Protein AF-0000000068963897 (afdb_homodimer)

InterPro domains:
  IPR000719 Protein kinase domain [PF00069] (79-343)
  IPR000719 Protein kinase domain [PS50011] (68-343)
  IPR008266 Tyrosine-protein kinase, active site [PS00109] (198-210)
  IPR011009 Protein kinase-like domain superfamily [SSF56112] (65-346)

Sequence (706 aa):
MPETVRQARSAPDCRAPQVTGGTHLLSITSLLTMPYQFAILAWAALTFALLSDVTAGATTPMGPKERYVHIRTLQRTMQGKVDLGMDRTTGNIVALKGSQRFAVDHMTTLNGLHVVENPLQERRVLETLNCPGHPNVIRLVDSFEDGRYYWMVLEFASQGDILDLINADGRGHLDEASAAKYFLQLLRALEYIHGKRICHLDVSLENILLDEHRNIKLADYGVALEFDPDRPFPECSPQTRPGKPGYASPEIMECKLPFIGPQADLYSAGIVLFVMLFGCYPYEKPDTLTDPGFRLVRNGQLAELVHALNKSPSKHAVELLSGLLCPAESRLSLPQVLQHPWIAQIGVSQGAPMPETVRQARSAPDCRAPQVTGGTHLLSITSLLTMPYQFAILAWAALTFALLSDVTAGATTPMGPKERYVHIRTLQRTMQGKVDLGMDRTTGNIVALKGSQRFAVDHMTTLNGLHVVENPLQERRVLETLNCPGHPNVIRLVDSFEDGRYYWMVLEFASQGDILDLINADGRGHLDEASAAKYFLQLLRALEYIHGKRICHLDVSLENILLDEHRNIKLADYGVALEFDPDRPFPECSPQTRPGKPGYASPEIMECKLPFIGPQADLYSAGIVLFVMLFGCYPYEKPDTLTDPGFRLVRNGQLAELVHALNKSPSKHAVELLSGLLCPAESRLSLPQVLQHPWIAQIGVSQGAP

Structure (mmCIF, N/CA/C/O backbone):
data_AF-0000000068963897-model_v1
#
loop_
_entity.id
_entity.type
_entity.pdbx_description
1 polymer 'Protein kinase domain-containing protein'
#
loop_
_atom_site.group_PDB
_atom_site.id
_atom_site.type_symbol
_atom_site.label_atom_id
_atom_site.label_alt_id
_atom_site.label_comp_id
_atom_site.label_asym_id
_atom_site.label_entity_id
_atom_site.label_seq_id
_atom_site.pdbx_PDB_ins_code
_atom_site.Cartn_x
_atom_site.Cartn_y
_atom_site.Cartn_z
_atom_site.occupancy
_atom_site.B_iso_or_equiv
_atom_site.auth_seq_id
_atom_site.auth_comp_id
_atom_site.auth_asym_id
_atom_site.auth_atom_id
_atom_site.pdbx_PDB_model_num
ATOM 1 N N . MET A 1 1 ? 29.859 34.688 75.688 1 27.06 1 MET A N 1
ATOM 2 C CA . MET A 1 1 ? 28.766 34.406 74.75 1 27.06 1 MET A CA 1
ATOM 3 C C . MET A 1 1 ? 28.844 32.969 74.25 1 27.06 1 MET A C 1
ATOM 5 O O . MET A 1 1 ? 29.891 32.531 73.75 1 27.06 1 MET A O 1
ATOM 9 N N . PRO A 1 2 ? 28 32.062 74.812 1 28.45 2 PRO A N 1
ATOM 10 C CA . PRO A 1 2 ? 28.031 30.594 74.812 1 28.45 2 PRO A CA 1
ATOM 11 C C . PRO A 1 2 ? 27.984 30.016 73.375 1 28.45 2 PRO A C 1
ATOM 13 O O . PRO A 1 2 ? 27.484 30.656 72.438 1 28.45 2 PRO A O 1
ATOM 16 N N . GLU A 1 3 ? 28.969 29.219 73.062 1 28.34 3 GLU A N 1
ATOM 17 C CA . GLU A 1 3 ? 29.438 28.422 71.875 1 28.34 3 GLU A CA 1
ATOM 18 C C . GLU A 1 3 ? 28.406 27.391 71.5 1 28.34 3 GLU A C 1
ATOM 20 O O . GLU A 1 3 ? 28.234 26.359 72.125 1 28.34 3 GLU A O 1
ATOM 25 N N . THR A 1 4 ? 27.141 27.875 71.438 1 27.81 4 THR A N 1
ATOM 26 C CA . THR A 1 4 ? 26.031 26.938 71.25 1 27.81 4 THR A CA 1
ATOM 27 C C . THR A 1 4 ? 26.312 25.984 70.062 1 27.81 4 THR A C 1
ATOM 29 O O . THR A 1 4 ? 26.5 26.406 68.938 1 27.81 4 THR A O 1
ATOM 32 N N . VAL A 1 5 ? 26.938 24.906 70.438 1 26.44 5 VAL A N 1
ATOM 33 C CA . VAL A 1 5 ? 27.375 23.766 69.625 1 26.44 5 VAL A CA 1
ATOM 34 C C . VAL A 1 5 ? 26.219 23.234 68.812 1 26.44 5 VAL A C 1
ATOM 36 O O . VAL A 1 5 ? 25.188 22.828 69.375 1 26.44 5 VAL A O 1
ATOM 39 N N . ARG A 1 6 ? 25.953 23.812 67.688 1 27.08 6 ARG A N 1
ATOM 40 C CA . ARG A 1 6 ? 24.891 23.516 66.688 1 27.08 6 ARG A CA 1
ATOM 41 C C . ARG A 1 6 ? 24.797 22.016 66.438 1 27.08 6 ARG A C 1
ATOM 43 O O . ARG A 1 6 ? 25.781 21.391 66.062 1 27.08 6 ARG A O 1
ATOM 50 N N . GLN A 1 7 ? 24.172 21.344 67.375 1 23.69 7 GLN A N 1
ATOM 51 C CA . GLN A 1 7 ? 23.984 19.891 67.375 1 23.69 7 GLN A CA 1
ATOM 52 C C . GLN A 1 7 ? 23.594 19.422 65.938 1 23.69 7 GLN A C 1
ATOM 54 O O . GLN A 1 7 ? 22.672 19.984 65.375 1 23.69 7 GLN A O 1
ATOM 59 N N . ALA A 1 8 ? 24.516 18.828 65.312 1 26.77 8 ALA A N 1
ATOM 60 C CA . ALA A 1 8 ? 24.516 18.25 63.969 1 26.77 8 ALA A CA 1
ATOM 61 C C . ALA A 1 8 ? 23.344 17.281 63.781 1 26.77 8 ALA A C 1
ATOM 63 O O . ALA A 1 8 ? 23.203 16.312 64.562 1 26.77 8 ALA A O 1
ATOM 64 N N . ARG A 1 9 ? 22.156 17.828 63.531 1 26.55 9 ARG A N 1
ATOM 65 C CA . ARG A 1 9 ? 20.938 17.031 63.344 1 26.55 9 ARG A CA 1
ATOM 66 C C . ARG A 1 9 ? 21.234 15.758 62.562 1 26.55 9 ARG A C 1
ATOM 68 O O . ARG A 1 9 ? 22 15.773 61.594 1 26.55 9 ARG A O 1
ATOM 75 N N . SER A 1 10 ? 21.188 14.695 63.219 1 24.66 10 SER A N 1
ATOM 76 C CA . SER A 1 10 ? 21.406 13.312 62.812 1 24.66 10 SER A CA 1
ATOM 77 C C . SER A 1 10 ? 20.719 13 61.5 1 24.66 10 SER A C 1
ATOM 79 O O . SER A 1 10 ? 19.641 13.539 61.219 1 24.66 10 SER A O 1
ATOM 81 N N . ALA A 1 11 ? 21.453 12.57 60.562 1 25.39 11 ALA A N 1
ATOM 82 C CA . ALA A 1 11 ? 21.156 12.195 59.188 1 25.39 11 ALA A CA 1
ATOM 83 C C . ALA A 1 11 ? 20 11.211 59.094 1 25.39 11 ALA A C 1
ATOM 85 O O . ALA A 1 11 ? 19.953 10.242 59.844 1 25.39 11 ALA A O 1
ATOM 86 N N . PRO A 1 12 ? 18.797 11.789 58.906 1 27.09 12 PRO A N 1
ATOM 87 C CA . PRO A 1 12 ? 17.656 10.867 58.906 1 27.09 12 PRO A CA 1
ATOM 88 C C . PRO A 1 12 ? 17.969 9.531 58.25 1 27.09 12 PRO A C 1
ATOM 90 O O . PRO A 1 12 ? 18.859 9.469 57.375 1 27.09 12 PRO A O 1
ATOM 93 N N . ASP A 1 13 ? 18.016 8.555 59 1 25.84 13 ASP A N 1
ATOM 94 C CA . ASP A 1 13 ? 18.188 7.164 58.594 1 25.84 13 ASP A CA 1
ATOM 95 C C . ASP A 1 13 ? 17.391 6.855 57.312 1 25.84 13 ASP A C 1
ATOM 97 O O . ASP A 1 13 ? 16.172 7.047 57.281 1 25.84 13 ASP A O 1
ATOM 101 N N . CYS A 1 14 ? 17.984 7.137 56.219 1 25.06 14 CYS A N 1
ATOM 102 C CA . CYS A 1 14 ? 17.391 6.852 54.906 1 25.06 14 CYS A CA 1
ATOM 103 C C . CYS A 1 14 ? 16.844 5.434 54.844 1 25.06 14 CYS A C 1
ATOM 105 O O . CYS A 1 14 ? 17.594 4.469 54.75 1 25.06 14 CYS A O 1
ATOM 107 N N . ARG A 1 15 ? 15.977 5.16 55.75 1 22.61 15 ARG A N 1
ATOM 108 C CA . ARG A 1 15 ? 15.414 3.814 55.719 1 22.61 15 ARG A CA 1
ATOM 109 C C . ARG A 1 15 ? 15.156 3.383 54.281 1 22.61 15 ARG A C 1
ATOM 111 O O . ARG A 1 15 ? 14.703 4.184 53.438 1 22.61 15 ARG A O 1
ATOM 118 N N . ALA A 1 16 ? 15.742 2.268 53.969 1 25.55 16 ALA A N 1
ATOM 119 C CA . ALA A 1 16 ? 15.703 1.57 52.688 1 25.55 16 ALA A CA 1
ATOM 120 C C . ALA A 1 16 ? 14.266 1.397 52.188 1 25.55 16 ALA A C 1
ATOM 122 O O . ALA A 1 16 ? 13.398 0.953 52.938 1 25.55 16 ALA A O 1
ATOM 123 N N . PRO A 1 17 ? 13.852 2.357 51.344 1 25.23 17 PRO A N 1
ATOM 124 C CA . PRO A 1 17 ? 12.469 2.096 50.938 1 25.23 17 PRO A CA 1
ATOM 125 C C . PRO A 1 17 ? 12.18 0.605 50.781 1 25.23 17 PRO A C 1
ATOM 127 O O . PRO A 1 17 ? 13.055 -0.162 50.375 1 25.23 17 PRO A O 1
ATOM 130 N N . GLN A 1 18 ? 11.602 0.047 51.75 1 24.53 18 GLN A N 1
ATOM 131 C CA . GLN A 1 18 ? 11.148 -1.33 51.562 1 24.53 18 GLN A CA 1
ATOM 132 C C . GLN A 1 18 ? 10.555 -1.547 50.188 1 24.53 18 GLN A C 1
ATOM 134 O O . GLN A 1 18 ? 9.586 -0.88 49.812 1 24.53 18 GLN A O 1
ATOM 139 N N . VAL A 1 19 ? 11.422 -1.753 49.25 1 25 19 VAL A N 1
ATOM 140 C CA . VAL A 1 19 ? 11.047 -2.223 47.906 1 25 19 VAL A CA 1
ATOM 141 C C . VAL A 1 19 ? 10.023 -3.35 48.031 1 25 19 VAL A C 1
ATOM 143 O O . VAL A 1 19 ? 10.352 -4.457 48.469 1 25 19 VAL A O 1
ATOM 146 N N . THR A 1 20 ? 8.922 -3.121 48.719 1 28.08 20 THR A N 1
ATOM 147 C CA . THR A 1 20 ? 7.969 -4.215 48.594 1 28.08 20 THR A CA 1
ATOM 148 C C . THR A 1 20 ? 7.891 -4.676 47.125 1 28.08 20 THR A C 1
ATOM 150 O O . THR A 1 20 ? 7.68 -3.863 46.219 1 28.08 20 THR A O 1
ATOM 153 N N . GLY A 1 2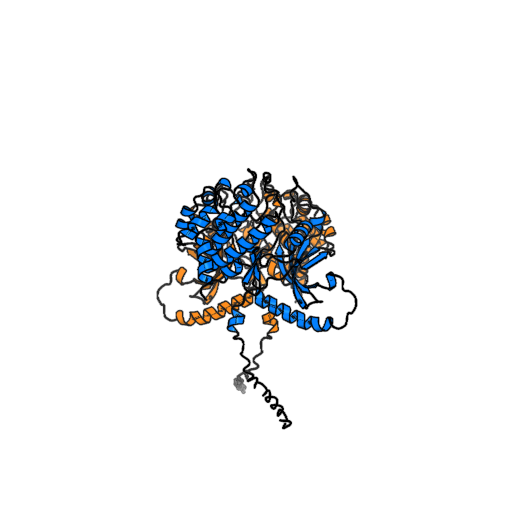1 ? 8.625 -5.633 46.781 1 27.14 21 GLY A N 1
ATOM 154 C CA . GLY A 1 21 ? 8.938 -6.344 45.531 1 27.14 21 GLY A CA 1
ATOM 155 C C . GLY A 1 21 ? 7.711 -6.695 44.719 1 27.14 21 GLY A C 1
ATOM 156 O O . GLY A 1 21 ? 7.535 -7.844 44.312 1 27.14 21 GLY A O 1
ATOM 157 N N . GLY A 1 22 ? 6.535 -6.141 45.031 1 27.34 22 GLY A N 1
ATOM 158 C CA . GLY A 1 22 ? 5.426 -6.625 44.219 1 27.34 22 GLY A CA 1
ATOM 159 C C . GLY A 1 22 ? 5.684 -6.516 42.75 1 27.34 22 GLY A C 1
ATOM 160 O O . GLY A 1 22 ? 5.887 -5.418 42.219 1 27.34 22 GLY A O 1
ATOM 161 N N . THR A 1 23 ? 6.355 -7.477 42.219 1 28.89 23 THR A N 1
ATOM 162 C CA . THR A 1 23 ? 6.523 -7.723 40.781 1 28.89 23 THR A CA 1
ATOM 163 C C . THR A 1 23 ? 5.227 -7.434 40.031 1 28.89 23 THR A C 1
ATOM 165 O O . THR A 1 23 ? 4.246 -8.172 40.156 1 28.89 23 THR A O 1
ATOM 168 N N . HIS A 1 24 ? 4.797 -6.195 40.125 1 28.11 24 HIS A N 1
ATOM 169 C CA . HIS A 1 24 ? 3.676 -5.855 39.25 1 28.11 24 HIS A CA 1
ATOM 170 C C . HIS A 1 24 ? 3.795 -6.559 37.906 1 28.11 24 HIS A C 1
ATOM 172 O O . HIS A 1 24 ? 4.758 -6.336 37.156 1 28.11 24 HIS A O 1
ATOM 178 N N . LEU A 1 25 ? 3.406 -7.785 37.906 1 26.61 25 LEU A N 1
ATOM 179 C CA . LEU A 1 25 ? 3.086 -8.516 36.688 1 26.61 25 LEU A CA 1
ATOM 180 C C . LEU A 1 25 ? 2.426 -7.59 35.656 1 26.61 25 LEU A C 1
ATOM 182 O O . LEU A 1 25 ? 1.319 -7.098 35.875 1 26.61 25 LEU A O 1
ATOM 186 N N . LEU A 1 26 ? 3.182 -6.637 35.219 1 30.72 26 LEU A N 1
ATOM 187 C CA . LEU A 1 26 ? 2.691 -5.973 34 1 30.72 26 LEU A CA 1
ATOM 188 C C . LEU A 1 26 ? 1.738 -6.879 33.25 1 30.72 26 LEU A C 1
ATOM 190 O O . LEU A 1 26 ? 2.086 -8.016 32.906 1 30.72 26 LEU A O 1
ATOM 194 N N . SER A 1 27 ? 0.469 -6.742 33.594 1 29.03 27 SER A N 1
ATOM 195 C CA . SER A 1 27 ? -0.612 -7.555 33.062 1 29.03 27 SER A CA 1
ATOM 196 C C . SER A 1 27 ? -0.369 -7.891 31.578 1 29.03 27 SER A C 1
ATOM 198 O O . SER A 1 27 ? -0.002 -7.02 30.797 1 29.03 27 SER A O 1
ATOM 200 N N . ILE A 1 28 ? -0.118 -9.125 31.266 1 30.06 28 ILE A N 1
ATOM 201 C CA . ILE A 1 28 ? -0.084 -9.82 29.984 1 30.06 28 ILE A CA 1
ATOM 202 C C . ILE A 1 28 ? -1.12 -9.219 29.031 1 30.06 28 ILE A C 1
ATOM 204 O O . ILE A 1 28 ? -0.965 -9.281 27.812 1 30.06 28 ILE A O 1
ATOM 208 N N . THR A 1 29 ? -2.197 -8.68 29.609 1 32.41 29 THR A N 1
ATOM 209 C CA . THR A 1 29 ? -3.271 -8.133 28.797 1 32.41 29 THR A CA 1
ATOM 210 C C . THR A 1 29 ? -2.793 -6.891 28.047 1 32.41 29 THR A C 1
ATOM 212 O O . THR A 1 29 ? -3.189 -6.664 26.891 1 32.41 29 THR A O 1
ATOM 215 N N . SER A 1 30 ? -2.123 -5.973 28.75 1 33.72 30 SER A N 1
ATOM 216 C CA . SER A 1 30 ? -1.641 -4.762 28.094 1 33.72 30 SER A CA 1
ATOM 217 C C . SER A 1 30 ? -0.625 -5.094 27 1 33.72 30 SER A C 1
ATOM 219 O O . SER A 1 30 ? -0.442 -4.32 26.062 1 33.72 30 SER A O 1
ATOM 221 N N . LEU A 1 31 ? 0.204 -6.09 27.156 1 33.31 31 LEU A N 1
ATOM 222 C CA . LEU A 1 31 ? 1.157 -6.562 26.156 1 33.31 31 LEU A CA 1
ATOM 223 C C . LEU A 1 31 ? 0.434 -7.156 24.953 1 33.31 31 LEU A C 1
ATOM 225 O O . LEU A 1 31 ? 0.955 -7.129 23.844 1 33.31 31 LEU A O 1
ATOM 229 N N . LEU A 1 32 ? -0.718 -7.75 25.188 1 34.53 32 LEU A N 1
ATOM 230 C CA . LEU A 1 32 ? -1.52 -8.469 24.203 1 34.53 32 LEU A CA 1
ATOM 231 C C . LEU A 1 32 ? -2.225 -7.492 23.266 1 34.53 32 LEU A C 1
ATOM 233 O O . LEU A 1 32 ? -2.785 -7.902 22.25 1 34.53 32 LEU A O 1
ATOM 237 N N . THR A 1 33 ? -2.584 -6.406 23.703 1 36.25 33 THR A N 1
ATOM 238 C CA . THR A 1 33 ? -3.211 -5.422 22.844 1 36.25 33 THR A CA 1
ATOM 239 C C . THR A 1 33 ? -2.166 -4.711 21.984 1 36.25 33 THR A C 1
ATOM 241 O O . THR A 1 33 ? -2.498 -3.816 21.203 1 36.25 33 THR A O 1
ATOM 244 N N . MET A 1 34 ? -0.877 -4.652 22.406 1 36.47 34 MET A N 1
ATOM 245 C CA . MET A 1 34 ? 0.102 -3.803 21.75 1 36.47 34 MET A CA 1
ATOM 246 C C . MET A 1 34 ? 0.382 -4.301 20.328 1 36.47 34 MET A C 1
ATOM 248 O O . MET A 1 34 ? 0.703 -5.477 20.141 1 36.47 34 MET A O 1
ATOM 252 N N . PRO A 1 35 ? 0.017 -3.564 19.266 1 40.06 35 PRO A N 1
ATOM 253 C CA . PRO A 1 35 ? 0.312 -3.619 17.828 1 40.06 35 PRO A CA 1
ATOM 254 C C . PRO A 1 35 ? 1.744 -4.062 17.531 1 40.06 35 PRO A C 1
ATOM 256 O O . PRO A 1 35 ? 2.562 -4.164 18.453 1 40.06 35 PRO A O 1
ATOM 259 N N . TYR A 1 36 ? 2.139 -3.938 16.188 1 44.81 36 TYR A N 1
ATOM 260 C CA . TYR A 1 36 ? 3.377 -4.016 15.43 1 44.81 36 TYR A CA 1
ATOM 261 C C . TYR A 1 36 ? 4.57 -3.582 16.266 1 44.81 36 TYR A C 1
ATOM 263 O O . TYR A 1 36 ? 5.645 -4.18 16.188 1 44.81 36 TYR A O 1
ATOM 271 N N . GLN A 1 37 ? 4.234 -2.725 17.203 1 46.41 37 GLN A N 1
ATOM 272 C CA . GLN A 1 37 ? 5.297 -2.006 17.891 1 46.41 37 GLN A CA 1
ATOM 273 C C . GLN A 1 37 ? 5.93 -2.873 18.984 1 46.41 37 GLN A C 1
ATOM 275 O O . GLN A 1 37 ? 7.141 -2.812 19.203 1 46.41 37 GLN A O 1
ATOM 280 N N . PHE A 1 38 ? 5.121 -3.65 19.672 1 45.38 38 PHE A N 1
ATOM 281 C CA . PHE A 1 38 ? 5.695 -4.406 20.781 1 45.38 38 PHE A CA 1
ATOM 282 C C . PHE A 1 38 ? 6.609 -5.512 20.266 1 45.38 38 PHE A C 1
ATOM 284 O O . PHE A 1 38 ? 7.652 -5.789 20.859 1 45.38 38 PHE A O 1
ATOM 291 N N . ALA A 1 39 ? 6.098 -6.031 19.094 1 51.72 39 ALA A N 1
ATOM 292 C CA . ALA A 1 39 ? 6.984 -7.035 18.5 1 51.72 39 ALA A CA 1
ATOM 293 C C . ALA A 1 39 ? 8.328 -6.426 18.109 1 51.72 39 ALA A C 1
ATOM 295 O O . ALA A 1 39 ? 9.375 -7.043 18.312 1 51.72 39 ALA A O 1
ATOM 296 N N . ILE A 1 40 ? 8.203 -5.23 17.766 1 53.75 40 ILE A N 1
ATOM 297 C CA . ILE A 1 40 ? 9.422 -4.543 17.328 1 53.75 40 ILE A CA 1
ATOM 298 C C . ILE A 1 40 ? 10.32 -4.273 18.547 1 53.75 40 ILE A C 1
ATOM 300 O O . ILE A 1 40 ? 11.531 -4.5 18.484 1 53.75 40 ILE A O 1
ATOM 304 N N . LEU A 1 41 ? 9.641 -3.906 19.562 1 52.94 41 LEU A N 1
ATOM 305 C CA . LEU A 1 41 ? 10.43 -3.566 20.734 1 52.94 41 LEU A CA 1
ATOM 306 C C . LEU A 1 41 ? 11.023 -4.816 21.375 1 52.94 41 LEU A C 1
ATOM 308 O O . LEU A 1 41 ? 12.164 -4.805 21.844 1 52.94 41 LEU A O 1
ATOM 312 N N . ALA A 1 42 ? 10.188 -5.762 21.344 1 53.66 42 ALA A N 1
ATOM 313 C CA . ALA A 1 42 ? 10.688 -7.023 21.891 1 53.66 42 ALA A CA 1
ATOM 314 C C . ALA A 1 42 ? 11.875 -7.535 21.078 1 53.66 42 ALA A C 1
ATOM 316 O O . ALA A 1 42 ? 12.867 -8 21.641 1 53.66 42 ALA A O 1
ATOM 317 N N . TRP A 1 43 ? 11.773 -7.383 19.859 1 56.44 43 TRP A N 1
ATOM 318 C CA . TRP A 1 43 ? 12.867 -7.77 18.984 1 56.44 43 TRP A CA 1
ATOM 319 C C . TRP A 1 43 ? 14.109 -6.918 19.25 1 56.44 43 TRP A C 1
ATOM 321 O O . TRP A 1 43 ? 15.227 -7.434 19.281 1 56.44 43 TRP A O 1
ATOM 331 N N . ALA A 1 44 ? 13.797 -5.738 19.391 1 56.34 44 ALA A N 1
ATOM 332 C CA . ALA A 1 44 ? 14.906 -4.828 19.672 1 56.34 44 ALA A CA 1
ATOM 333 C C . ALA A 1 44 ? 15.602 -5.191 20.984 1 56.34 44 ALA A C 1
ATOM 335 O O . ALA A 1 44 ? 16.828 -5.188 21.062 1 56.34 44 ALA A O 1
ATOM 336 N N . ALA A 1 45 ? 14.859 -5.457 21.922 1 54.62 45 ALA A N 1
ATOM 337 C CA . ALA A 1 45 ? 15.406 -5.816 23.234 1 54.62 45 ALA A CA 1
ATOM 338 C C . ALA A 1 45 ? 16.234 -7.094 23.141 1 54.62 45 ALA A C 1
ATOM 340 O O . ALA A 1 45 ? 17.312 -7.18 23.734 1 54.62 45 ALA A O 1
ATOM 341 N N . LEU A 1 46 ? 15.734 -7.965 22.406 1 53.78 46 LEU A N 1
ATOM 342 C CA . LEU A 1 46 ? 16.453 -9.227 22.234 1 53.78 46 LEU A CA 1
ATOM 343 C C . LEU A 1 46 ? 17.75 -9.008 21.484 1 53.78 46 LEU A C 1
ATOM 345 O O . LEU A 1 46 ? 18.781 -9.586 21.828 1 53.78 46 LEU A O 1
ATOM 349 N N . THR A 1 47 ? 17.656 -8.266 20.516 1 57.81 47 THR A N 1
ATOM 350 C CA . THR A 1 47 ? 18.844 -7.973 19.734 1 57.81 47 THR A CA 1
ATOM 351 C C . THR A 1 47 ? 19.891 -7.25 20.562 1 57.81 47 THR A C 1
ATOM 353 O O . THR A 1 47 ? 21.094 -7.523 20.453 1 57.81 47 THR A O 1
ATOM 356 N N . PHE A 1 48 ? 19.406 -6.367 21.312 1 56.66 48 PHE A N 1
ATOM 357 C CA . PHE A 1 48 ? 20.328 -5.66 22.203 1 56.66 48 PHE A CA 1
ATOM 358 C C . PHE A 1 48 ? 21.047 -6.633 23.125 1 56.66 48 PHE A C 1
ATOM 360 O O . PHE A 1 48 ? 22.25 -6.52 23.344 1 56.66 48 PHE A O 1
ATOM 367 N N . ALA A 1 49 ? 20.297 -7.402 23.656 1 53.03 49 ALA A N 1
ATOM 368 C CA . ALA A 1 49 ? 20.875 -8.359 24.594 1 53.03 49 ALA A CA 1
ATOM 369 C C . ALA A 1 49 ? 21.953 -9.211 23.922 1 53.03 49 ALA A C 1
ATOM 371 O O . ALA A 1 49 ? 22.984 -9.508 24.531 1 53.03 49 ALA A O 1
ATOM 372 N N . LEU A 1 50 ? 21.719 -9.477 22.719 1 51.66 50 LEU A N 1
ATOM 373 C CA . LEU A 1 50 ? 22.656 -10.32 21.984 1 51.66 50 LEU A CA 1
ATOM 374 C C . LEU A 1 50 ? 23.875 -9.516 21.547 1 51.66 50 LEU A C 1
ATOM 376 O O . LEU A 1 50 ? 24.984 -10.039 21.5 1 51.66 50 LEU A O 1
ATOM 380 N N . LEU A 1 51 ? 23.578 -8.32 21.219 1 53.66 51 LEU A N 1
ATOM 381 C CA . LEU A 1 51 ? 24.672 -7.508 20.688 1 53.66 51 LEU A CA 1
ATOM 382 C C . LEU A 1 51 ? 25.5 -6.906 21.828 1 53.66 51 LEU A C 1
ATOM 384 O O . LEU A 1 51 ? 26.641 -6.512 21.625 1 53.66 51 LEU A O 1
ATOM 388 N N . SER A 1 52 ? 24.922 -6.559 22.875 1 51.81 52 SER A N 1
ATOM 389 C CA . SER A 1 52 ? 25.688 -6.031 24.016 1 51.81 52 SER A CA 1
ATOM 390 C C . SER A 1 52 ? 26.938 -6.867 24.281 1 51.81 52 SER A C 1
ATOM 392 O O . SER A 1 52 ? 27.953 -6.34 24.703 1 51.81 52 SER A O 1
ATOM 394 N N . ASP A 1 53 ? 26.844 -8.055 24.078 1 48.19 53 ASP A N 1
ATOM 395 C CA . ASP A 1 53 ? 28.062 -8.805 24.281 1 48.19 53 ASP A CA 1
ATOM 396 C C . ASP A 1 53 ? 29.141 -8.398 23.281 1 48.19 53 ASP A C 1
ATOM 398 O O . ASP A 1 53 ? 30.344 -8.539 23.547 1 48.19 53 ASP A O 1
ATOM 402 N N . VAL A 1 54 ? 28.797 -7.895 22.141 1 44.62 54 VAL A N 1
ATOM 403 C CA . VAL A 1 54 ? 29.766 -7.633 21.078 1 44.62 54 VAL A CA 1
ATOM 404 C C . VAL A 1 54 ? 30.312 -6.215 21.234 1 44.62 54 VAL A C 1
ATOM 406 O O . VAL A 1 54 ? 31.406 -5.91 20.734 1 44.62 54 VAL A O 1
ATOM 409 N N . THR A 1 55 ? 29.688 -5.262 21.734 1 44.94 55 THR A N 1
ATOM 410 C CA . THR A 1 55 ? 30.047 -3.85 21.688 1 44.94 55 THR A CA 1
ATOM 411 C C . THR A 1 55 ? 31.188 -3.566 22.672 1 44.94 55 THR A C 1
ATOM 413 O O . THR A 1 55 ? 31.734 -2.461 22.688 1 44.94 55 THR A O 1
ATOM 416 N N . ALA A 1 56 ? 31.453 -4.305 23.703 1 40.72 56 ALA A N 1
ATOM 417 C CA . ALA A 1 56 ? 32.438 -3.859 24.672 1 40.72 56 ALA A CA 1
ATOM 418 C C . ALA A 1 56 ? 33.812 -3.682 24.016 1 40.72 56 ALA A C 1
ATOM 420 O O . ALA A 1 56 ? 34.594 -2.818 24.422 1 40.72 56 ALA A O 1
ATOM 421 N N . GLY A 1 57 ? 34.344 -4.547 23.188 1 39.91 57 GLY A N 1
ATOM 422 C CA . GLY A 1 57 ? 35.75 -4.543 22.875 1 39.91 57 GLY A CA 1
ATOM 423 C C . GLY A 1 57 ? 36.094 -3.676 21.688 1 39.91 57 GLY A C 1
ATOM 424 O O . GLY A 1 57 ? 37.25 -3.59 21.281 1 39.91 57 GLY A O 1
ATOM 425 N N . ALA A 1 58 ? 35.281 -3.465 20.641 1 41.22 58 ALA A N 1
ATOM 426 C CA . ALA A 1 58 ? 35.906 -3.01 19.422 1 41.22 58 ALA A CA 1
ATOM 427 C C . ALA A 1 58 ? 36.156 -1.504 19.453 1 41.22 58 ALA A C 1
ATOM 429 O O . ALA A 1 58 ? 35.219 -0.713 19.422 1 41.22 58 ALA A O 1
ATOM 430 N N . THR A 1 59 ? 37.094 -0.952 19.922 1 44.47 59 THR A N 1
ATOM 431 C CA . THR A 1 59 ? 37.75 0.356 19.922 1 44.47 59 THR A CA 1
ATOM 432 C C . THR A 1 59 ? 37.875 0.873 18.484 1 44.47 59 THR A C 1
ATOM 434 O O . THR A 1 59 ? 38.438 1.955 18.266 1 44.47 59 THR A O 1
ATOM 437 N N . THR A 1 60 ? 37.781 0.102 17.359 1 46.78 60 THR A N 1
ATOM 438 C CA . THR A 1 60 ? 38.125 0.643 16.047 1 46.78 60 THR A CA 1
ATOM 439 C C . THR A 1 60 ? 36.938 1.428 15.477 1 46.78 60 THR A C 1
ATOM 441 O O . THR A 1 60 ? 35.781 1.015 15.609 1 46.78 60 THR A O 1
ATOM 444 N N . PRO A 1 61 ? 37.156 2.67 15.016 1 52.22 61 PRO A N 1
ATOM 445 C CA . PRO A 1 61 ? 36.125 3.488 14.375 1 52.22 61 PRO A CA 1
ATOM 446 C C . PRO A 1 61 ? 35.281 2.691 13.391 1 52.22 61 PRO A C 1
ATOM 448 O O . PRO A 1 61 ? 35.812 1.954 12.562 1 52.22 61 PRO A O 1
ATOM 451 N N . MET A 1 62 ? 34.156 2.449 13.742 1 62.5 62 MET A N 1
ATOM 452 C CA . MET A 1 62 ? 33.219 1.661 12.938 1 62.5 62 MET A CA 1
ATOM 453 C C . MET A 1 62 ? 32.625 2.496 11.805 1 62.5 62 MET A C 1
ATOM 455 O O . MET A 1 62 ? 32.25 3.648 12.008 1 62.5 62 MET A O 1
ATOM 459 N N . GLY A 1 63 ? 32.844 2.096 10.539 1 69 63 GLY A N 1
ATOM 460 C CA . GLY A 1 63 ? 32.094 2.713 9.453 1 69 63 GLY A CA 1
ATOM 461 C C . GLY A 1 63 ? 30.594 2.607 9.617 1 69 63 GLY A C 1
ATOM 462 O O . GLY A 1 63 ? 30.109 1.887 10.492 1 69 63 GLY A O 1
ATOM 463 N N . PRO A 1 64 ? 29.891 3.578 9.031 1 71.88 64 PRO A N 1
ATOM 464 C CA . PRO A 1 64 ? 28.422 3.613 9.18 1 71.88 64 PRO A CA 1
ATOM 465 C C . PRO A 1 64 ? 27.781 2.24 9.008 1 71.88 64 PRO A C 1
ATOM 467 O O . PRO A 1 64 ? 26.844 1.901 9.719 1 71.88 64 PRO A O 1
ATOM 470 N N . LYS A 1 65 ? 28.297 1.453 8.195 1 75.69 65 LYS A N 1
ATOM 471 C CA . LYS A 1 65 ? 27.75 0.114 7.988 1 75.69 65 LYS A CA 1
ATOM 472 C C . LYS A 1 65 ? 27.922 -0.743 9.242 1 75.69 65 LYS A C 1
ATOM 474 O O . LYS A 1 65 ? 27.078 -1.592 9.531 1 75.69 65 LYS A O 1
ATOM 479 N N . GLU A 1 66 ? 28.938 -0.458 9.93 1 81.75 66 GLU A N 1
ATOM 480 C CA . GLU A 1 66 ? 29.219 -1.212 11.148 1 81.75 66 GLU A CA 1
ATOM 481 C C . GLU A 1 66 ? 28.469 -0.625 12.344 1 81.75 66 GLU A C 1
ATOM 483 O O . GLU A 1 66 ? 28.141 -1.343 13.289 1 81.75 66 GLU A O 1
ATOM 488 N N . ARG A 1 67 ? 28.234 0.583 12.18 1 89.69 67 ARG A N 1
ATOM 489 C CA . ARG A 1 67 ? 27.609 1.3 13.281 1 89.69 67 ARG A CA 1
ATOM 490 C C . ARG A 1 67 ? 26.125 0.938 13.391 1 89.69 67 ARG A C 1
ATOM 492 O O . ARG A 1 67 ? 25.609 0.77 14.5 1 89.69 67 ARG A O 1
ATOM 499 N N . TYR A 1 68 ? 25.469 0.79 12.336 1 92.44 68 TYR A N 1
ATOM 500 C CA . TYR A 1 68 ? 24.031 0.531 12.344 1 92.44 68 TYR A CA 1
ATOM 501 C C . TYR A 1 68 ? 23.75 -0.929 12.023 1 92.44 68 TYR A C 1
ATOM 503 O O . TYR A 1 68 ? 24.047 -1.404 10.93 1 92.44 68 TYR A O 1
ATOM 511 N N . VAL A 1 69 ? 23.141 -1.573 13 1 89.31 69 VAL A N 1
ATOM 512 C CA . VAL A 1 69 ? 22.875 -3.002 12.875 1 89.31 69 VAL A CA 1
ATOM 513 C C . VAL A 1 69 ? 21.438 -3.213 12.391 1 89.31 69 VAL A C 1
ATOM 515 O O . VAL A 1 69 ? 20.5 -2.629 12.938 1 89.31 69 VAL A O 1
ATOM 518 N N . HIS A 1 70 ? 21.312 -4.059 11.414 1 90.06 70 HIS A N 1
ATOM 519 C CA . HIS A 1 70 ? 20 -4.445 10.914 1 90.06 70 HIS A CA 1
ATOM 520 C C . HIS A 1 70 ? 19.297 -5.375 11.891 1 90.06 70 HIS A C 1
ATOM 522 O O . HIS A 1 70 ? 19.891 -6.348 12.367 1 90.06 70 HIS A O 1
ATOM 528 N N . ILE A 1 71 ? 18.031 -5.094 12.227 1 87.62 71 ILE A N 1
ATOM 529 C CA . ILE A 1 71 ? 17.25 -5.969 13.086 1 87.62 71 ILE A CA 1
ATOM 530 C C . ILE A 1 71 ? 16.203 -6.711 12.258 1 87.62 71 ILE A C 1
ATOM 532 O O . ILE A 1 71 ? 16.203 -7.945 12.211 1 87.62 71 ILE A O 1
ATOM 536 N N . ARG A 1 72 ? 15.391 -5.945 11.531 1 87.06 72 ARG A N 1
ATOM 537 C CA . ARG A 1 72 ? 14.383 -6.551 10.664 1 87.06 72 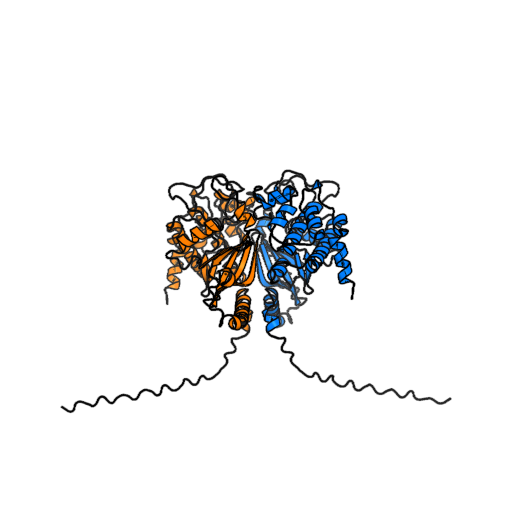ARG A CA 1
ATOM 538 C C . ARG A 1 72 ? 13.883 -5.559 9.617 1 87.06 72 ARG A C 1
ATOM 540 O O . ARG A 1 72 ? 13.953 -4.344 9.828 1 87.06 72 ARG A O 1
ATOM 547 N N . THR A 1 73 ? 13.352 -6.148 8.617 1 91.81 73 THR A N 1
ATOM 548 C CA . THR A 1 73 ? 12.734 -5.305 7.602 1 91.81 73 THR A CA 1
ATOM 549 C C . THR A 1 73 ? 11.289 -4.988 7.973 1 91.81 73 THR A C 1
ATOM 551 O O . THR A 1 73 ? 10.508 -5.891 8.281 1 91.81 73 THR A O 1
ATOM 554 N N . LEU A 1 74 ? 10.945 -3.719 7.992 1 89.75 74 LEU A N 1
ATOM 555 C CA . L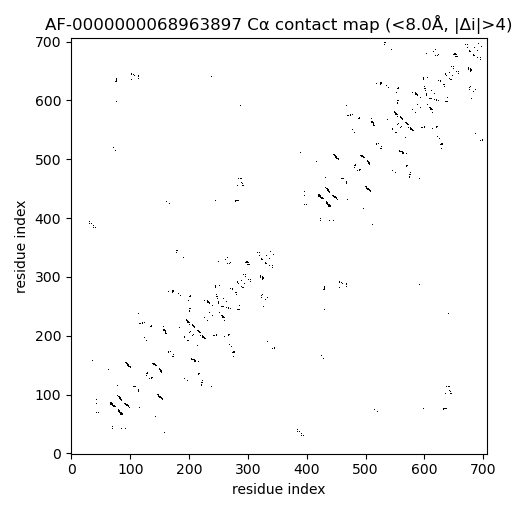EU A 1 74 ? 9.602 -3.279 8.359 1 89.75 74 LEU A CA 1
ATOM 556 C C . LEU A 1 74 ? 8.703 -3.207 7.129 1 89.75 74 LEU A C 1
ATOM 558 O O . LEU A 1 74 ? 7.527 -3.576 7.195 1 89.75 74 LEU A O 1
ATOM 562 N N . GLN A 1 75 ? 9.234 -2.719 6.094 1 90.62 75 GLN A N 1
ATOM 563 C CA . GLN A 1 75 ? 8.461 -2.488 4.879 1 90.62 75 GLN A CA 1
ATOM 564 C C . GLN A 1 75 ? 9.336 -2.617 3.637 1 90.62 75 GLN A C 1
ATOM 566 O O . GLN A 1 75 ? 10.5 -2.225 3.65 1 90.62 75 GLN A O 1
ATOM 571 N N . ARG A 1 76 ? 8.727 -3.184 2.627 1 91.94 76 ARG A N 1
ATOM 572 C CA . ARG A 1 76 ? 9.359 -3.273 1.314 1 91.94 76 ARG A CA 1
ATOM 573 C C . ARG A 1 76 ? 8.398 -2.822 0.216 1 91.94 76 ARG A C 1
ATOM 575 O O . ARG A 1 76 ? 7.246 -3.25 0.178 1 91.94 76 ARG A O 1
ATOM 582 N N . THR A 1 77 ? 8.828 -1.875 -0.528 1 88.31 77 THR A N 1
ATOM 583 C CA . THR A 1 77 ? 8.062 -1.378 -1.67 1 88.31 77 THR A CA 1
ATOM 584 C C . THR A 1 77 ? 8.953 -1.28 -2.908 1 88.31 77 THR A C 1
ATOM 586 O O . THR A 1 77 ? 10.141 -1.594 -2.852 1 88.31 77 THR A O 1
ATOM 589 N N . MET A 1 78 ? 8.406 -0.837 -3.998 1 86.06 78 MET A N 1
ATOM 590 C CA . MET A 1 78 ? 9.156 -0.652 -5.238 1 86.06 78 MET A CA 1
ATOM 591 C C . MET A 1 78 ? 10.227 0.425 -5.07 1 86.06 78 MET A C 1
ATOM 593 O O . MET A 1 78 ? 11.258 0.388 -5.742 1 86.06 78 MET A O 1
ATOM 597 N N . GLN A 1 79 ? 10.023 1.315 -4.18 1 83.69 79 GLN A N 1
ATOM 598 C CA . GLN A 1 79 ? 10.938 2.436 -3.967 1 83.69 79 GLN A CA 1
ATOM 599 C C . GLN A 1 79 ? 12.117 2.027 -3.092 1 83.69 79 GLN A C 1
ATOM 601 O O . GLN A 1 79 ? 13.109 2.75 -3.008 1 83.69 79 GLN A O 1
ATOM 606 N N . GLY A 1 80 ? 11.961 0.914 -2.463 1 90.81 80 GLY A N 1
ATOM 607 C CA . GLY A 1 80 ? 12.984 0.44 -1.548 1 90.81 80 GLY A CA 1
ATOM 608 C C . GLY A 1 80 ? 12.422 -0.26 -0.327 1 90.81 80 GLY A C 1
ATOM 609 O O . GLY A 1 80 ? 11.461 -1.026 -0.433 1 90.81 80 GLY A O 1
ATOM 610 N N . LYS A 1 81 ? 13.172 -0.042 0.736 1 93.25 81 LYS A N 1
ATOM 611 C CA . LYS A 1 81 ? 12.719 -0.704 1.955 1 93.25 81 LYS A CA 1
ATOM 612 C C . LYS A 1 81 ? 13.016 0.147 3.188 1 93.25 81 LYS A C 1
ATOM 614 O O . LYS A 1 81 ? 13.797 1.097 3.117 1 93.25 81 LYS A O 1
ATOM 619 N N . VAL A 1 82 ? 12.344 -0.131 4.23 1 95.38 82 VAL A N 1
ATOM 620 C CA . VAL A 1 82 ? 12.609 0.44 5.547 1 95.38 82 VAL A CA 1
ATOM 621 C C . VAL A 1 82 ? 12.906 -0.677 6.547 1 95.38 82 VAL A C 1
ATOM 623 O O . VAL A 1 82 ? 12.094 -1.592 6.719 1 95.38 82 VAL A O 1
ATOM 626 N N . ASP A 1 83 ? 14.07 -0.58 7.195 1 93.75 83 ASP A N 1
ATOM 627 C CA . ASP A 1 83 ? 14.484 -1.556 8.195 1 93.75 83 ASP A CA 1
ATOM 628 C C . ASP A 1 83 ? 14.508 -0.935 9.594 1 93.75 83 ASP A C 1
ATOM 630 O O . ASP A 1 83 ? 14.75 0.265 9.742 1 93.75 83 ASP A O 1
ATOM 634 N N . LEU A 1 84 ? 14.172 -1.822 10.484 1 93.12 84 LEU A N 1
ATOM 635 C CA . LEU A 1 84 ? 14.469 -1.498 11.875 1 93.12 84 LEU A CA 1
ATOM 636 C C . LEU A 1 84 ? 15.938 -1.761 12.188 1 93.12 84 LEU A C 1
ATOM 638 O O . LEU A 1 84 ? 16.469 -2.816 11.844 1 93.12 84 LEU A O 1
ATOM 642 N N . GLY A 1 85 ? 16.578 -0.755 12.766 1 93.19 85 GLY A N 1
ATOM 643 C CA . GLY A 1 85 ? 17.969 -0.917 13.125 1 93.19 85 GLY A CA 1
ATOM 644 C C . GLY A 1 85 ? 18.297 -0.351 14.492 1 93.19 85 GLY A C 1
ATOM 645 O O . GLY A 1 85 ? 17.438 0.192 15.172 1 93.19 85 GLY A O 1
ATOM 646 N N . MET A 1 86 ? 19.547 -0.56 14.844 1 92.5 86 MET A N 1
ATOM 647 C CA . MET A 1 86 ? 20.062 -0.045 16.109 1 92.5 86 MET A CA 1
ATOM 648 C C . MET A 1 86 ? 21.406 0.654 15.906 1 92.5 86 MET A C 1
ATOM 650 O O . MET A 1 86 ? 22.25 0.166 15.164 1 92.5 86 MET A O 1
ATOM 654 N N . ASP A 1 87 ? 21.5 1.804 16.469 1 92.25 87 ASP A N 1
ATOM 655 C CA . ASP A 1 87 ? 22.797 2.477 16.562 1 92.25 87 ASP A CA 1
ATOM 656 C C . ASP A 1 87 ? 23.641 1.868 17.672 1 92.25 87 ASP A C 1
ATOM 658 O O . ASP A 1 87 ? 23.359 2.061 18.859 1 92.25 87 ASP A O 1
ATOM 662 N N . ARG A 1 88 ? 24.734 1.304 17.266 1 89.38 88 ARG A N 1
ATOM 663 C CA . ARG A 1 88 ? 25.562 0.583 18.234 1 89.38 88 ARG A CA 1
ATOM 664 C C . ARG A 1 88 ? 26.25 1.545 19.203 1 89.38 88 ARG A C 1
ATOM 666 O O . ARG A 1 88 ? 26.562 1.176 20.328 1 89.38 88 ARG A O 1
ATOM 673 N N . THR A 1 89 ? 26.484 2.654 18.75 1 89.06 89 THR A N 1
ATOM 674 C CA . THR A 1 89 ? 27.188 3.633 19.562 1 89.06 89 THR A CA 1
ATOM 675 C C . THR A 1 89 ? 26.297 4.172 20.672 1 89.06 89 THR A C 1
ATOM 677 O O . THR A 1 89 ? 26.75 4.375 21.797 1 89.06 89 THR A O 1
ATOM 680 N N . THR A 1 90 ? 25.031 4.324 20.438 1 89.5 90 THR A N 1
ATOM 681 C CA . THR A 1 90 ? 24.141 4.965 21.391 1 89.5 90 THR A CA 1
ATOM 682 C C . THR A 1 90 ? 23.156 3.951 21.969 1 89.5 90 THR A C 1
ATOM 684 O O . THR A 1 90 ? 22.547 4.195 23.016 1 89.5 90 THR A O 1
ATOM 687 N N . GLY A 1 91 ? 22.953 2.873 21.266 1 88.88 91 GLY A N 1
ATOM 688 C CA . GLY A 1 91 ? 21.938 1.909 21.672 1 88.88 91 GLY A CA 1
ATOM 689 C C . GLY A 1 91 ? 20.547 2.297 21.234 1 88.88 91 GLY A C 1
ATOM 690 O O . GLY A 1 91 ? 19.578 1.568 21.484 1 88.88 91 GLY A O 1
ATOM 691 N N . ASN A 1 92 ? 20.438 3.369 20.562 1 92.31 92 ASN A N 1
ATOM 692 C CA . ASN A 1 92 ? 19.125 3.848 20.141 1 92.31 92 ASN A CA 1
ATOM 693 C C . ASN A 1 92 ? 18.594 3.037 18.953 1 92.31 92 ASN A C 1
ATOM 695 O O . ASN A 1 92 ? 19.344 2.652 18.062 1 92.31 92 ASN A O 1
ATOM 699 N N . ILE A 1 93 ? 17.25 2.809 19 1 93.5 93 ILE A N 1
ATOM 700 C CA . ILE A 1 93 ? 16.562 2.197 17.859 1 93.5 93 ILE A CA 1
ATOM 701 C C . ILE A 1 93 ? 16.344 3.24 16.766 1 93.5 93 ILE A C 1
ATOM 703 O O . ILE A 1 93 ? 15.969 4.379 17.062 1 93.5 93 ILE A O 1
ATOM 707 N N . VAL A 1 94 ? 16.672 2.807 15.547 1 96.38 94 VAL A N 1
ATOM 708 C CA . VAL A 1 94 ? 16.562 3.729 14.422 1 96.38 94 VAL A CA 1
ATOM 709 C C . VAL A 1 94 ? 15.812 3.059 13.273 1 96.38 94 VAL A C 1
ATOM 711 O O . VAL A 1 94 ? 15.648 1.836 13.258 1 96.38 94 VAL A O 1
ATOM 714 N N . ALA A 1 95 ? 15.25 3.855 12.359 1 97.31 95 ALA A N 1
ATOM 715 C CA . ALA A 1 95 ? 14.719 3.385 11.086 1 97.31 95 ALA A CA 1
ATOM 716 C C . ALA A 1 95 ? 15.727 3.592 9.961 1 97.31 95 ALA A C 1
ATOM 718 O O . ALA A 1 95 ? 16.25 4.691 9.781 1 97.31 95 ALA A O 1
ATOM 719 N N . LEU A 1 96 ? 16.031 2.57 9.242 1 96.5 96 LEU A N 1
ATOM 720 C CA . LEU A 1 96 ? 16.938 2.619 8.094 1 96.5 96 LEU A CA 1
ATOM 721 C C . LEU A 1 96 ? 16.141 2.574 6.785 1 96.5 96 LEU A C 1
ATOM 723 O O . LEU A 1 96 ? 15.625 1.523 6.402 1 96.5 96 LEU A O 1
ATOM 727 N N . LYS A 1 97 ? 16.031 3.703 6.148 1 96.44 97 LYS A N 1
ATOM 728 C CA . LYS A 1 97 ? 15.367 3.768 4.848 1 96.44 97 LYS A CA 1
ATOM 729 C C . LYS A 1 97 ? 16.359 3.555 3.713 1 96.44 97 LYS A C 1
ATOM 731 O O . LYS A 1 97 ? 17.266 4.367 3.52 1 96.44 97 LYS A O 1
ATOM 736 N N . GLY A 1 98 ? 16.188 2.486 2.973 1 94.75 98 GLY A N 1
ATOM 737 C CA . GLY A 1 98 ? 17.094 2.145 1.894 1 94.75 98 GLY A CA 1
ATOM 738 C C . GLY A 1 98 ? 16.484 2.34 0.516 1 94.75 98 GLY A C 1
ATOM 739 O O . GLY A 1 98 ? 15.414 1.813 0.225 1 94.75 98 GLY A O 1
ATOM 740 N N . SER A 1 99 ? 17.172 3.135 -0.326 1 92.25 99 SER A N 1
ATOM 741 C CA . SER A 1 99 ? 16.844 3.295 -1.737 1 92.25 99 SER A CA 1
ATOM 742 C C . SER A 1 99 ? 17.844 2.568 -2.629 1 92.25 99 SER A C 1
ATOM 744 O O . SER A 1 99 ? 19.062 2.682 -2.434 1 92.25 99 SER A O 1
ATOM 746 N N . GLN A 1 100 ? 17.328 1.872 -3.557 1 86.62 100 GLN A N 1
ATOM 747 C CA . GLN A 1 100 ? 18.203 1.082 -4.414 1 86.62 100 GLN A CA 1
ATOM 748 C C . GLN A 1 100 ? 19.172 1.976 -5.184 1 86.62 100 GLN A C 1
ATOM 750 O O . GLN A 1 100 ? 18.75 2.898 -5.883 1 86.62 100 GLN A O 1
ATOM 755 N N . ARG A 1 101 ? 20.375 1.648 -5.145 1 83.62 101 ARG A N 1
ATOM 756 C CA . ARG A 1 101 ? 21.422 2.451 -5.773 1 83.62 101 ARG A CA 1
ATOM 757 C C . ARG A 1 101 ? 21.25 2.479 -7.289 1 83.62 101 ARG A C 1
ATOM 759 O O . ARG A 1 101 ? 21.484 3.51 -7.926 1 83.62 101 ARG A O 1
ATOM 766 N N . PHE A 1 102 ? 20.859 1.37 -7.832 1 79.75 102 PHE A N 1
ATOM 767 C CA . PHE A 1 102 ? 20.719 1.272 -9.281 1 79.75 102 PHE A CA 1
ATOM 768 C C . PHE A 1 102 ? 19.719 2.312 -9.789 1 79.75 102 PHE A C 1
ATOM 770 O O . PHE A 1 102 ? 20 3.004 -10.773 1 79.75 102 PHE A O 1
ATOM 777 N N . ALA A 1 103 ? 18.656 2.395 -9.117 1 77.38 103 ALA A N 1
ATOM 778 C CA . ALA A 1 103 ? 17.625 3.352 -9.523 1 77.38 103 ALA A CA 1
ATOM 779 C C . ALA A 1 103 ? 18.125 4.785 -9.375 1 77.38 103 ALA A C 1
ATOM 781 O O . ALA A 1 103 ? 17.875 5.629 -10.242 1 77.38 103 ALA A O 1
ATOM 782 N N . VAL A 1 104 ? 18.844 5.012 -8.406 1 78.06 104 VAL A N 1
ATOM 783 C CA . VAL A 1 104 ? 19.359 6.348 -8.109 1 78.06 104 VAL A CA 1
ATOM 784 C C . VAL A 1 104 ? 20.406 6.738 -9.141 1 78.06 104 VAL A C 1
ATOM 786 O O . VAL A 1 104 ? 20.391 7.855 -9.664 1 78.06 104 VAL A O 1
ATOM 789 N N . ASP A 1 105 ? 21.203 5.82 -9.453 1 79.88 105 ASP A N 1
ATOM 790 C CA . ASP A 1 105 ? 22.328 6.078 -10.336 1 79.88 105 ASP A CA 1
ATOM 791 C C . ASP A 1 105 ? 21.875 6.277 -11.773 1 79.88 105 ASP A C 1
ATOM 793 O O . ASP A 1 105 ? 22.562 6.922 -12.57 1 79.88 105 ASP A O 1
ATOM 797 N N . HIS A 1 106 ? 20.703 5.832 -12.109 1 77.38 106 HIS A N 1
ATOM 798 C CA . HIS A 1 106 ? 20.25 5.895 -13.5 1 77.38 106 HIS A CA 1
ATOM 799 C C . HIS A 1 106 ? 19 6.762 -13.633 1 77.38 106 HIS A C 1
ATOM 801 O O . HIS A 1 106 ? 18.297 6.691 -14.641 1 77.38 106 HIS A O 1
ATOM 807 N N . MET A 1 107 ? 18.828 7.539 -12.641 1 74.38 107 MET A N 1
ATOM 808 C CA . MET A 1 107 ? 17.609 8.352 -12.602 1 74.38 107 MET A CA 1
ATOM 809 C C . MET A 1 107 ? 17.641 9.422 -13.688 1 74.38 107 MET A C 1
ATOM 811 O O . MET A 1 107 ? 18.688 10.008 -13.953 1 74.38 107 MET A O 1
ATOM 815 N N . THR A 1 108 ? 16.422 9.547 -14.273 1 71.12 108 THR A N 1
ATOM 816 C CA . THR A 1 108 ? 16.25 10.586 -15.273 1 71.12 108 THR A CA 1
ATOM 817 C C . THR A 1 108 ? 15.312 11.688 -14.766 1 71.12 108 THR A C 1
ATOM 819 O O . THR A 1 108 ? 14.57 11.477 -13.805 1 71.12 108 THR A O 1
ATOM 822 N N . THR A 1 109 ? 15.523 12.922 -15.227 1 69.25 109 THR A N 1
ATOM 823 C CA . THR A 1 109 ? 14.672 14.062 -14.883 1 69.25 109 THR A CA 1
ATOM 824 C C . THR A 1 109 ? 13.883 14.531 -16.109 1 69.25 109 THR A C 1
ATOM 826 O O . THR A 1 109 ? 14.383 14.477 -17.234 1 69.25 109 THR A O 1
ATOM 829 N N . LEU A 1 110 ? 12.602 14.719 -15.875 1 67.5 110 LEU A N 1
ATOM 830 C CA . LEU A 1 110 ? 11.766 15.32 -16.906 1 67.5 110 LEU A CA 1
ATOM 831 C C . LEU A 1 110 ? 11.242 16.688 -16.453 1 67.5 110 LEU A C 1
ATOM 833 O O . LEU A 1 110 ? 10.562 16.797 -15.438 1 67.5 110 LEU A O 1
ATOM 837 N N . ASN A 1 111 ? 11.484 17.656 -17.266 1 65 111 ASN A N 1
ATOM 838 C CA . ASN A 1 111 ? 11.055 19.031 -17 1 65 111 ASN A CA 1
ATOM 839 C C . ASN A 1 111 ? 11.414 19.469 -15.578 1 65 111 ASN A C 1
ATOM 841 O O . ASN A 1 111 ? 10.594 20.062 -14.883 1 65 111 ASN A O 1
ATOM 845 N N . GLY A 1 112 ? 12.523 19.031 -15.109 1 64.94 112 GLY A N 1
ATOM 846 C CA . GLY A 1 112 ? 13.023 19.453 -13.805 1 64.94 112 GLY A CA 1
ATOM 847 C C . GLY A 1 112 ? 12.453 18.641 -12.656 1 64.94 112 GLY A C 1
ATOM 848 O O . GLY A 1 112 ? 12.805 18.859 -11.5 1 64.94 112 GLY A O 1
ATOM 849 N N . LEU A 1 113 ? 11.562 17.875 -13.016 1 66.06 113 LEU A N 1
ATOM 850 C CA . LEU A 1 113 ? 10.969 17.031 -11.977 1 66.06 113 LEU A CA 1
ATOM 851 C C . LEU A 1 113 ? 11.5 15.609 -12.062 1 66.06 113 LEU A C 1
ATOM 853 O O . LEU A 1 113 ? 11.695 15.078 -13.156 1 66.06 113 LEU A O 1
ATOM 857 N N . HIS A 1 114 ? 11.867 15.094 -10.992 1 66 114 HIS A N 1
ATOM 858 C CA . HIS A 1 114 ? 12.398 13.734 -10.961 1 66 114 HIS A CA 1
ATOM 859 C C . HIS A 1 114 ? 11.297 12.711 -11.219 1 66 114 HIS A C 1
ATOM 861 O O . HIS A 1 114 ? 10.172 12.867 -10.734 1 66 114 HIS A O 1
ATOM 867 N N . VAL A 1 115 ? 11.703 11.727 -11.914 1 63.25 115 VAL A N 1
ATOM 868 C CA . VAL A 1 115 ? 10.758 10.664 -12.266 1 63.25 115 VAL A CA 1
ATOM 869 C C . VAL A 1 115 ? 10.688 9.648 -11.133 1 63.25 115 VAL A C 1
ATOM 871 O O . VAL A 1 115 ? 9.641 9.023 -10.906 1 63.25 115 VAL A O 1
ATOM 874 N N . VAL A 1 116 ? 11.852 9.492 -10.5 1 65.38 116 VAL A N 1
ATOM 875 C CA . VAL A 1 116 ? 11.914 8.594 -9.359 1 65.38 116 VAL A CA 1
ATOM 876 C C . VAL A 1 116 ? 12.289 9.375 -8.102 1 65.38 116 VAL A C 1
ATOM 878 O O . VAL A 1 116 ? 12.805 10.492 -8.188 1 65.38 116 VAL A O 1
ATOM 881 N N . GLU A 1 117 ? 11.961 8.797 -6.969 1 78.06 117 GLU A N 1
ATOM 882 C CA . GLU A 1 117 ? 12.375 9.438 -5.727 1 78.06 117 GLU A CA 1
ATOM 883 C C . GLU A 1 117 ? 13.898 9.547 -5.641 1 78.06 117 GLU A C 1
ATOM 885 O O . GLU A 1 117 ? 14.609 8.617 -6.02 1 78.06 117 GLU A O 1
ATOM 890 N N . ASN A 1 118 ? 14.32 10.672 -5.266 1 80.69 118 ASN A N 1
ATOM 891 C CA . ASN A 1 118 ? 15.75 10.93 -5.102 1 80.69 118 ASN A CA 1
ATOM 892 C C . ASN A 1 118 ? 16.141 11.023 -3.631 1 80.69 118 ASN A C 1
ATOM 894 O O . ASN A 1 118 ? 15.867 12.039 -2.979 1 80.69 118 ASN A O 1
ATOM 898 N N . PRO A 1 119 ? 16.844 9.969 -3.16 1 87.81 119 PRO A N 1
ATOM 899 C CA . PRO A 1 119 ? 17.203 9.969 -1.742 1 87.81 119 PRO A CA 1
ATOM 900 C C . PRO A 1 119 ? 18.156 11.109 -1.383 1 87.81 119 PRO A C 1
ATOM 902 O O . PRO A 1 119 ? 18.156 11.586 -0.244 1 87.81 119 PRO A O 1
ATOM 905 N N . LEU A 1 120 ? 18.906 11.609 -2.344 1 88.38 120 LEU A N 1
ATOM 906 C CA . LEU A 1 120 ? 19.812 12.719 -2.084 1 88.38 120 LEU A CA 1
ATOM 907 C C . LEU A 1 120 ? 19.047 14.016 -1.871 1 88.38 120 LEU A C 1
ATOM 909 O O . LEU A 1 120 ? 19.391 14.82 -1.005 1 88.38 120 LEU A O 1
ATOM 913 N N . GLN A 1 121 ? 18.078 14.133 -2.635 1 89.31 121 GLN A N 1
ATOM 914 C CA . GLN A 1 121 ? 17.219 15.312 -2.459 1 89.31 121 GLN A CA 1
ATOM 915 C C . GLN A 1 121 ? 16.453 15.234 -1.146 1 89.31 121 GLN A C 1
ATOM 917 O O . GLN A 1 121 ? 16.312 16.234 -0.445 1 89.31 121 GLN A O 1
ATOM 922 N N . GLU A 1 122 ? 15.93 14.07 -0.906 1 93.5 122 GLU A N 1
ATOM 923 C CA . GLU A 1 122 ? 15.227 13.898 0.36 1 93.5 122 GLU A CA 1
ATOM 924 C C . GLU A 1 122 ? 16.141 14.211 1.546 1 93.5 122 GLU A C 1
ATOM 926 O O . GLU A 1 122 ? 15.711 14.867 2.498 1 93.5 122 GLU A O 1
ATOM 931 N N . ARG A 1 123 ? 17.344 13.805 1.459 1 94.88 123 ARG A N 1
ATOM 932 C CA . ARG A 1 123 ? 18.328 14.078 2.512 1 94.88 123 ARG A CA 1
ATOM 933 C C . ARG A 1 123 ? 18.531 15.578 2.688 1 94.88 123 ARG A C 1
ATOM 935 O O . ARG A 1 123 ? 18.531 16.078 3.812 1 94.88 123 ARG A O 1
ATOM 942 N N . ARG A 1 124 ? 18.703 16.25 1.632 1 94.88 124 ARG A N 1
ATOM 943 C CA . ARG A 1 124 ? 18.922 17.703 1.683 1 94.88 124 ARG A CA 1
ATOM 944 C C . ARG A 1 124 ? 17.719 18.406 2.307 1 94.88 124 ARG A C 1
ATOM 946 O O . ARG A 1 124 ? 17.891 19.312 3.125 1 94.88 124 ARG A O 1
ATOM 953 N N . VAL A 1 125 ? 16.578 18 1.909 1 96.19 125 VAL A N 1
ATOM 954 C CA . VAL A 1 125 ? 15.352 18.562 2.451 1 96.19 125 VAL A CA 1
ATOM 955 C C . VAL A 1 125 ? 15.305 18.359 3.961 1 96.19 125 VAL A C 1
ATOM 957 O O . VAL A 1 125 ? 15.062 19.297 4.723 1 96.19 125 VAL A O 1
ATOM 960 N N . LEU A 1 126 ? 15.617 17.156 4.379 1 97.5 126 LEU A N 1
ATOM 961 C CA . LEU A 1 126 ? 15.539 16.844 5.797 1 97.5 126 LEU A CA 1
ATOM 962 C C . LEU A 1 126 ? 16.641 17.562 6.578 1 97.5 126 LEU A C 1
ATOM 964 O O . LEU A 1 126 ? 16.422 17.953 7.727 1 97.5 126 LEU A O 1
ATOM 968 N N . GLU A 1 127 ? 17.766 17.719 5.945 1 97.19 127 GLU A N 1
ATOM 969 C CA . GLU A 1 127 ? 18.828 18.5 6.582 1 97.19 127 GLU A CA 1
ATOM 970 C C . GLU A 1 127 ? 18.375 19.938 6.828 1 97.19 127 GLU A C 1
ATOM 972 O O . GLU A 1 127 ? 18.656 20.5 7.883 1 97.19 127 GLU A O 1
ATOM 977 N N . THR A 1 128 ? 17.719 20.453 5.879 1 96.75 128 THR A N 1
ATOM 978 C CA . THR A 1 128 ? 17.188 21.797 6.004 1 96.75 128 THR A CA 1
ATOM 979 C C . THR A 1 128 ? 16.109 21.859 7.094 1 96.75 128 THR A C 1
ATOM 981 O O . THR A 1 128 ? 16.125 22.766 7.93 1 96.75 128 THR A O 1
ATOM 984 N N . LEU A 1 129 ? 15.227 20.906 7.125 1 97.44 129 LEU A N 1
ATOM 985 C CA . LEU A 1 129 ? 14.086 20.906 8.031 1 97.44 129 LEU A CA 1
ATOM 986 C C . LEU A 1 129 ? 14.523 20.625 9.461 1 97.44 129 LEU A C 1
ATOM 988 O O . LEU A 1 129 ? 13.883 21.062 10.422 1 97.44 129 LEU A O 1
ATOM 992 N N . ASN A 1 130 ? 15.586 19.906 9.539 1 96.88 130 ASN A N 1
ATOM 993 C CA . ASN A 1 130 ? 16.031 19.5 10.867 1 96.88 130 ASN A CA 1
ATOM 994 C C . ASN A 1 130 ? 16.953 20.531 11.5 1 96.88 130 ASN A C 1
ATOM 996 O O . ASN A 1 130 ? 17.438 20.328 12.609 1 96.88 130 ASN A O 1
ATOM 1000 N N . CYS A 1 131 ? 17.094 21.609 10.922 1 92.19 131 CYS A N 1
ATOM 1001 C CA . CYS A 1 131 ? 17.828 22.75 11.469 1 92.19 131 CYS A CA 1
ATOM 1002 C C . CYS A 1 131 ? 16.891 23.953 11.641 1 92.19 131 CYS A C 1
ATOM 1004 O O . CYS A 1 131 ? 16.641 24.688 10.68 1 92.19 131 CYS A O 1
ATOM 1006 N N . PRO A 1 132 ? 16.359 24.312 12.805 1 91.19 132 PRO A N 1
ATOM 1007 C CA . PRO A 1 132 ? 16.719 23.656 14.062 1 91.19 132 PRO A CA 1
ATOM 1008 C C . PRO A 1 132 ? 15.906 22.375 14.297 1 91.19 132 PRO A C 1
ATOM 1010 O O . PRO A 1 132 ? 16.219 21.609 15.211 1 91.19 132 PRO A O 1
ATOM 1013 N N . GLY A 1 133 ? 14.898 22.156 13.625 1 94.06 133 GLY A N 1
ATOM 1014 C CA . GLY A 1 133 ? 14.023 21.016 13.797 1 94.06 133 GLY A CA 1
ATOM 1015 C C . GLY A 1 133 ? 12.641 21.391 14.289 1 94.06 133 GLY A C 1
ATOM 1016 O O . GLY A 1 133 ? 12.398 22.531 14.656 1 94.06 133 GLY A O 1
ATOM 1017 N N . HIS A 1 134 ? 11.766 20.469 14.266 1 97.69 134 HIS A N 1
ATOM 1018 C CA . HIS A 1 134 ? 10.375 20.609 14.688 1 97.69 134 HIS A CA 1
ATOM 1019 C C . HIS A 1 134 ? 9.852 19.328 15.32 1 97.69 134 HIS A C 1
ATOM 1021 O O . HIS A 1 134 ? 10.156 18.234 14.852 1 97.69 134 HIS A O 1
ATOM 1027 N N . PRO A 1 135 ? 9.07 19.422 16.344 1 97.56 135 PRO A N 1
ATOM 1028 C CA . PRO A 1 135 ? 8.609 18.234 17.047 1 97.56 135 PRO A CA 1
ATOM 1029 C C . PRO A 1 135 ? 7.75 17.312 16.172 1 97.56 135 PRO A C 1
ATOM 1031 O O . PRO A 1 135 ? 7.652 16.125 16.438 1 97.56 135 PRO A O 1
ATOM 1034 N N . ASN A 1 136 ? 7.141 17.859 15.141 1 98.5 136 ASN A N 1
ATOM 1035 C CA . ASN A 1 136 ? 6.219 17.078 14.328 1 98.5 136 ASN A CA 1
ATOM 1036 C C . ASN A 1 136 ? 6.828 16.719 12.969 1 98.5 136 ASN A C 1
ATOM 1038 O O . ASN A 1 136 ? 6.117 16.312 12.047 1 98.5 136 ASN A O 1
ATOM 1042 N N . VAL A 1 137 ? 8.133 16.875 12.82 1 98.62 137 VAL A N 1
ATOM 1043 C CA . VAL A 1 137 ? 8.844 16.484 11.609 1 98.62 137 VAL A CA 1
ATOM 1044 C C . VAL A 1 137 ? 9.883 15.414 11.93 1 98.62 137 VAL A C 1
ATOM 1046 O O . VAL A 1 137 ? 10.625 15.539 12.906 1 98.62 137 VAL A O 1
ATOM 1049 N N . ILE A 1 138 ? 9.914 14.391 11.156 1 98.56 138 ILE A N 1
ATOM 1050 C CA . ILE A 1 138 ? 10.82 13.273 11.383 1 98.56 138 ILE A CA 1
ATOM 1051 C C . ILE A 1 138 ? 12.266 13.766 11.344 1 98.56 138 ILE A C 1
ATOM 1053 O O . ILE A 1 138 ? 12.602 14.648 10.547 1 98.56 138 ILE A O 1
ATOM 1057 N N . ARG A 1 139 ? 13.109 13.172 12.102 1 97.88 139 ARG A N 1
ATOM 1058 C CA . ARG A 1 139 ? 14.492 13.625 12.203 1 97.88 139 ARG A CA 1
ATOM 1059 C C . ARG A 1 139 ? 15.43 12.711 11.422 1 97.88 139 ARG A C 1
ATOM 1061 O O . ARG A 1 139 ? 15.352 11.492 11.539 1 97.88 139 ARG A O 1
ATOM 1068 N N . LEU A 1 140 ? 16.266 13.312 10.641 1 98 140 LEU A N 1
ATOM 1069 C CA . LEU A 1 140 ? 17.391 12.625 10.008 1 98 140 LEU A CA 1
ATOM 1070 C C . LEU A 1 140 ? 18.562 12.516 10.969 1 98 140 LEU A C 1
ATOM 1072 O O . LEU A 1 140 ? 19.047 13.523 11.484 1 98 140 LEU A O 1
ATOM 1076 N N . VAL A 1 141 ? 19.031 11.344 11.203 1 96.38 141 VAL A N 1
ATOM 1077 C CA . VAL A 1 141 ? 20.109 11.086 12.156 1 96.38 141 VAL A CA 1
ATOM 1078 C C . VAL A 1 141 ? 21.453 11 11.422 1 96.38 141 VAL A C 1
ATOM 1080 O O . VAL A 1 141 ? 22.453 11.539 11.891 1 96.38 141 VAL A O 1
ATOM 1083 N N . ASP A 1 142 ? 21.438 10.305 10.328 1 95.62 142 ASP A N 1
ATOM 1084 C CA . ASP A 1 142 ? 22.656 10.008 9.57 1 95.62 142 ASP A CA 1
ATOM 1085 C C . ASP A 1 142 ? 22.312 9.5 8.172 1 95.62 142 ASP A C 1
ATOM 1087 O O . ASP A 1 142 ? 21.141 9.398 7.809 1 95.62 142 ASP A O 1
ATOM 1091 N N . SER A 1 143 ? 23.359 9.297 7.359 1 95.06 143 SER A N 1
ATOM 1092 C CA . SER A 1 143 ? 23.203 8.656 6.059 1 95.06 143 SER A CA 1
ATOM 1093 C C . SER A 1 143 ? 24.484 7.949 5.637 1 95.06 143 SER A C 1
ATOM 1095 O O . SER A 1 143 ? 25.578 8.32 6.07 1 95.06 143 SER A O 1
ATOM 1097 N N . PHE A 1 144 ? 24.359 6.883 4.871 1 94 144 PHE A N 1
ATOM 1098 C CA . PHE A 1 144 ? 25.5 6.156 4.316 1 94 144 PHE A CA 1
ATOM 1099 C C . PHE A 1 144 ? 25.078 5.344 3.1 1 94 144 PHE A C 1
ATOM 1101 O O . PHE A 1 144 ? 23.906 5.352 2.711 1 94 144 PHE A O 1
ATOM 1108 N N . GLU A 1 145 ? 26.031 4.773 2.441 1 90.44 145 GLU A N 1
ATOM 1109 C CA . GLU A 1 145 ? 25.734 3.936 1.284 1 90.44 145 GLU A CA 1
ATOM 1110 C C . GLU A 1 145 ? 26.516 2.623 1.336 1 90.44 145 GLU A C 1
ATOM 1112 O O . GLU A 1 145 ? 27.578 2.547 1.957 1 90.44 145 GLU A O 1
ATOM 1117 N N . ASP A 1 146 ? 25.906 1.646 0.839 1 88.25 146 ASP A N 1
ATOM 1118 C CA . ASP A 1 146 ? 26.625 0.384 0.632 1 88.25 146 ASP A CA 1
ATOM 1119 C C . ASP A 1 146 ? 26.5 -0.075 -0.82 1 88.25 146 ASP A C 1
ATOM 1121 O O . ASP A 1 146 ? 26.312 0.742 -1.722 1 88.25 146 ASP A O 1
ATOM 1125 N N . GLY A 1 147 ? 26.828 -1.335 -1.078 1 81.94 147 GLY A N 1
ATOM 1126 C CA . GLY A 1 147 ? 26.859 -1.817 -2.449 1 81.94 147 GLY A CA 1
ATOM 1127 C C . GLY A 1 147 ? 25.5 -1.868 -3.107 1 81.94 147 GLY A C 1
ATOM 1128 O O . GLY A 1 147 ? 25.391 -1.866 -4.336 1 81.94 147 GLY A O 1
ATOM 1129 N N . ARG A 1 148 ? 24.453 -1.729 -2.332 1 84.12 148 ARG A N 1
ATOM 1130 C CA . ARG A 1 148 ? 23.141 -1.975 -2.91 1 84.12 148 ARG A CA 1
ATOM 1131 C C . ARG A 1 148 ? 22.188 -0.811 -2.633 1 84.12 148 ARG A C 1
ATOM 1133 O O . ARG A 1 148 ? 21.297 -0.526 -3.434 1 84.12 148 ARG A O 1
ATOM 1140 N N . TYR A 1 149 ? 22.438 -0.155 -1.486 1 89.88 149 TYR A N 1
ATOM 1141 C CA . TYR A 1 149 ? 21.453 0.829 -1.074 1 89.88 149 TYR A CA 1
ATOM 1142 C C . TYR A 1 149 ? 22.109 2.143 -0.677 1 89.88 149 TYR A C 1
ATOM 1144 O O . TYR A 1 149 ? 23.25 2.15 -0.188 1 89.88 149 TYR A O 1
ATOM 1152 N N . TYR A 1 150 ? 21.422 3.227 -1.004 1 92.88 150 TYR A N 1
ATOM 1153 C CA . TYR A 1 150 ? 21.578 4.477 -0.271 1 92.88 150 TYR A CA 1
ATOM 1154 C C . TYR A 1 150 ? 20.719 4.484 0.981 1 92.88 150 TYR A C 1
ATOM 1156 O O . TYR A 1 150 ? 19.484 4.387 0.895 1 92.88 150 TYR A O 1
ATOM 1164 N N . TRP A 1 151 ? 21.375 4.625 2.152 1 95.38 151 TRP A N 1
ATOM 1165 C CA . TRP A 1 151 ? 20.656 4.52 3.416 1 95.38 151 TRP A CA 1
ATOM 1166 C C . TRP A 1 151 ? 20.531 5.883 4.086 1 95.38 151 TRP A C 1
ATOM 1168 O O . TRP A 1 151 ? 21.5 6.617 4.215 1 95.38 151 TRP A O 1
ATOM 1178 N N . MET A 1 152 ? 19.344 6.195 4.477 1 96.56 152 MET A N 1
ATOM 1179 C CA . MET A 1 152 ? 19.094 7.266 5.438 1 96.56 152 MET A CA 1
ATOM 1180 C C . MET A 1 152 ? 18.75 6.691 6.809 1 96.56 152 MET A C 1
ATOM 1182 O O . MET A 1 152 ? 17.938 5.777 6.918 1 96.56 152 MET A O 1
ATOM 1186 N N . VAL A 1 153 ? 19.406 7.164 7.809 1 97.38 153 VAL A N 1
ATOM 1187 C CA . VAL A 1 153 ? 19.109 6.789 9.188 1 97.38 153 VAL A CA 1
ATOM 1188 C C . VAL A 1 153 ? 18.172 7.809 9.82 1 97.38 153 VAL A C 1
ATOM 1190 O O . VAL A 1 153 ? 18.516 8.984 9.953 1 97.38 153 VAL A O 1
ATOM 1193 N N . LEU A 1 154 ? 17.031 7.336 10.234 1 98 154 LEU A N 1
ATOM 1194 C CA . LEU A 1 154 ? 15.992 8.219 10.75 1 98 154 LEU A CA 1
ATOM 1195 C C . LEU A 1 154 ? 15.625 7.848 12.18 1 98 154 LEU A C 1
ATOM 1197 O O . LEU A 1 154 ? 15.867 6.719 12.617 1 98 154 LEU A O 1
ATOM 1201 N N . GLU A 1 155 ? 15.086 8.828 12.875 1 97.19 155 GLU A N 1
ATOM 1202 C CA . GLU A 1 155 ? 14.477 8.477 14.156 1 97.19 155 GLU A CA 1
ATOM 1203 C C . GLU A 1 155 ? 13.367 7.449 13.977 1 97.19 155 GLU A C 1
ATOM 1205 O O . GLU A 1 155 ? 12.672 7.449 12.969 1 97.19 155 GLU A O 1
ATOM 1210 N N . PHE A 1 156 ? 13.289 6.598 14.977 1 95.88 156 PHE A N 1
ATOM 1211 C CA . PHE A 1 156 ? 12.258 5.566 14.898 1 95.88 156 PHE A CA 1
ATOM 1212 C C . PHE A 1 156 ? 11 5.996 15.641 1 95.88 156 PHE A C 1
ATOM 1214 O O . PHE A 1 156 ? 11.047 6.281 16.844 1 95.88 156 PHE A O 1
ATOM 1221 N N . ALA A 1 157 ? 9.883 6.172 14.891 1 95.62 157 ALA A N 1
ATOM 1222 C CA . ALA A 1 157 ? 8.578 6.41 15.492 1 95.62 157 ALA A CA 1
ATOM 1223 C C . ALA A 1 157 ? 7.926 5.098 15.922 1 95.62 157 ALA A C 1
ATOM 1225 O O . ALA A 1 157 ? 7.324 4.398 15.102 1 95.62 157 ALA A O 1
ATOM 1226 N N . SER A 1 158 ? 7.855 4.824 17.141 1 90.25 158 SER A N 1
ATOM 1227 C CA . SER A 1 158 ? 7.695 3.475 17.672 1 90.25 158 SER A CA 1
ATOM 1228 C C . SER A 1 158 ? 6.223 3.084 17.75 1 90.25 158 SER A C 1
ATOM 1230 O O . SER A 1 158 ? 5.898 1.925 18.016 1 90.25 158 SER A O 1
ATOM 1232 N N . GLN A 1 159 ? 5.324 4.051 17.5 1 91.69 159 GLN A N 1
ATOM 1233 C CA . GLN A 1 159 ? 3.922 3.719 17.734 1 91.69 159 GLN A CA 1
ATOM 1234 C C . GLN A 1 159 ? 3.174 3.57 16.406 1 91.69 159 GLN A C 1
ATOM 1236 O O . GLN A 1 159 ? 1.948 3.701 16.359 1 91.69 159 GLN A O 1
ATOM 1241 N N . GLY A 1 160 ? 3.885 3.354 15.312 1 91.69 160 GLY A N 1
ATOM 1242 C CA . GLY A 1 160 ? 3.244 3.162 14.023 1 91.69 160 GLY A CA 1
ATOM 1243 C C . GLY A 1 160 ? 2.777 4.457 13.391 1 91.69 160 GLY A C 1
ATOM 1244 O O . GLY A 1 160 ? 3.344 5.52 13.648 1 91.69 160 GLY A O 1
ATOM 1245 N N . ASP A 1 161 ? 1.817 4.328 12.484 1 94.81 161 ASP A N 1
ATOM 1246 C CA . ASP A 1 161 ? 1.284 5.504 11.797 1 94.81 161 ASP A CA 1
ATOM 1247 C C . ASP A 1 161 ? -0.174 5.746 12.188 1 94.81 161 ASP A C 1
ATOM 1249 O O . ASP A 1 161 ? -0.764 4.961 12.93 1 94.81 161 ASP A O 1
ATOM 1253 N N . ILE A 1 162 ? -0.707 6.82 11.773 1 95.44 162 ILE A N 1
ATOM 1254 C CA . ILE A 1 162 ? -2.051 7.234 12.156 1 95.44 162 ILE A CA 1
ATOM 1255 C C . ILE A 1 162 ? -3.072 6.227 11.633 1 95.44 162 ILE A C 1
ATOM 1257 O O . ILE A 1 162 ? -4.125 6.027 12.234 1 95.44 162 ILE A O 1
ATOM 1261 N N . LEU A 1 163 ? -2.791 5.641 10.508 1 94.06 163 LEU A N 1
ATOM 1262 C CA . LEU A 1 163 ? -3.693 4.621 9.984 1 94.06 163 LEU A CA 1
ATOM 1263 C C . LEU A 1 163 ? -3.795 3.439 10.945 1 94.06 163 LEU A C 1
ATOM 1265 O O . LEU A 1 163 ? -4.883 2.906 11.172 1 94.06 163 LEU A O 1
ATOM 1269 N N . ASP A 1 164 ? -2.701 3.066 11.469 1 90.44 164 ASP A N 1
ATOM 1270 C CA . ASP A 1 164 ? -2.688 2.02 12.484 1 90.44 164 ASP A CA 1
ATOM 1271 C C . ASP A 1 164 ? -3.57 2.398 13.672 1 90.44 164 ASP A C 1
ATOM 1273 O O . ASP A 1 164 ? -4.281 1.554 14.219 1 90.44 164 ASP A O 1
ATOM 1277 N N . LEU A 1 165 ? -3.438 3.604 14.055 1 90.5 165 LEU A N 1
ATOM 1278 C CA . LEU A 1 165 ? -4.227 4.105 15.18 1 90.5 165 LEU A CA 1
ATOM 1279 C C . LEU A 1 165 ? -5.719 3.996 14.883 1 90.5 165 LEU A C 1
ATOM 1281 O O . LEU A 1 165 ? -6.492 3.564 15.742 1 90.5 165 LEU A O 1
ATOM 1285 N N . ILE A 1 166 ? -6.145 4.32 13.727 1 93 166 ILE A N 1
ATOM 1286 C CA . ILE A 1 166 ? -7.539 4.246 13.312 1 93 166 ILE A CA 1
ATOM 1287 C C . ILE A 1 166 ? -7.996 2.787 13.305 1 93 166 ILE A C 1
ATOM 1289 O O . ILE A 1 166 ? -9.07 2.467 13.805 1 93 166 ILE A O 1
ATOM 1293 N N . ASN A 1 167 ? -7.156 1.979 12.758 1 89.38 167 ASN A N 1
ATOM 1294 C CA . ASN A 1 167 ? -7.496 0.564 12.648 1 89.38 167 ASN A CA 1
ATOM 1295 C C . ASN A 1 167 ? -7.605 -0.097 14.016 1 89.38 167 ASN A C 1
ATOM 1297 O O . ASN A 1 167 ? -8.383 -1.037 14.195 1 89.38 167 ASN A O 1
ATOM 1301 N N . ALA A 1 168 ? -6.832 0.395 14.93 1 83.81 168 ALA A N 1
ATOM 1302 C CA . ALA A 1 168 ? -6.816 -0.168 16.281 1 83.81 168 ALA A CA 1
ATOM 1303 C C . ALA A 1 168 ? -8.055 0.258 17.062 1 83.81 168 ALA A C 1
ATOM 1305 O O . ALA A 1 168 ? -8.391 -0.36 18.078 1 83.81 168 ALA A O 1
ATOM 1306 N N . ASP A 1 169 ? -8.609 1.346 16.562 1 83.69 169 ASP A N 1
ATOM 1307 C CA . ASP A 1 169 ? -9.828 1.808 17.219 1 83.69 169 ASP A CA 1
ATOM 1308 C C . ASP A 1 169 ? -11.023 0.927 16.844 1 83.69 169 ASP A C 1
ATOM 1310 O O . ASP A 1 169 ? -11.289 0.706 15.664 1 83.69 169 ASP A O 1
ATOM 1314 N N . GLY A 1 170 ? -11.711 0.406 17.75 1 76.88 170 GLY A N 1
ATOM 1315 C CA . GLY A 1 170 ? -12.844 -0.484 17.531 1 76.88 170 GLY A CA 1
ATOM 1316 C C . GLY A 1 170 ? -13.93 0.136 16.672 1 76.88 170 GLY A C 1
ATOM 1317 O O . GLY A 1 170 ? -14.672 -0.574 15.992 1 76.88 170 GLY A O 1
ATOM 1318 N N . ARG A 1 171 ? -14.039 1.504 16.719 1 81.31 171 ARG A N 1
ATOM 1319 C CA . ARG A 1 171 ? -15.047 2.209 15.93 1 81.31 171 ARG A CA 1
ATOM 1320 C C . ARG A 1 171 ? -14.617 2.332 14.477 1 81.31 171 ARG A C 1
ATOM 1322 O O . ARG A 1 171 ? -15.43 2.641 13.602 1 81.31 171 ARG A O 1
ATOM 1329 N N . GLY A 1 172 ? -13.32 2.104 14.203 1 86.75 172 GLY A N 1
ATOM 1330 C CA . GLY A 1 172 ? -12.781 2.26 12.859 1 86.75 172 GLY A CA 1
ATOM 1331 C C . GLY A 1 172 ? -12.594 3.709 12.453 1 86.75 172 GLY A C 1
ATOM 1332 O O . GLY A 1 172 ? -12.484 4.016 11.266 1 86.75 172 GLY A O 1
ATOM 1333 N N . HIS A 1 173 ? -12.766 4.613 13.383 1 91.31 173 HIS A N 1
ATOM 1334 C CA . HIS A 1 173 ? -12.516 6.035 13.188 1 91.31 173 HIS A CA 1
ATOM 1335 C C . HIS A 1 173 ? -12.203 6.727 14.516 1 91.31 173 HIS A C 1
ATOM 1337 O O . HIS A 1 173 ? -12.383 6.137 15.586 1 91.31 173 HIS A O 1
ATOM 1343 N N . LEU A 1 174 ? -11.703 7.961 14.445 1 93.5 174 LEU A N 1
ATOM 1344 C CA . LEU A 1 174 ? -11.406 8.734 15.648 1 93.5 174 LEU A CA 1
ATOM 1345 C C . LEU A 1 174 ? -12.57 9.664 15.992 1 93.5 174 LEU A C 1
ATOM 1347 O O . LEU A 1 174 ? -13.297 10.117 15.102 1 93.5 174 LEU A O 1
ATOM 1351 N N . ASP A 1 175 ? -12.734 9.891 17.312 1 92.62 175 ASP A N 1
ATOM 1352 C CA . ASP A 1 175 ? -13.664 10.953 17.688 1 92.62 175 ASP A CA 1
ATOM 1353 C C . ASP A 1 175 ? -13.125 12.32 17.281 1 92.62 175 ASP A C 1
ATOM 1355 O O . ASP A 1 175 ? -11.93 12.469 17 1 92.62 175 ASP A O 1
ATOM 1359 N N . GLU A 1 176 ? -13.961 13.273 17.25 1 93.56 176 GLU A N 1
ATOM 1360 C CA . GLU A 1 176 ? -13.586 14.578 16.703 1 93.56 176 GLU A CA 1
ATOM 1361 C C . GLU A 1 176 ? -12.469 15.219 17.531 1 93.56 176 GLU A C 1
ATOM 1363 O O . GLU A 1 176 ? -11.586 15.875 16.984 1 93.56 176 GLU A O 1
ATOM 1368 N N . ALA A 1 177 ? -12.5 15.055 18.812 1 92.12 177 ALA A N 1
ATOM 1369 C CA . ALA A 1 177 ? -11.477 15.648 19.656 1 92.12 177 ALA A CA 1
ATOM 1370 C C . ALA A 1 177 ? -10.102 15.07 19.344 1 92.12 177 ALA A C 1
ATOM 1372 O O . ALA A 1 177 ? -9.125 15.805 19.188 1 92.12 177 ALA A O 1
ATOM 1373 N N . SER A 1 178 ? -10.016 13.766 19.25 1 93.25 178 SER A N 1
ATOM 1374 C CA . SER A 1 178 ? -8.766 13.094 18.922 1 93.25 178 SER A CA 1
ATOM 1375 C C . SER A 1 178 ? -8.289 13.477 17.516 1 93.25 178 SER A C 1
ATOM 1377 O O . SER A 1 178 ? -7.105 13.742 17.312 1 93.25 178 SER A O 1
ATOM 1379 N N . ALA A 1 179 ? -9.25 13.461 16.594 1 95.94 179 ALA A N 1
ATOM 1380 C CA . ALA A 1 179 ? -8.914 13.844 15.227 1 95.94 179 ALA A CA 1
ATOM 1381 C C . ALA A 1 179 ? -8.359 15.266 15.172 1 95.94 179 ALA A C 1
ATOM 1383 O O . ALA A 1 179 ? -7.383 15.531 14.469 1 95.94 179 ALA A O 1
ATOM 1384 N N . ALA A 1 180 ? -8.945 16.125 15.906 1 95.69 180 ALA A N 1
ATOM 1385 C CA . ALA A 1 180 ? -8.523 17.531 15.906 1 95.69 180 ALA A CA 1
ATOM 1386 C C . ALA A 1 180 ? -7.125 17.672 16.484 1 95.69 180 ALA A C 1
ATOM 1388 O O . ALA A 1 180 ? -6.332 18.484 16.016 1 95.69 180 ALA A O 1
ATOM 1389 N N . LYS A 1 181 ? -6.848 16.953 17.484 1 94.81 181 LYS A N 1
ATOM 1390 C CA . LYS A 1 181 ? -5.527 16.969 18.109 1 94.81 181 LYS A CA 1
ATOM 1391 C C . LYS A 1 181 ? -4.441 16.609 17.094 1 94.81 181 LYS A C 1
ATOM 1393 O O . LYS A 1 181 ? -3.459 17.328 16.938 1 94.81 181 LYS A O 1
ATOM 1398 N N . TYR A 1 182 ? -4.605 15.523 16.469 1 97 182 TYR A N 1
ATOM 1399 C CA . TYR A 1 182 ? -3.617 15.062 15.5 1 97 182 TYR A CA 1
ATOM 1400 C C . TYR A 1 182 ? -3.582 15.977 14.281 1 97 182 TYR A C 1
ATOM 1402 O O . TYR A 1 182 ? -2.514 16.234 13.727 1 97 182 TYR A O 1
ATOM 1410 N N . PHE A 1 183 ? -4.738 16.422 13.922 1 97.88 183 PHE A N 1
ATOM 1411 C CA . PHE A 1 183 ? -4.801 17.312 12.766 1 97.88 183 PHE A CA 1
ATOM 1412 C C . PHE A 1 183 ? -4.059 18.609 13.039 1 97.88 183 PHE A C 1
ATOM 1414 O O . PHE A 1 183 ? -3.359 19.125 12.164 1 97.88 183 PHE A O 1
ATOM 1421 N N . LEU A 1 184 ? -4.227 19.141 14.195 1 97.44 184 LEU A N 1
ATOM 1422 C CA . LEU A 1 184 ? -3.512 20.359 14.57 1 97.44 184 LEU A CA 1
ATOM 1423 C C . LEU A 1 184 ? -2.004 20.141 14.508 1 97.44 184 LEU A C 1
ATOM 1425 O O . LEU A 1 184 ? -1.27 21 14.016 1 97.44 184 LEU A O 1
ATOM 1429 N N . GLN A 1 185 ? -1.536 19.047 14.984 1 97.81 185 GLN A N 1
ATOM 1430 C CA . GLN A 1 185 ? -0.111 18.75 14.914 1 97.81 185 GLN A CA 1
ATOM 1431 C C . GLN A 1 185 ? 0.36 18.672 13.461 1 97.81 185 GLN A C 1
ATOM 1433 O O . GLN A 1 185 ? 1.447 19.156 13.133 1 97.81 185 GLN A O 1
ATOM 1438 N N . LEU A 1 186 ? -0.442 18.062 12.609 1 98.5 186 LEU A N 1
ATOM 1439 C CA . LEU A 1 186 ? -0.122 18.016 11.188 1 98.5 186 LEU A CA 1
ATOM 1440 C C . LEU A 1 186 ? -0.043 19.406 10.586 1 98.5 186 LEU A C 1
ATOM 1442 O O . LEU A 1 186 ? 0.872 19.719 9.82 1 98.5 186 LEU A O 1
ATOM 1446 N N . LEU A 1 187 ? -1.009 20.266 10.984 1 98.19 187 LEU A N 1
ATOM 1447 C CA . LEU A 1 187 ? -1.024 21.625 10.484 1 98.19 187 LEU A CA 1
ATOM 1448 C C . LEU A 1 187 ? 0.219 22.391 10.93 1 98.19 187 LEU A C 1
ATOM 1450 O O . LEU A 1 187 ? 0.778 23.188 10.172 1 98.19 187 LEU A O 1
ATOM 1454 N N . ARG A 1 188 ? 0.63 22.109 12.125 1 98 188 ARG A N 1
ATOM 1455 C CA . ARG A 1 188 ? 1.834 22.766 12.633 1 98 188 ARG A CA 1
ATOM 1456 C C . ARG A 1 188 ? 3.07 22.297 11.875 1 98 188 ARG A C 1
ATOM 1458 O O . ARG A 1 188 ? 3.975 23.094 11.602 1 98 188 ARG A O 1
ATOM 1465 N N . ALA A 1 189 ? 3.143 21.062 11.578 1 98.56 189 ALA A N 1
ATOM 1466 C CA . ALA A 1 189 ? 4.23 20.547 10.75 1 98.56 189 ALA A CA 1
ATOM 1467 C C . ALA A 1 189 ? 4.242 21.219 9.375 1 98.56 189 ALA A C 1
ATOM 1469 O O . ALA A 1 189 ? 5.293 21.641 8.898 1 98.56 189 ALA A O 1
ATOM 1470 N N . LEU A 1 190 ? 3.084 21.297 8.789 1 98.69 190 LEU A N 1
ATOM 1471 C CA . LEU A 1 190 ? 2.969 21.906 7.469 1 98.69 190 LEU A CA 1
ATOM 1472 C C . LEU A 1 190 ? 3.334 23.391 7.52 1 98.69 190 LEU A C 1
ATOM 1474 O O . LEU A 1 190 ? 3.988 23.906 6.609 1 98.69 190 LEU A O 1
ATOM 1478 N N . GLU A 1 191 ? 2.863 24.031 8.555 1 98.19 191 GLU A N 1
ATOM 1479 C CA . GLU A 1 191 ? 3.236 25.438 8.742 1 98.19 191 GLU A CA 1
ATOM 1480 C C . GLU A 1 191 ? 4.754 25.594 8.773 1 98.19 191 GLU A C 1
ATOM 1482 O O . GLU A 1 191 ? 5.297 26.484 8.117 1 98.19 191 GLU A O 1
ATOM 1487 N N . TYR A 1 192 ? 5.398 24.766 9.492 1 98.44 192 TYR A N 1
ATOM 1488 C CA . TYR A 1 192 ? 6.852 24.812 9.625 1 98.44 192 TYR A CA 1
ATOM 1489 C C . TYR A 1 192 ? 7.527 24.562 8.281 1 98.44 192 TYR A C 1
ATOM 1491 O O . TYR A 1 192 ? 8.383 25.359 7.867 1 98.44 192 TYR A O 1
ATOM 1499 N N . ILE A 1 193 ? 7.141 23.516 7.535 1 98.31 193 ILE A N 1
ATOM 1500 C CA . ILE A 1 193 ? 7.867 23.172 6.32 1 98.31 193 ILE A CA 1
ATOM 1501 C C . ILE A 1 193 ? 7.559 24.188 5.227 1 98.31 193 ILE A C 1
ATOM 1503 O O . ILE A 1 193 ? 8.422 24.516 4.414 1 98.31 193 ILE A O 1
ATOM 1507 N N . HIS A 1 194 ? 6.348 24.672 5.199 1 97.81 194 HIS A N 1
ATOM 1508 C CA . HIS A 1 194 ? 6.02 25.719 4.238 1 97.81 194 HIS A CA 1
ATOM 1509 C C . HIS A 1 194 ? 6.809 26.984 4.516 1 97.81 194 HIS A C 1
ATOM 1511 O O . HIS A 1 194 ? 7.195 27.703 3.586 1 97.81 194 HIS A O 1
ATOM 1517 N N . GLY A 1 195 ? 6.977 27.25 5.781 1 97.25 195 GLY A N 1
ATOM 1518 C CA . GLY A 1 195 ? 7.801 28.391 6.16 1 97.25 195 GLY A CA 1
ATOM 1519 C C . GLY A 1 195 ? 9.227 28.281 5.656 1 97.25 195 GLY A C 1
ATOM 1520 O O . GLY A 1 195 ? 9.891 29.297 5.434 1 97.25 195 GLY A O 1
ATOM 1521 N N . LYS A 1 196 ? 9.68 27.109 5.508 1 97.38 196 LYS A N 1
ATOM 1522 C CA . LYS A 1 196 ? 11.016 26.875 4.973 1 97.38 196 LYS A CA 1
ATOM 1523 C C . LYS A 1 196 ? 10.984 26.734 3.451 1 97.38 196 LYS A C 1
ATOM 1525 O O . LYS A 1 196 ? 11.969 26.328 2.834 1 97.38 196 LYS A O 1
ATOM 1530 N N . ARG A 1 197 ? 9.812 26.953 2.855 1 96.81 197 ARG A N 1
ATOM 1531 C CA . ARG A 1 197 ? 9.578 26.953 1.415 1 96.81 197 ARG A CA 1
ATOM 1532 C C . ARG A 1 197 ? 9.695 25.531 0.85 1 96.81 197 ARG A C 1
ATOM 1534 O O . ARG A 1 197 ? 10.227 25.344 -0.245 1 96.81 197 ARG A O 1
ATOM 1541 N N . ILE A 1 198 ? 9.266 24.672 1.579 1 96.88 198 ILE A N 1
ATOM 1542 C CA . ILE A 1 198 ? 9.211 23.266 1.163 1 96.88 198 ILE A CA 1
ATOM 1543 C C . ILE A 1 198 ? 7.762 22.781 1.18 1 96.88 198 ILE A C 1
ATOM 1545 O O . ILE A 1 198 ? 7.016 23.062 2.119 1 96.88 198 ILE A O 1
ATOM 1549 N N . CYS A 1 199 ? 7.309 22.188 0.164 1 96.38 199 CYS A N 1
ATOM 1550 C CA . CYS A 1 199 ? 6.039 21.469 0.173 1 96.38 199 CYS A CA 1
ATOM 1551 C C . CYS A 1 199 ? 6.262 19.953 0.164 1 96.38 199 CYS A C 1
ATOM 1553 O O . CYS A 1 199 ? 7.191 19.469 -0.478 1 96.38 199 CYS A O 1
ATOM 1555 N N . HIS A 1 200 ? 5.473 19.219 0.824 1 97.06 200 HIS A N 1
ATOM 1556 C CA . HIS A 1 200 ? 5.652 17.781 1.033 1 97.06 200 HIS A CA 1
ATOM 1557 C C . HIS A 1 200 ? 5.223 16.984 -0.195 1 97.06 200 HIS A C 1
ATOM 1559 O O . HIS A 1 200 ? 5.973 16.141 -0.687 1 97.06 200 HIS A O 1
ATOM 1565 N N . LEU A 1 201 ? 3.949 17.203 -0.625 1 95.06 201 LEU A N 1
ATOM 1566 C CA . LEU A 1 201 ? 3.35 16.719 -1.863 1 95.06 201 LEU A CA 1
ATOM 1567 C C . LEU A 1 201 ? 3.014 15.227 -1.763 1 95.06 201 LEU A C 1
ATOM 1569 O O . LEU A 1 201 ? 2.609 14.609 -2.75 1 95.06 201 LEU A O 1
ATOM 1573 N N . ASP A 1 202 ? 3.143 14.641 -0.59 1 95.62 202 ASP A N 1
ATOM 1574 C CA . ASP A 1 202 ? 2.725 13.258 -0.368 1 95.62 202 ASP A CA 1
ATOM 1575 C C . ASP A 1 202 ? 2.215 13.062 1.057 1 95.62 202 ASP A C 1
ATOM 1577 O O . ASP A 1 202 ? 2.535 12.062 1.705 1 95.62 202 ASP A O 1
ATOM 1581 N N . VAL A 1 203 ? 1.518 13.992 1.555 1 98.19 203 VAL A N 1
ATOM 1582 C CA . VAL A 1 203 ? 0.863 13.859 2.852 1 98.19 203 VAL A CA 1
ATOM 1583 C C . VAL A 1 203 ? -0.177 12.742 2.791 1 98.19 203 VAL A C 1
ATOM 1585 O O . VAL A 1 203 ? -1.081 12.773 1.954 1 98.19 203 VAL A O 1
ATOM 1588 N N . SER A 1 204 ? 0.005 11.758 3.619 1 97.5 204 SER A N 1
ATOM 1589 C CA . SER A 1 204 ? -0.888 10.602 3.676 1 97.5 204 SER A CA 1
ATOM 1590 C C . SER A 1 204 ? -0.896 9.977 5.07 1 97.5 204 SER A C 1
ATOM 1592 O O . SER A 1 204 ? -0.022 10.266 5.891 1 97.5 204 SER A O 1
ATOM 1594 N N . LEU A 1 205 ? -1.872 9.156 5.387 1 96.94 205 LEU A N 1
ATOM 1595 C CA . LEU A 1 205 ? -1.985 8.508 6.688 1 96.94 205 LEU A CA 1
ATOM 1596 C C . LEU A 1 205 ? -0.753 7.664 6.98 1 96.94 205 LEU A C 1
ATOM 1598 O O . LEU A 1 205 ? -0.298 7.598 8.125 1 96.94 205 LEU A O 1
ATOM 1602 N N . GLU A 1 206 ? -0.145 7.102 5.926 1 94.12 206 GLU A N 1
ATOM 1603 C CA . GLU A 1 206 ? 1.002 6.207 6.066 1 94.12 206 GLU A CA 1
ATOM 1604 C C . GLU A 1 206 ? 2.277 6.992 6.359 1 94.12 206 GLU A C 1
ATOM 1606 O O . GLU A 1 206 ? 3.236 6.445 6.91 1 94.12 206 GLU A O 1
ATOM 1611 N N . ASN A 1 207 ? 2.283 8.227 6.012 1 96.94 207 ASN A N 1
ATOM 1612 C CA . ASN A 1 207 ? 3.469 9.062 6.203 1 96.94 207 ASN A CA 1
ATOM 1613 C C . ASN A 1 207 ? 3.375 9.891 7.48 1 96.94 207 ASN A C 1
ATOM 1615 O O . ASN A 1 207 ? 4.258 10.703 7.762 1 96.94 207 ASN A O 1
ATOM 1619 N N . ILE A 1 208 ? 2.291 9.742 8.18 1 98.44 208 ILE A N 1
ATOM 1620 C CA . ILE A 1 208 ? 2.127 10.375 9.477 1 98.44 208 ILE A CA 1
ATOM 1621 C C . ILE A 1 208 ? 2.344 9.344 10.586 1 98.44 208 ILE A C 1
ATOM 1623 O O . ILE A 1 208 ? 1.406 8.656 10.992 1 98.44 208 ILE A O 1
ATOM 1627 N N . LEU A 1 209 ? 3.545 9.383 11.109 1 98.06 209 LEU A N 1
ATOM 1628 C CA . LEU A 1 209 ? 3.959 8.406 12.117 1 98.06 209 LEU A CA 1
ATOM 1629 C C . LEU A 1 209 ? 3.703 8.945 13.523 1 98.06 209 LEU A C 1
ATOM 1631 O O . LEU A 1 209 ? 3.414 10.125 13.703 1 98.06 209 LEU A O 1
ATOM 1635 N N . LEU A 1 210 ? 3.742 8.031 14.477 1 97.12 210 LEU A N 1
ATOM 1636 C CA . LEU A 1 210 ? 3.523 8.383 15.875 1 97.12 210 LEU A CA 1
ATOM 1637 C C . LEU A 1 210 ? 4.727 8 16.734 1 97.12 210 LEU A C 1
ATOM 1639 O O . LEU A 1 210 ? 5.18 6.852 16.688 1 97.12 210 LEU A O 1
ATOM 1643 N N . ASP A 1 211 ? 5.203 8.953 17.469 1 95.06 211 ASP A N 1
ATOM 1644 C CA . ASP A 1 211 ? 6.32 8.664 18.359 1 95.06 211 ASP A CA 1
ATOM 1645 C C . ASP A 1 211 ? 5.836 7.988 19.641 1 95.06 211 ASP A C 1
ATOM 1647 O O . ASP A 1 211 ? 4.668 7.602 19.75 1 95.06 211 ASP A O 1
ATOM 1651 N N . GLU A 1 212 ? 6.727 7.801 20.625 1 90.88 212 GLU A N 1
ATOM 1652 C CA . GLU A 1 212 ? 6.453 7.051 21.844 1 90.88 212 GLU A CA 1
ATOM 1653 C C . GLU A 1 212 ? 5.363 7.727 22.672 1 90.88 212 GLU A C 1
ATOM 1655 O O . GLU A 1 212 ? 4.691 7.07 23.469 1 90.88 212 GLU A O 1
ATOM 1660 N N . HIS A 1 213 ? 5.16 9.008 22.469 1 93.5 213 HIS A N 1
ATOM 1661 C CA . HIS A 1 213 ? 4.148 9.75 23.203 1 93.5 213 HIS A CA 1
ATOM 1662 C C . HIS A 1 213 ? 2.904 9.977 22.359 1 93.5 213 HIS A C 1
ATOM 1664 O O . HIS A 1 213 ? 2.041 10.781 22.703 1 93.5 213 HIS A O 1
ATOM 1670 N N . ARG A 1 214 ? 2.867 9.391 21.125 1 94.56 214 ARG A N 1
ATOM 1671 C CA . ARG A 1 214 ? 1.761 9.445 20.172 1 94.56 214 ARG A CA 1
ATOM 1672 C C . ARG A 1 214 ? 1.603 10.844 19.594 1 94.56 214 ARG A C 1
ATOM 1674 O O . ARG A 1 214 ? 0.483 11.297 19.359 1 94.56 214 ARG A O 1
ATOM 1681 N N . ASN A 1 215 ? 2.697 11.516 19.609 1 96.94 215 ASN A N 1
ATOM 1682 C CA . ASN A 1 215 ? 2.74 12.719 18.781 1 96.94 215 ASN A CA 1
ATOM 1683 C C . ASN A 1 215 ? 3.096 12.406 17.344 1 96.94 215 ASN A C 1
ATOM 1685 O O . ASN A 1 215 ? 3.879 11.492 17.062 1 96.94 215 ASN A O 1
ATOM 1689 N N . ILE A 1 216 ? 2.584 13.172 16.406 1 97.56 216 ILE A N 1
ATOM 1690 C CA . ILE A 1 216 ? 2.773 12.859 15 1 97.56 216 ILE A CA 1
ATOM 1691 C C . ILE A 1 216 ? 4.191 13.227 14.57 1 97.56 216 ILE A C 1
ATOM 1693 O O . ILE A 1 216 ? 4.766 14.195 15.078 1 97.56 216 ILE A O 1
ATOM 1697 N N . LYS A 1 217 ? 4.797 12.531 13.797 1 98.5 217 LYS A N 1
ATOM 1698 C CA . LYS A 1 217 ? 6.012 12.797 13.031 1 98.5 217 LYS A CA 1
ATOM 1699 C C . LYS A 1 217 ? 5.754 12.672 11.531 1 98.5 217 LYS A C 1
ATOM 1701 O O . LYS A 1 217 ? 5.57 11.562 11.016 1 98.5 217 LYS A O 1
ATOM 1706 N N . LEU A 1 218 ? 5.656 13.797 10.844 1 98.75 218 LEU A N 1
ATOM 1707 C CA . LEU A 1 218 ? 5.504 13.742 9.398 1 98.75 218 LEU A CA 1
ATOM 1708 C C . LEU A 1 218 ? 6.77 13.203 8.742 1 98.75 218 LEU A C 1
ATOM 1710 O O . LEU A 1 218 ? 7.855 13.758 8.922 1 98.75 218 LEU A O 1
ATOM 1714 N N . ALA A 1 219 ? 6.613 12.109 8.031 1 97.88 219 ALA A N 1
ATOM 1715 C CA . ALA A 1 219 ? 7.766 11.398 7.477 1 97.88 219 ALA A CA 1
ATOM 1716 C C . ALA A 1 219 ? 7.66 11.289 5.957 1 97.88 219 ALA A C 1
ATOM 1718 O O . ALA A 1 219 ? 6.668 11.719 5.363 1 97.88 219 ALA A O 1
ATOM 1719 N N . ASP A 1 220 ? 8.727 10.828 5.324 1 95.56 220 ASP A N 1
ATOM 1720 C CA . ASP A 1 220 ? 8.867 10.508 3.908 1 95.56 220 ASP A CA 1
ATOM 1721 C C . ASP A 1 220 ? 8.789 11.766 3.047 1 95.56 220 ASP A C 1
ATOM 1723 O O . ASP A 1 220 ? 7.742 12.062 2.463 1 95.56 220 ASP A O 1
ATOM 1727 N N . TYR A 1 221 ? 9.805 12.359 2.848 1 96.12 221 TYR A N 1
ATOM 1728 C CA . TYR A 1 221 ? 9.938 13.555 2.021 1 96.12 221 TYR A CA 1
ATOM 1729 C C . TYR A 1 221 ? 10.523 13.211 0.656 1 96.12 221 TYR A C 1
ATOM 1731 O O . TYR A 1 221 ? 11.281 13.992 0.082 1 96.12 221 TYR A O 1
ATOM 1739 N N . GLY A 1 222 ? 10.242 12.055 0.191 1 91.12 222 GLY A N 1
ATOM 1740 C CA . GLY A 1 222 ? 10.82 11.523 -1.032 1 91.12 222 GLY A CA 1
ATOM 1741 C C . GLY A 1 222 ? 10.477 12.344 -2.262 1 91.12 222 GLY A C 1
ATOM 1742 O O . GLY A 1 222 ? 11.242 12.383 -3.223 1 91.12 222 GLY A O 1
ATOM 1743 N N . VAL A 1 223 ? 9.305 13.008 -2.275 1 89.75 223 VAL A N 1
ATOM 1744 C CA . VAL A 1 223 ? 8.914 13.773 -3.453 1 89.75 223 VAL A CA 1
ATOM 1745 C C . VAL A 1 223 ? 8.727 15.242 -3.076 1 89.75 223 VAL A C 1
ATOM 1747 O O . VAL A 1 223 ? 8.086 16 -3.805 1 89.75 223 VAL A O 1
ATOM 1750 N N . ALA A 1 224 ? 9.203 15.641 -1.916 1 94 224 ALA A N 1
ATOM 1751 C CA . ALA A 1 224 ? 9.109 17.031 -1.47 1 94 224 ALA A CA 1
ATOM 1752 C C . ALA A 1 224 ? 9.883 17.953 -2.404 1 94 224 ALA A C 1
ATOM 1754 O O . ALA A 1 224 ? 10.906 17.562 -2.973 1 94 224 ALA A O 1
ATOM 1755 N N . LEU A 1 225 ? 9.391 19.188 -2.516 1 90.38 225 LEU A N 1
ATOM 1756 C CA . LEU A 1 225 ? 10.016 20.156 -3.41 1 90.38 225 LEU A CA 1
ATOM 1757 C C . LEU A 1 225 ? 10.133 21.516 -2.734 1 90.38 225 LEU A C 1
ATOM 1759 O O . LEU A 1 225 ? 9.273 21.891 -1.923 1 90.38 225 LEU A O 1
ATOM 1763 N N . GLU A 1 226 ? 11.164 22.172 -3.102 1 92.31 226 GLU A N 1
ATOM 1764 C CA . GLU A 1 226 ? 11.219 23.594 -2.781 1 92.31 226 GLU A CA 1
ATOM 1765 C C . GLU A 1 226 ? 10.32 24.406 -3.707 1 92.31 226 GLU A C 1
ATOM 1767 O O . GLU A 1 226 ? 10.219 24.109 -4.898 1 92.31 226 GLU A O 1
ATOM 1772 N N . PHE A 1 227 ? 9.672 25.391 -3.146 1 92.06 227 PHE A N 1
ATOM 1773 C CA . PHE A 1 227 ? 8.773 26.172 -3.984 1 92.06 227 PHE A CA 1
ATOM 1774 C C . PHE A 1 227 ? 9.016 27.672 -3.799 1 92.06 227 PHE A C 1
ATOM 1776 O O . PHE A 1 227 ? 9.594 28.094 -2.797 1 92.06 227 PHE A O 1
ATOM 1783 N N . ASP A 1 228 ? 8.633 28.359 -4.859 1 91.25 228 ASP A N 1
ATOM 1784 C CA . ASP A 1 228 ? 8.594 29.812 -4.844 1 91.25 228 ASP A CA 1
ATOM 1785 C C . ASP A 1 228 ? 7.184 30.312 -4.562 1 91.25 228 ASP A C 1
ATOM 1787 O O . ASP A 1 228 ? 6.262 30.062 -5.344 1 91.25 228 ASP A O 1
ATOM 1791 N N . PRO A 1 229 ? 7.027 31.031 -3.465 1 88.25 229 PRO A N 1
ATOM 1792 C CA . PRO A 1 229 ? 5.688 31.484 -3.094 1 88.25 229 PRO A CA 1
ATOM 1793 C C . PRO A 1 229 ? 5.035 32.344 -4.18 1 88.25 229 PRO A C 1
ATOM 1795 O O . PRO A 1 229 ? 3.807 32.438 -4.234 1 88.25 229 PRO A O 1
ATOM 1798 N N . ASP A 1 230 ? 5.789 32.875 -5.062 1 88.38 230 ASP A N 1
ATOM 1799 C CA . ASP A 1 230 ? 5.266 33.781 -6.07 1 88.38 230 ASP A CA 1
ATOM 1800 C C . ASP A 1 230 ? 5.051 33.062 -7.406 1 88.38 230 ASP A C 1
ATOM 1802 O O . ASP A 1 230 ? 4.551 33.656 -8.359 1 88.38 230 ASP A O 1
ATOM 1806 N N . ARG A 1 231 ? 5.395 31.844 -7.488 1 87.81 231 ARG A N 1
ATOM 1807 C CA . A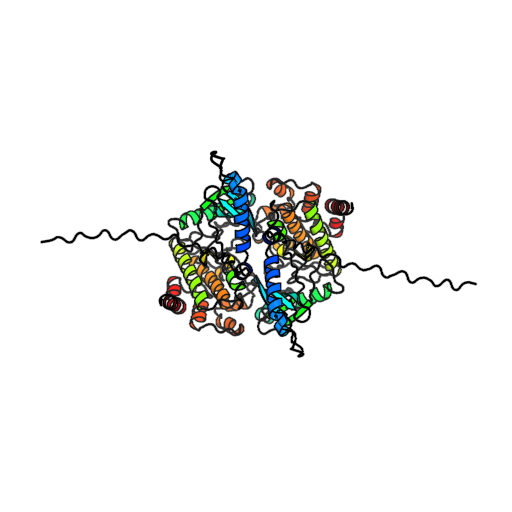RG A 1 231 ? 5.293 31.109 -8.75 1 87.81 231 ARG A CA 1
ATOM 1808 C C . ARG A 1 231 ? 4.711 29.719 -8.539 1 87.81 231 ARG A C 1
ATOM 1810 O O . ARG A 1 231 ? 5.316 28.891 -7.859 1 87.81 231 ARG A O 1
ATOM 1817 N N . PRO A 1 232 ? 3.596 29.469 -9.242 1 86.19 232 PRO A N 1
ATOM 1818 C CA . PRO A 1 232 ? 3.074 28.094 -9.18 1 86.19 232 PRO A CA 1
ATOM 1819 C C . PRO A 1 232 ? 3.943 27.109 -9.945 1 86.19 232 PRO A C 1
ATOM 1821 O O . PRO A 1 232 ? 4.742 27.5 -10.797 1 86.19 232 PRO A O 1
ATOM 1824 N N . PHE A 1 233 ? 3.918 25.844 -9.531 1 85.06 233 PHE A N 1
ATOM 1825 C CA . PHE A 1 233 ? 4.543 24.797 -10.328 1 85.06 233 PHE A CA 1
ATOM 1826 C C . PHE A 1 233 ? 3.824 24.625 -11.664 1 85.06 233 PHE A C 1
ATOM 1828 O O . PHE A 1 233 ? 2.609 24.812 -11.75 1 85.06 233 PHE A O 1
ATOM 1835 N N . PRO A 1 234 ? 4.633 24.297 -12.609 1 81.31 234 PRO A N 1
ATOM 1836 C CA . PRO A 1 234 ? 3.961 23.984 -13.867 1 81.31 234 PRO A CA 1
ATOM 1837 C C . PRO A 1 234 ? 3.105 22.719 -13.781 1 81.31 234 PRO A C 1
ATOM 1839 O O . PRO A 1 234 ? 3.152 22 -12.781 1 81.31 234 PRO A O 1
ATOM 1842 N N . GLU A 1 235 ? 2.277 22.562 -14.852 1 78 235 GLU A N 1
ATOM 1843 C CA . GLU A 1 235 ? 1.465 21.344 -14.914 1 78 235 GLU A CA 1
ATOM 1844 C C . GLU A 1 235 ? 2.34 20.094 -14.906 1 78 235 GLU A C 1
ATOM 1846 O O . GLU A 1 235 ? 3.4 20.078 -15.531 1 78 235 GLU A O 1
ATOM 1851 N N . CYS A 1 236 ? 1.903 19.156 -14.117 1 76.69 236 CYS A N 1
ATOM 1852 C CA . CYS A 1 236 ? 2.607 17.875 -14.086 1 76.69 236 CYS A CA 1
ATOM 1853 C C . CYS A 1 236 ? 2.205 17 -15.266 1 76.69 236 CYS A C 1
ATOM 1855 O O . CYS A 1 236 ? 1.351 17.391 -16.062 1 76.69 236 CYS A O 1
ATOM 1857 N N . SER A 1 237 ? 3.02 16.047 -15.469 1 76.56 237 SER A N 1
ATOM 1858 C CA . SER A 1 237 ? 2.635 14.953 -16.344 1 76.56 237 SER A CA 1
ATOM 1859 C C . SER A 1 237 ? 2.293 13.695 -15.555 1 76.56 237 SER A C 1
ATOM 1861 O O . SER A 1 237 ? 2.67 13.578 -14.391 1 76.56 237 SER A O 1
ATOM 1863 N N . PRO A 1 238 ? 1.459 12.852 -16.141 1 72.56 238 PRO A N 1
ATOM 1864 C CA . PRO A 1 238 ? 1.169 11.586 -15.453 1 72.56 238 PRO A CA 1
ATOM 1865 C C . PRO A 1 238 ? 2.432 10.867 -14.984 1 72.56 238 PRO A C 1
ATOM 1867 O O . PRO A 1 238 ? 2.402 10.156 -13.984 1 72.56 238 PRO A O 1
ATOM 1870 N N . GLN A 1 239 ? 3.557 11.195 -15.617 1 72.19 239 GLN A N 1
ATOM 1871 C CA . GLN A 1 239 ? 4.816 10.523 -15.312 1 72.19 239 GLN A CA 1
ATOM 1872 C C . GLN A 1 239 ? 5.52 11.18 -14.125 1 72.19 239 GLN A C 1
ATOM 1874 O O . GLN A 1 239 ? 6.367 10.555 -13.484 1 72.19 239 GLN A O 1
ATOM 1879 N N . THR A 1 240 ? 5.129 12.352 -13.875 1 74.06 240 THR A N 1
ATOM 1880 C CA . THR A 1 240 ? 5.891 13.094 -12.875 1 74.06 240 THR A CA 1
ATOM 1881 C C . THR A 1 240 ? 4.992 13.523 -11.719 1 74.06 240 THR A C 1
ATOM 1883 O O . THR A 1 240 ? 5.426 14.25 -10.828 1 74.06 240 THR A O 1
ATOM 1886 N N . ARG A 1 241 ? 3.764 13.125 -11.797 1 80.88 241 ARG A N 1
ATOM 1887 C CA . ARG A 1 241 ? 2.838 13.547 -10.75 1 80.88 241 ARG A CA 1
ATOM 1888 C C . ARG A 1 241 ? 3.264 13 -9.391 1 80.88 241 ARG A C 1
ATOM 1890 O O . ARG A 1 241 ? 3.479 11.797 -9.234 1 80.88 241 ARG A O 1
ATOM 1897 N N . PRO A 1 242 ? 3.33 13.898 -8.453 1 83.62 242 PRO A N 1
ATOM 1898 C CA . PRO A 1 242 ? 3.779 13.453 -7.133 1 83.62 242 PRO A CA 1
ATOM 1899 C C . PRO A 1 242 ? 2.645 12.883 -6.285 1 83.62 242 PRO A C 1
ATOM 1901 O O . PRO A 1 242 ? 1.474 13.18 -6.535 1 83.62 242 PRO A O 1
ATOM 1904 N N . GLY A 1 243 ? 3.104 12.086 -5.309 1 86.88 243 GLY A N 1
ATOM 1905 C CA . GLY A 1 243 ? 2.188 11.688 -4.2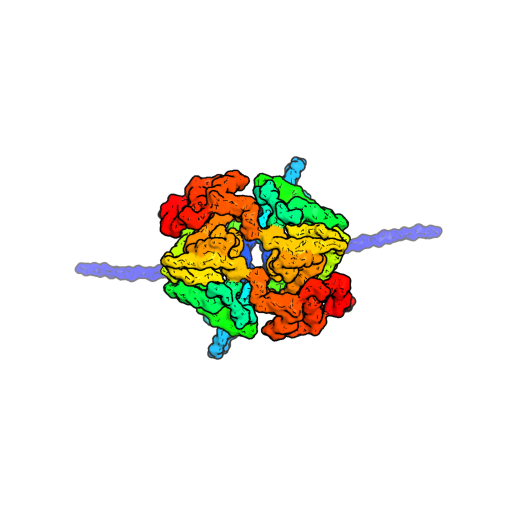5 1 86.88 243 GLY A CA 1
ATOM 1906 C C . GLY A 1 243 ? 1.337 10.492 -4.617 1 86.88 243 GLY A C 1
ATOM 1907 O O . GLY A 1 243 ? 1.225 10.141 -5.797 1 86.88 243 GLY A O 1
ATOM 1908 N N . LYS A 1 244 ? 0.691 9.93 -3.66 1 89.19 244 LYS A N 1
ATOM 1909 C CA . LYS A 1 244 ? -0.257 8.836 -3.85 1 89.19 244 LYS A CA 1
ATOM 1910 C C . LYS A 1 244 ? -1.572 9.344 -4.434 1 89.19 244 LYS A C 1
ATOM 1912 O O . LYS A 1 244 ? -2.129 10.328 -3.955 1 89.19 244 LYS A O 1
ATOM 1917 N N . PRO A 1 245 ? -2.082 8.711 -5.395 1 86.94 245 PRO A N 1
ATOM 1918 C CA . PRO A 1 245 ? -3.299 9.18 -6.062 1 86.94 245 PRO A CA 1
ATOM 1919 C C . PRO A 1 245 ? -4.457 9.398 -5.094 1 86.94 245 PRO A C 1
ATOM 1921 O O . PRO A 1 245 ? -5.234 10.344 -5.258 1 86.94 245 PRO A O 1
ATOM 1924 N N . GLY A 1 246 ? -4.543 8.664 -4.105 1 91.31 246 GLY A N 1
ATOM 1925 C CA . GLY A 1 246 ? -5.66 8.742 -3.176 1 91.31 246 GLY A CA 1
ATOM 1926 C C . GLY A 1 246 ? -5.629 10 -2.322 1 91.31 246 GLY A C 1
ATOM 1927 O O . GLY A 1 246 ? -6.633 10.359 -1.703 1 91.31 246 GLY A O 1
ATOM 1928 N N . TYR A 1 247 ? -4.531 10.703 -2.35 1 95.69 247 TYR A N 1
ATOM 1929 C CA . TYR A 1 247 ? -4.379 11.875 -1.497 1 95.69 247 TYR A CA 1
ATOM 1930 C C . TYR A 1 247 ? -4.113 13.125 -2.328 1 95.69 247 TYR A C 1
ATOM 1932 O O . TYR A 1 247 ? -4.215 14.25 -1.827 1 95.69 247 TYR A O 1
ATOM 1940 N N . ALA A 1 248 ? -3.754 12.914 -3.582 1 93.25 248 ALA A N 1
ATOM 1941 C CA . ALA A 1 248 ? -3.35 14.031 -4.434 1 93.25 248 ALA A CA 1
ATOM 1942 C C . ALA A 1 248 ? -4.543 14.906 -4.785 1 93.25 248 ALA A C 1
ATOM 1944 O O . ALA A 1 248 ? -5.645 14.406 -5.031 1 93.25 248 ALA A O 1
ATOM 1945 N N . SER A 1 249 ? -4.293 16.156 -4.883 1 93.75 249 SER A N 1
ATOM 1946 C CA . SER A 1 249 ? -5.34 17.109 -5.223 1 93.75 249 SER A CA 1
ATOM 1947 C C . SER A 1 249 ? -5.777 16.969 -6.676 1 93.75 249 SER A C 1
ATOM 1949 O O . SER A 1 249 ? -5.016 16.484 -7.512 1 93.75 249 SER A O 1
ATOM 1951 N N . PRO A 1 250 ? -6.996 17.453 -6.945 1 91.44 250 PRO A N 1
ATOM 1952 C CA . PRO A 1 250 ? -7.52 17.312 -8.305 1 91.44 250 PRO A CA 1
ATOM 1953 C C . PRO A 1 250 ? -6.629 17.969 -9.359 1 91.44 250 PRO A C 1
ATOM 1955 O O . PRO A 1 250 ? -6.434 17.406 -10.438 1 91.44 250 PRO A O 1
ATOM 1958 N N . GLU A 1 251 ? -6.059 19.125 -9.109 1 90.5 251 GLU A N 1
ATOM 1959 C CA . GLU A 1 251 ? -5.219 19.812 -10.086 1 90.5 251 GLU A CA 1
ATOM 1960 C C . GLU A 1 251 ? -3.934 19.031 -10.359 1 90.5 251 GLU A C 1
ATOM 1962 O O . GLU A 1 251 ? -3.361 19.125 -11.445 1 90.5 251 GLU A O 1
ATOM 1967 N N . ILE A 1 252 ? -3.445 18.266 -9.406 1 89.44 252 ILE A N 1
ATOM 1968 C CA . ILE A 1 252 ? -2.293 17.406 -9.625 1 89.44 252 ILE A CA 1
ATOM 1969 C C . ILE A 1 252 ? -2.73 16.141 -10.367 1 89.44 252 ILE A C 1
ATOM 1971 O O . ILE A 1 252 ? -2.078 15.727 -11.328 1 89.44 252 ILE A O 1
ATOM 1975 N N . MET A 1 253 ? -3.848 15.555 -9.961 1 87.81 253 MET A N 1
ATOM 1976 C CA . MET A 1 253 ? -4.344 14.312 -10.547 1 87.81 253 MET A CA 1
ATOM 1977 C C . MET A 1 253 ? -4.695 14.5 -12.016 1 87.81 253 MET A C 1
ATOM 1979 O O . MET A 1 253 ? -4.457 13.617 -12.836 1 87.81 253 MET A O 1
ATOM 1983 N N . GLU A 1 254 ? -5.215 15.609 -12.32 1 86.5 254 GLU A N 1
ATOM 1984 C CA . GLU A 1 254 ? -5.668 15.875 -13.688 1 86.5 254 GLU A CA 1
ATOM 1985 C C . GLU A 1 254 ? -4.516 16.328 -14.57 1 86.5 254 GLU A C 1
ATOM 1987 O O . GLU A 1 254 ? -4.598 16.25 -15.797 1 86.5 254 GLU A O 1
ATOM 1992 N N . CYS A 1 255 ? -3.475 16.781 -14.039 1 81.94 255 CYS A N 1
ATOM 1993 C CA . CYS A 1 255 ? -2.279 17.25 -14.727 1 81.94 255 CYS A CA 1
ATOM 1994 C C . CYS A 1 255 ? -2.625 18.328 -15.75 1 81.94 255 CYS A C 1
ATOM 1996 O O . CYS A 1 255 ? -2.072 18.344 -16.844 1 81.94 255 CYS A O 1
ATOM 1998 N N . LYS A 1 256 ? -3.555 19.172 -15.492 1 77.12 256 LYS A N 1
ATOM 1999 C CA . LYS A 1 256 ? -3.986 20.125 -16.5 1 77.12 256 LYS A CA 1
ATOM 2000 C C . LYS A 1 256 ? -3.727 21.562 -16.062 1 77.12 256 LYS A C 1
ATOM 2002 O O . LYS A 1 256 ? -3.775 22.484 -16.875 1 77.12 256 LYS A O 1
ATOM 2007 N N . LEU A 1 257 ? -3.363 21.734 -14.875 1 78 257 LEU A N 1
ATOM 2008 C CA . LEU A 1 257 ? -3.229 23.094 -14.344 1 78 257 LEU A CA 1
ATOM 2009 C C . LEU A 1 257 ? -1.979 23.203 -13.477 1 78 257 LEU A C 1
ATOM 2011 O O . LEU A 1 257 ? -1.527 22.219 -12.891 1 78 257 LEU A O 1
ATOM 2015 N N . PRO A 1 258 ? -1.486 24.438 -13.547 1 85 258 PRO A N 1
ATOM 2016 C CA . PRO A 1 258 ? -0.476 24.703 -12.516 1 85 258 PRO A CA 1
ATOM 2017 C C . PRO A 1 258 ? -1.007 24.5 -11.102 1 85 258 PRO A C 1
ATOM 2019 O O . PRO A 1 258 ? -2.221 24.516 -10.883 1 85 258 PRO A O 1
ATOM 2022 N N . PHE A 1 259 ? -0.107 24.172 -10.266 1 86.62 259 PHE A N 1
ATOM 2023 C CA . PHE A 1 259 ? -0.583 23.953 -8.906 1 86.62 259 PHE A CA 1
ATOM 2024 C C . PHE A 1 259 ? 0.328 24.656 -7.898 1 86.62 259 PHE A C 1
ATOM 2026 O O . PHE A 1 259 ? 1.486 24.938 -8.195 1 86.62 259 PHE A O 1
ATOM 2033 N N . ILE A 1 260 ? -0.275 24.984 -6.777 1 91.62 260 ILE A N 1
ATOM 2034 C CA . ILE A 1 260 ? 0.424 25.594 -5.652 1 91.62 260 ILE A CA 1
ATOM 2035 C C . ILE A 1 260 ? 0.726 24.531 -4.598 1 91.62 260 ILE A C 1
ATOM 2037 O O . ILE A 1 260 ? -0.191 23.922 -4.035 1 91.62 260 ILE A O 1
ATOM 2041 N N . GLY A 1 261 ? 2.025 24.312 -4.234 1 93.38 261 GLY A N 1
ATOM 2042 C CA . GLY A 1 261 ? 2.49 23.234 -3.373 1 93.38 261 GLY A CA 1
ATOM 2043 C C . GLY A 1 261 ? 1.784 23.203 -2.031 1 93.38 261 GLY A C 1
ATOM 2044 O O . GLY A 1 261 ? 1.154 22.203 -1.681 1 93.38 261 GLY A O 1
ATOM 2045 N N . PRO A 1 262 ? 1.809 24.312 -1.336 1 96.12 262 PRO A N 1
ATOM 2046 C CA . PRO A 1 262 ? 1.164 24.359 -0.022 1 96.12 262 PRO A CA 1
ATOM 2047 C C . PRO A 1 262 ? -0.331 24.062 -0.085 1 96.12 262 PRO A C 1
ATOM 2049 O O . PRO A 1 262 ? -0.87 23.406 0.807 1 96.12 262 PRO A O 1
ATOM 2052 N N . GLN A 1 263 ? -0.991 24.484 -1.113 1 95.56 263 GLN A N 1
ATOM 2053 C CA . GLN A 1 263 ? -2.418 24.219 -1.266 1 95.56 263 GLN A CA 1
ATOM 2054 C C . GLN A 1 263 ? -2.674 22.734 -1.532 1 95.56 263 GLN A C 1
ATOM 2056 O O . GLN A 1 263 ? -3.664 22.172 -1.053 1 95.56 263 GLN A O 1
ATOM 2061 N N . ALA A 1 264 ? -1.789 22.172 -2.305 1 95.69 264 ALA A N 1
ATOM 2062 C CA . ALA A 1 264 ? -1.894 20.734 -2.561 1 95.69 264 ALA A CA 1
ATOM 2063 C C . ALA A 1 264 ? -1.707 19.938 -1.275 1 95.69 264 ALA A C 1
ATOM 2065 O O . ALA A 1 264 ? -2.424 18.969 -1.035 1 95.69 264 ALA A O 1
ATOM 2066 N N . ASP A 1 265 ? -0.74 20.375 -0.468 1 98.06 265 ASP A N 1
ATOM 2067 C CA . ASP A 1 265 ? -0.519 19.734 0.824 1 98.06 265 ASP A CA 1
ATOM 2068 C C . ASP A 1 265 ? -1.773 19.797 1.692 1 98.06 265 ASP A C 1
ATOM 2070 O O . ASP A 1 265 ? -2.111 18.844 2.381 1 98.06 265 ASP A O 1
ATOM 2074 N N . LEU A 1 266 ? -2.441 20.891 1.651 1 98.56 266 LEU A N 1
ATOM 2075 C CA . LEU A 1 266 ? -3.627 21.078 2.48 1 98.56 266 LEU A CA 1
ATOM 2076 C C . LEU A 1 266 ? -4.773 20.203 1.996 1 98.56 266 LEU A C 1
ATOM 2078 O O . LEU A 1 266 ? -5.566 19.703 2.803 1 98.56 266 LEU A O 1
ATOM 2082 N N . TYR A 1 267 ? -4.902 20.078 0.732 1 97.62 267 TYR A N 1
ATOM 2083 C CA . TYR A 1 267 ? -5.883 19.125 0.212 1 97.62 267 TYR A CA 1
ATOM 2084 C C . TYR A 1 267 ? -5.633 17.734 0.755 1 97.62 267 TYR A C 1
ATOM 2086 O O . TYR A 1 267 ? -6.551 17.078 1.271 1 97.62 267 TYR A O 1
ATOM 2094 N N . SER A 1 268 ? -4.398 17.281 0.614 1 98.31 268 SER A N 1
ATOM 2095 C CA . SER A 1 268 ? -4.023 15.961 1.121 1 98.31 268 SER A CA 1
ATOM 2096 C C . SER A 1 268 ? -4.316 15.844 2.613 1 98.31 268 SER A C 1
ATOM 2098 O O . SER A 1 268 ? -4.777 14.797 3.078 1 98.31 268 SER A O 1
ATOM 2100 N N . ALA A 1 269 ? -4.027 16.891 3.326 1 98.69 269 ALA A N 1
ATOM 2101 C CA . ALA A 1 269 ? -4.352 16.906 4.75 1 98.69 269 ALA A CA 1
ATOM 2102 C C . ALA A 1 269 ? -5.852 16.75 4.973 1 98.69 269 ALA A C 1
ATOM 2104 O O . ALA A 1 269 ? -6.281 16.141 5.949 1 98.69 269 ALA A O 1
ATOM 2105 N N . GLY A 1 270 ? -6.621 17.328 4.141 1 98.31 270 GLY A N 1
ATOM 2106 C CA . GLY A 1 270 ? -8.062 17.156 4.199 1 98.31 270 GLY A CA 1
ATOM 2107 C C . GLY A 1 270 ? -8.5 15.719 4.059 1 98.31 270 GLY A C 1
ATOM 2108 O O . GLY A 1 270 ? -9.406 15.266 4.762 1 98.31 270 GLY A O 1
ATOM 2109 N N . ILE A 1 271 ? -7.879 15 3.145 1 97.69 271 ILE A N 1
ATOM 2110 C CA . ILE A 1 271 ? -8.188 13.586 2.979 1 97.69 271 ILE A CA 1
ATOM 2111 C C . ILE A 1 271 ? -7.848 12.836 4.262 1 97.69 271 ILE A C 1
ATOM 2113 O O . ILE A 1 271 ? -8.609 11.977 4.707 1 97.69 271 ILE A O 1
ATOM 2117 N N . VAL A 1 272 ? -6.707 13.164 4.805 1 98.38 272 VAL A N 1
ATOM 2118 C CA . VAL A 1 272 ? -6.301 12.555 6.07 1 98.38 272 VAL A CA 1
ATOM 2119 C C . VAL A 1 272 ? -7.375 12.789 7.125 1 98.38 272 VAL A C 1
ATOM 2121 O O . VAL A 1 272 ? -7.797 11.859 7.809 1 98.38 272 VAL A O 1
ATOM 2124 N N . LEU A 1 273 ? -7.805 14.008 7.238 1 97.94 273 LEU A N 1
ATOM 2125 C CA . LEU A 1 273 ? -8.844 14.344 8.211 1 97.94 273 LEU A CA 1
ATOM 2126 C C . LEU A 1 273 ? -10.125 13.578 7.922 1 97.94 273 LEU A C 1
ATOM 2128 O O . LEU A 1 273 ? -10.773 13.078 8.844 1 97.94 273 LEU A O 1
ATOM 2132 N N . PHE A 1 274 ? -10.484 13.5 6.695 1 97 274 PHE A N 1
ATOM 2133 C CA . PHE A 1 274 ? -11.68 12.773 6.293 1 97 274 PHE A CA 1
ATOM 2134 C C . PHE A 1 274 ? -11.625 11.328 6.789 1 97 274 PHE A C 1
ATOM 2136 O O . PHE A 1 274 ? -12.578 10.844 7.406 1 97 274 PHE A O 1
ATOM 2143 N N . VAL A 1 275 ? -10.562 10.711 6.574 1 96.44 275 VAL A N 1
ATOM 2144 C CA . VAL A 1 275 ? -10.43 9.312 6.961 1 96.44 275 VAL A CA 1
ATOM 2145 C C . VAL A 1 275 ? -10.43 9.195 8.484 1 96.44 275 VAL A C 1
ATOM 2147 O O . VAL A 1 275 ? -11.016 8.258 9.039 1 96.44 275 VAL A O 1
ATOM 2150 N N . MET A 1 276 ? -9.773 10.102 9.148 1 96.56 276 MET A N 1
ATOM 2151 C CA . MET A 1 276 ? -9.789 10.07 10.609 1 96.56 276 MET A CA 1
ATOM 2152 C C . MET A 1 276 ? -11.211 10.133 11.141 1 96.56 276 MET A C 1
ATOM 2154 O O . MET A 1 276 ? -11.547 9.453 12.117 1 96.56 276 MET A O 1
ATOM 2158 N N . LEU A 1 277 ? -12.031 10.891 10.477 1 95 277 LEU A N 1
ATOM 2159 C CA . LEU A 1 277 ? -13.375 11.148 10.984 1 95 277 LEU A CA 1
ATOM 2160 C C . LEU A 1 277 ? -14.344 10.07 10.523 1 95 277 LEU A C 1
ATOM 2162 O O . LEU A 1 277 ? -15.266 9.703 11.25 1 95 277 LEU A O 1
ATOM 2166 N N . PHE A 1 278 ? -14.125 9.539 9.32 1 93.25 278 PHE A N 1
ATOM 2167 C CA . PHE A 1 278 ? -15.148 8.68 8.727 1 93.25 278 PHE A CA 1
ATOM 2168 C C . PHE A 1 278 ? -14.68 7.23 8.695 1 93.25 278 PHE A C 1
ATOM 2170 O O . PHE A 1 278 ? -15.484 6.316 8.516 1 93.25 278 PHE A O 1
ATOM 2177 N N . GLY A 1 279 ? -13.414 7.012 8.734 1 92 279 GLY A N 1
ATOM 2178 C CA . GLY A 1 279 ? -12.883 5.66 8.719 1 92 279 GLY A CA 1
ATOM 2179 C C . GLY A 1 279 ? -12.82 5.059 7.324 1 92 279 GLY A C 1
ATOM 2180 O O . GLY A 1 279 ? -12.602 3.854 7.172 1 92 279 GLY A O 1
ATOM 2181 N N . CYS A 1 280 ? -13.125 5.859 6.352 1 91.75 280 CYS A N 1
ATOM 2182 C CA . CYS A 1 280 ? -13.047 5.434 4.957 1 91.75 280 CYS A CA 1
ATOM 2183 C C . CYS A 1 280 ? -12.594 6.578 4.062 1 91.75 280 CYS A C 1
ATOM 2185 O O . CYS A 1 280 ? -12.68 7.746 4.449 1 91.75 280 CYS A O 1
ATOM 2187 N N . TYR A 1 281 ? -12.094 6.191 2.908 1 92.75 281 TYR A N 1
ATOM 2188 C CA . TYR A 1 281 ? -11.68 7.203 1.942 1 92.75 281 TYR A CA 1
ATOM 2189 C C . TYR A 1 281 ? -12.875 7.762 1.184 1 92.75 281 TYR A C 1
ATOM 2191 O O . TYR A 1 281 ? -13.891 7.074 1.02 1 92.75 281 TYR A O 1
ATOM 2199 N N . PRO A 1 282 ? -12.773 8.984 0.718 1 92.25 282 PRO A N 1
ATOM 2200 C CA . PRO A 1 282 ? -13.906 9.578 0.003 1 92.25 282 PRO A CA 1
ATOM 2201 C C . PRO A 1 282 ? -14.086 9 -1.398 1 92.25 282 PRO A C 1
ATOM 2203 O O . PRO A 1 282 ? -15.148 9.156 -2.004 1 92.25 282 PRO A O 1
ATOM 2206 N N . TYR A 1 283 ? -13.055 8.383 -1.915 1 89.12 283 TYR A N 1
ATOM 2207 C CA . TYR A 1 283 ? -13.133 7.781 -3.24 1 89.12 283 TYR A CA 1
ATOM 2208 C C . TYR A 1 283 ? -12.117 6.652 -3.385 1 89.12 283 TYR A C 1
ATOM 2210 O O . TYR A 1 283 ? -11.234 6.492 -2.541 1 89.12 283 TYR A O 1
ATOM 2218 N N . GLU A 1 284 ? -12.195 5.887 -4.461 1 82.25 284 GLU A N 1
ATOM 2219 C CA . GLU A 1 284 ? -11.406 4.668 -4.621 1 82.25 284 GLU A CA 1
ATOM 2220 C C . GLU A 1 284 ? -10.367 4.828 -5.723 1 82.25 284 GLU A C 1
ATOM 2222 O O . GLU A 1 284 ? -9.219 4.391 -5.574 1 82.25 284 GLU A O 1
ATOM 2227 N N . LYS A 1 285 ? -10.742 5.355 -6.805 1 80.12 285 LYS A N 1
ATOM 2228 C CA . LYS A 1 285 ? -9.883 5.41 -7.98 1 80.12 285 LYS A CA 1
ATOM 2229 C C . LYS A 1 285 ? -9.859 6.812 -8.586 1 80.12 285 LYS A C 1
ATOM 2231 O O . LYS A 1 285 ? -10.32 7.016 -9.711 1 80.12 285 LYS A O 1
ATOM 2236 N N . PRO A 1 286 ? -9.211 7.676 -7.938 1 79.94 286 PRO A N 1
ATOM 2237 C CA . PRO A 1 286 ? -9.203 9.047 -8.453 1 79.94 286 PRO A CA 1
ATOM 2238 C C . PRO A 1 286 ? -8.469 9.18 -9.781 1 79.94 286 PRO A C 1
ATOM 2240 O O . PRO A 1 286 ? -8.727 10.109 -10.547 1 79.94 286 PRO A O 1
ATOM 2243 N N . ASP A 1 287 ? -7.625 8.25 -10.055 1 73.81 287 ASP A N 1
ATOM 2244 C CA . ASP A 1 287 ? -6.805 8.32 -11.258 1 73.81 287 ASP A CA 1
ATOM 2245 C C . ASP A 1 287 ? -7.648 8.094 -12.516 1 73.81 287 ASP A C 1
ATOM 2247 O O . ASP A 1 287 ? -7.227 8.438 -13.617 1 73.81 287 ASP A O 1
ATOM 2251 N N . THR A 1 288 ? -8.836 7.543 -12.344 1 72.75 288 THR A N 1
ATOM 2252 C CA . THR A 1 288 ? -9.719 7.336 -13.484 1 72.75 288 THR A CA 1
ATOM 2253 C C . THR A 1 288 ? -10.5 8.609 -13.805 1 72.75 288 THR A C 1
ATOM 2255 O O . THR A 1 288 ? -11.086 8.734 -14.883 1 72.75 288 THR A O 1
ATOM 2258 N N . LEU A 1 289 ? -10.594 9.484 -12.977 1 74.81 289 LEU A N 1
ATOM 2259 C CA . LEU A 1 289 ? -11.289 10.758 -13.07 1 74.81 289 LEU A CA 1
ATOM 2260 C C . LEU A 1 289 ? -12.797 10.555 -13.188 1 74.81 289 LEU A C 1
ATOM 2262 O O . LEU A 1 289 ? -13.555 11.516 -13.297 1 74.81 289 LEU A O 1
ATOM 2266 N N . THR A 1 290 ? -13.195 9.242 -13.102 1 76.44 290 THR A N 1
ATOM 2267 C CA . THR A 1 290 ? -14.609 8.938 -13.25 1 76.44 290 THR A CA 1
ATOM 2268 C C . THR A 1 290 ? -15.18 8.367 -11.953 1 76.44 290 THR A C 1
ATOM 2270 O O . THR A 1 290 ? -16.391 8.109 -11.859 1 76.44 290 THR A O 1
ATOM 2273 N N . ASP A 1 291 ? -14.375 8.266 -11.008 1 81.75 291 ASP A N 1
ATOM 2274 C CA . ASP A 1 291 ? -14.828 7.816 -9.695 1 81.75 291 ASP A CA 1
ATOM 2275 C C . ASP A 1 291 ? -15.891 8.75 -9.125 1 81.75 291 ASP A C 1
ATOM 2277 O O . ASP A 1 291 ? -15.695 9.969 -9.078 1 81.75 291 ASP A O 1
ATOM 2281 N N . PRO A 1 292 ? -17.016 8.203 -8.664 1 82.69 292 PRO A N 1
ATOM 2282 C CA . PRO A 1 292 ? -18.109 9.062 -8.219 1 82.69 292 PRO A CA 1
ATOM 2283 C C . PRO A 1 292 ? -17.734 9.93 -7.016 1 82.69 292 PRO A C 1
ATOM 2285 O O . PRO A 1 292 ? -18.125 11.094 -6.949 1 82.69 292 PRO A O 1
ATOM 2288 N N . GLY A 1 293 ? -17.109 9.344 -6.07 1 86.44 293 GLY A N 1
ATOM 2289 C CA . GLY A 1 293 ? -16.672 10.125 -4.93 1 86.44 293 GLY A CA 1
ATOM 2290 C C . GLY A 1 293 ? -15.719 11.242 -5.305 1 86.44 293 GLY A C 1
ATOM 2291 O O . GLY A 1 293 ? -15.836 12.367 -4.801 1 86.44 293 GLY A O 1
ATOM 2292 N N . PHE A 1 294 ? -14.844 10.906 -6.199 1 88.5 294 PHE A N 1
ATOM 2293 C CA . PHE A 1 294 ? -13.875 11.898 -6.648 1 88.5 294 PHE A CA 1
ATOM 2294 C C . PHE A 1 294 ? -14.57 13.047 -7.371 1 88.5 294 PHE A C 1
ATOM 2296 O O . PHE A 1 294 ? -14.219 14.211 -7.18 1 88.5 294 PHE A O 1
ATOM 2303 N N . ARG A 1 295 ? -15.516 12.711 -8.156 1 87.25 295 ARG A N 1
ATOM 2304 C CA . ARG A 1 295 ? -16.266 13.734 -8.875 1 87.25 295 ARG A CA 1
ATOM 2305 C C . ARG A 1 295 ? -16.984 14.672 -7.914 1 87.25 295 ARG A C 1
ATOM 2307 O O . ARG A 1 295 ? -17 15.891 -8.117 1 87.25 295 ARG A O 1
ATOM 2314 N N . LEU A 1 296 ? -17.547 14.117 -6.926 1 87.62 296 LEU A N 1
ATOM 2315 C CA . LEU A 1 296 ? -18.25 14.938 -5.941 1 87.62 296 LEU A CA 1
ATOM 2316 C C . LEU A 1 296 ? -17.281 15.891 -5.25 1 87.62 296 LEU A C 1
ATOM 2318 O O . LEU A 1 296 ? -17.562 17.078 -5.125 1 87.62 296 LEU A O 1
ATOM 2322 N N . VAL A 1 297 ? -16.156 15.359 -4.871 1 88.5 297 VAL A N 1
ATOM 2323 C CA . VAL A 1 297 ? -15.164 16.172 -4.156 1 88.5 297 VAL A CA 1
ATOM 2324 C C . VAL A 1 297 ? -14.594 17.234 -5.09 1 88.5 297 VAL A C 1
ATOM 2326 O O . VAL A 1 297 ? -14.492 18.406 -4.711 1 88.5 297 VAL A O 1
ATOM 2329 N N . ARG A 1 298 ? -14.297 16.828 -6.215 1 87.94 298 ARG A N 1
ATOM 2330 C CA . ARG A 1 298 ? -13.734 17.719 -7.219 1 87.94 298 ARG A CA 1
ATOM 2331 C C . ARG A 1 298 ? -14.672 18.891 -7.5 1 87.94 298 ARG A C 1
ATOM 2333 O O . ARG A 1 298 ? -14.227 20.016 -7.738 1 87.94 298 ARG A O 1
ATOM 2340 N N . ASN A 1 299 ? -15.93 18.594 -7.445 1 88.44 299 ASN A N 1
ATOM 2341 C CA . ASN A 1 299 ? -16.938 19.609 -7.773 1 88.44 299 ASN A CA 1
ATOM 2342 C C . ASN A 1 299 ? -17.375 20.391 -6.535 1 88.44 299 ASN A C 1
ATOM 2344 O O . ASN A 1 299 ? -18.312 21.188 -6.598 1 88.44 299 ASN A O 1
ATOM 2348 N N . GLY A 1 300 ? -16.781 20.109 -5.48 1 88 300 GLY A N 1
ATOM 2349 C CA . GLY A 1 300 ? -17.109 20.828 -4.254 1 88 300 GLY A CA 1
ATOM 2350 C C . GLY A 1 300 ? -18.391 20.344 -3.609 1 88 300 GLY A C 1
ATOM 2351 O O . GLY A 1 300 ? -19.078 21.109 -2.914 1 88 300 GLY A O 1
ATOM 2352 N N . GLN A 1 301 ? -18.797 19.094 -3.822 1 90.31 301 GLN A N 1
ATOM 2353 C CA . GLN A 1 301 ? -20.047 18.547 -3.32 1 90.31 301 GLN A CA 1
ATOM 2354 C C . GLN A 1 301 ? -19.797 17.516 -2.219 1 90.31 301 GLN A C 1
ATOM 2356 O O . GLN A 1 301 ? -20.391 16.438 -2.217 1 90.31 301 GLN A O 1
ATOM 2361 N N . LEU A 1 302 ? -18.906 17.859 -1.37 1 90.25 302 LEU A N 1
ATOM 2362 C CA . LEU A 1 302 ? -18.531 16.953 -0.283 1 90.25 302 LEU A CA 1
ATOM 2363 C C . LEU A 1 302 ? -19.734 16.656 0.607 1 90.25 302 LEU A C 1
ATOM 2365 O O . LEU A 1 302 ? -19.859 15.539 1.13 1 90.25 302 LEU A O 1
ATOM 2369 N N . ALA A 1 303 ? -20.625 17.594 0.76 1 86.25 303 ALA A N 1
ATOM 2370 C CA . ALA A 1 303 ? -21.781 17.422 1.622 1 86.25 303 ALA A CA 1
ATOM 2371 C C . ALA A 1 303 ? -22.656 16.25 1.153 1 86.25 303 ALA A C 1
ATOM 2373 O O . ALA A 1 303 ? -23.203 15.516 1.972 1 86.25 303 ALA A O 1
ATOM 2374 N N . GLU A 1 304 ? -22.766 16.109 -0.066 1 86.5 304 GLU A N 1
ATOM 2375 C CA . GLU A 1 304 ? -23.531 15 -0.62 1 86.5 304 GLU A CA 1
ATOM 2376 C C . GLU A 1 304 ? -22.875 13.656 -0.272 1 86.5 304 GLU A C 1
ATOM 2378 O O . GLU A 1 304 ? -23.578 12.695 0.044 1 86.5 304 GLU A O 1
ATOM 2383 N N . LEU A 1 305 ? -21.609 13.664 -0.353 1 86.94 305 LEU A N 1
ATOM 2384 C CA . LEU A 1 305 ? -20.875 12.453 -0.014 1 86.94 305 LEU A CA 1
ATOM 2385 C C . LEU A 1 305 ? -21.031 12.117 1.465 1 86.94 305 LEU A C 1
ATOM 2387 O O . LEU A 1 305 ? -21.281 10.961 1.819 1 86.94 305 LEU A O 1
ATOM 2391 N N . VAL A 1 306 ? -20.906 13.117 2.27 1 88.62 306 VAL A N 1
ATOM 2392 C CA . VAL A 1 306 ? -21.016 12.945 3.715 1 88.62 306 VAL A CA 1
ATOM 2393 C C . VAL A 1 306 ? -22.406 12.422 4.07 1 88.62 306 VAL A C 1
ATOM 2395 O O . VAL A 1 306 ? -22.547 11.523 4.902 1 88.62 306 VAL A O 1
ATOM 2398 N N . HIS A 1 307 ? -23.406 12.891 3.434 1 85.94 307 HIS A N 1
ATOM 2399 C CA . HIS A 1 307 ? -24.781 12.445 3.66 1 85.94 307 HIS A CA 1
ATOM 2400 C C . HIS A 1 307 ? -24.953 10.977 3.295 1 85.94 307 HIS A C 1
ATOM 2402 O O . HIS A 1 307 ? -25.656 10.234 3.988 1 85.94 307 HIS A O 1
ATOM 2408 N N . ALA A 1 308 ? -24.312 10.633 2.311 1 83.25 308 ALA A N 1
ATOM 2409 C CA . ALA A 1 308 ? -24.438 9.258 1.82 1 83.25 308 ALA A CA 1
ATOM 2410 C C . ALA A 1 308 ? -23.766 8.273 2.781 1 83.25 308 ALA A C 1
ATOM 2412 O O . ALA A 1 308 ? -24.141 7.098 2.814 1 83.25 308 ALA A O 1
ATOM 2413 N N . LEU A 1 309 ? -22.844 8.727 3.555 1 83.94 309 LEU A N 1
ATOM 2414 C CA . LEU A 1 309 ? -22.094 7.848 4.445 1 83.94 309 LEU A CA 1
ATOM 2415 C C . LEU A 1 309 ? -22.828 7.66 5.77 1 83.94 309 LEU A C 1
ATOM 2417 O O . LEU A 1 309 ? -22.391 6.867 6.613 1 83.94 309 LEU A O 1
ATOM 2421 N N . ASN A 1 310 ? -23.922 8.203 5.98 1 77.56 310 ASN A N 1
ATOM 2422 C CA . ASN A 1 310 ? -24.781 8.07 7.156 1 77.56 310 ASN A CA 1
ATOM 2423 C C . ASN A 1 310 ? -24 8.344 8.445 1 77.56 310 ASN A C 1
ATOM 2425 O O . ASN A 1 310 ? -24.109 7.586 9.414 1 77.56 310 ASN A O 1
ATOM 2429 N N . LYS A 1 311 ? -23.078 9.148 8.414 1 79.12 311 LYS A N 1
ATOM 2430 C CA . LYS A 1 311 ? -22.375 9.664 9.594 1 79.12 311 LYS A CA 1
ATOM 2431 C C . LYS A 1 311 ? -22.672 11.141 9.805 1 79.12 311 LYS A C 1
ATOM 2433 O O . LYS A 1 311 ? -23.094 11.844 8.883 1 79.12 311 LYS A O 1
ATOM 2438 N N . SER A 1 312 ? -22.516 11.469 11.156 1 81.81 312 SER A N 1
ATOM 2439 C CA . SER A 1 312 ? -22.891 12.844 11.453 1 81.81 312 SER A CA 1
ATOM 2440 C C . SER A 1 312 ? -21.797 13.586 12.203 1 81.81 312 SER A C 1
ATOM 2442 O O . SER A 1 312 ? -21.938 13.883 13.391 1 81.81 312 SER A O 1
ATOM 2444 N N . PRO A 1 313 ? -20.797 13.859 11.461 1 88 313 PRO A N 1
ATOM 2445 C CA . PRO A 1 313 ? -19.859 14.781 12.109 1 88 313 PRO A CA 1
ATOM 2446 C C . PRO A 1 313 ? -20.484 16.141 12.398 1 88 313 PRO A C 1
ATOM 2448 O O . PRO A 1 313 ? -21.609 16.422 11.953 1 88 313 PRO A O 1
ATOM 2451 N N . SER A 1 314 ? -19.781 16.906 13.289 1 92.12 314 SER A N 1
ATOM 2452 C CA . SER A 1 314 ? -20.281 18.25 13.602 1 92.12 314 SER A CA 1
ATOM 2453 C C . SER A 1 314 ? -20.328 19.125 12.352 1 92.12 314 SER A C 1
ATOM 2455 O O . SER A 1 314 ? -19.625 18.859 11.375 1 92.12 314 SER A O 1
ATOM 2457 N N . LYS A 1 315 ? -21.141 20.109 12.398 1 91.94 315 LYS A N 1
ATOM 2458 C CA . LYS A 1 315 ? -21.266 21.062 11.289 1 91.94 315 LYS A CA 1
ATOM 2459 C C . LYS A 1 315 ? -19.922 21.719 10.969 1 91.94 315 LYS A C 1
ATOM 2461 O O . LYS A 1 315 ? -19.578 21.906 9.805 1 91.94 315 LYS A O 1
ATOM 2466 N N . HIS A 1 316 ? -19.172 22.047 12.023 1 94.5 316 HIS A N 1
ATOM 2467 C CA . HIS A 1 316 ? -17.891 22.703 11.836 1 94.5 316 HIS A CA 1
ATOM 2468 C C . H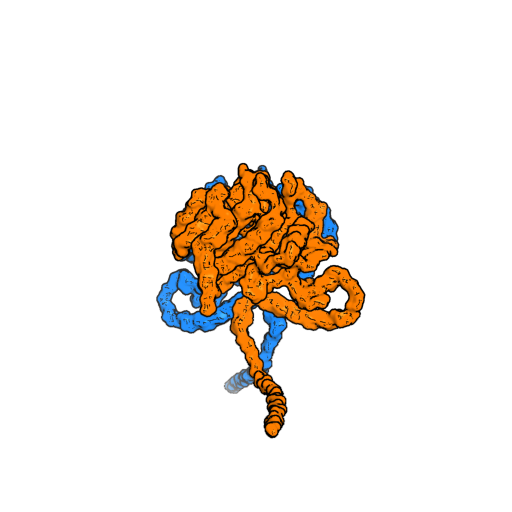IS A 1 316 ? -16.875 21.781 11.164 1 94.5 316 HIS A C 1
ATOM 2470 O O . HIS A 1 316 ? -16.031 22.219 10.383 1 94.5 316 HIS A O 1
ATOM 2476 N N . ALA A 1 317 ? -16.953 20.5 11.469 1 94.75 317 ALA A N 1
ATOM 2477 C CA . ALA A 1 317 ? -16.078 19.531 10.828 1 94.75 317 ALA A CA 1
ATOM 2478 C C . ALA A 1 317 ? -16.359 19.438 9.328 1 94.75 317 ALA A C 1
ATOM 2480 O O . ALA A 1 317 ? -15.43 19.453 8.516 1 94.75 317 ALA A O 1
ATOM 2481 N N . VAL A 1 318 ? -17.609 19.406 9.023 1 94 318 VAL A N 1
ATOM 2482 C CA . VAL A 1 318 ? -18.016 19.312 7.621 1 94 318 VAL A CA 1
ATOM 2483 C C . VAL A 1 318 ? -17.609 20.578 6.875 1 94 318 VAL A C 1
ATOM 2485 O O . VAL A 1 318 ? -17.141 20.516 5.734 1 94 318 VAL A O 1
ATOM 2488 N N . GLU A 1 319 ? -17.797 21.688 7.508 1 94.75 319 GLU A N 1
ATOM 2489 C CA . GLU A 1 319 ? -17.422 22.969 6.906 1 94.75 319 GLU A CA 1
ATOM 2490 C C . GLU A 1 319 ? -15.922 23.031 6.633 1 94.75 319 GLU A C 1
ATOM 2492 O O . GLU A 1 319 ? -15.5 23.469 5.559 1 94.75 319 GLU A O 1
ATOM 2497 N N . LEU A 1 320 ? -15.164 22.641 7.559 1 96.62 320 LEU A N 1
ATOM 2498 C CA . LEU A 1 320 ? -13.719 22.641 7.379 1 96.62 320 LEU A CA 1
ATOM 2499 C C . LEU A 1 320 ? -13.32 21.703 6.238 1 96.62 320 LEU A C 1
ATOM 2501 O O . LEU A 1 320 ? -12.539 22.094 5.359 1 96.62 320 LEU A O 1
ATOM 2505 N N . LEU A 1 321 ? -13.844 20.5 6.254 1 97.12 321 LEU A N 1
ATOM 2506 C CA . LEU A 1 321 ? -13.547 19.531 5.207 1 97.12 321 LEU A CA 1
ATOM 2507 C C . LEU A 1 321 ? -13.938 20.078 3.836 1 97.12 321 LEU A C 1
ATOM 2509 O O . LEU A 1 321 ? -13.195 19.906 2.865 1 97.12 321 LEU A O 1
ATOM 2513 N N . SER A 1 322 ? -15.078 20.75 3.791 1 95.94 322 SER A N 1
ATOM 2514 C CA . SER A 1 322 ? -15.539 21.312 2.531 1 95.94 322 SER A CA 1
ATOM 2515 C C . SER A 1 322 ? -14.594 22.406 2.045 1 95.94 322 SER A C 1
ATOM 2517 O O . SER A 1 322 ? -14.445 22.625 0.84 1 95.94 322 SER A O 1
ATOM 2519 N N . GLY A 1 323 ? -13.953 23.094 2.967 1 96.81 323 GLY A N 1
ATOM 2520 C CA . GLY A 1 323 ? -13.008 24.141 2.631 1 96.81 323 GLY A CA 1
ATOM 2521 C C . GLY A 1 323 ? -11.648 23.609 2.207 1 96.81 323 GLY A C 1
ATOM 2522 O O . GLY A 1 323 ? -10.852 24.328 1.618 1 96.81 323 GLY A O 1
ATOM 2523 N N . LEU A 1 324 ? -11.391 22.375 2.523 1 97.62 324 LEU A N 1
ATOM 2524 C CA . LEU A 1 324 ? -10.117 21.75 2.178 1 97.62 324 LEU A CA 1
ATOM 2525 C C . LEU A 1 324 ? -10.25 20.906 0.919 1 97.62 324 LEU A C 1
ATOM 2527 O O . LEU A 1 324 ? -9.383 20.938 0.045 1 97.62 324 LEU A O 1
ATOM 2531 N N . LEU A 1 325 ? -11.312 20.125 0.847 1 96.81 325 LEU A N 1
ATOM 2532 C CA . LEU A 1 325 ? -11.562 19.203 -0.259 1 96.81 325 LEU A CA 1
ATOM 2533 C C . LEU A 1 325 ? -12.43 19.859 -1.323 1 96.81 325 LEU A C 1
ATOM 2535 O O . LEU A 1 325 ? -13.586 19.469 -1.52 1 96.81 325 LEU A O 1
ATOM 2539 N N . CYS A 1 326 ? -11.898 20.766 -2.006 1 94 326 CYS A N 1
ATOM 2540 C CA . CYS A 1 326 ? -12.547 21.578 -3.029 1 94 326 CYS A CA 1
ATOM 2541 C C . CYS A 1 326 ? -11.547 22.031 -4.086 1 94 326 CYS A C 1
ATOM 2543 O O . CYS A 1 326 ? -10.352 21.719 -3.992 1 94 326 CYS A O 1
ATOM 2545 N N . PRO A 1 327 ? -12 22.656 -5.051 1 90.44 327 PRO A N 1
ATOM 2546 C CA . PRO A 1 327 ? -11.07 23.156 -6.055 1 90.44 327 PRO A CA 1
ATOM 2547 C C . PRO A 1 327 ? -10.039 24.125 -5.473 1 90.44 327 PRO A C 1
ATOM 2549 O O . PRO A 1 327 ? -10.32 24.812 -4.484 1 90.44 327 PRO A O 1
ATOM 2552 N N . ALA A 1 328 ? -8.914 24.188 -6.094 1 90.69 328 ALA A N 1
ATOM 2553 C CA . ALA A 1 328 ? -7.758 24.922 -5.586 1 90.69 328 ALA A CA 1
ATOM 2554 C C . ALA A 1 328 ? -8.109 26.375 -5.332 1 90.69 328 ALA A C 1
ATOM 2556 O O . ALA A 1 328 ? -7.676 26.969 -4.34 1 90.69 328 ALA A O 1
ATOM 2557 N N . GLU A 1 329 ? -8.906 26.953 -6.156 1 90.5 329 GLU A N 1
ATOM 2558 C CA . GLU A 1 329 ? -9.211 28.375 -6.094 1 90.5 329 GLU A CA 1
ATOM 2559 C C . GLU A 1 329 ? -10.055 28.703 -4.867 1 90.5 329 GLU A C 1
ATOM 2561 O O . GLU A 1 329 ? -10.039 29.844 -4.383 1 90.5 329 GLU A O 1
ATOM 2566 N N . SER A 1 330 ? -10.742 27.75 -4.379 1 93.88 330 SER A N 1
ATOM 2567 C CA . SER A 1 330 ? -11.664 27.969 -3.27 1 93.88 330 SER A CA 1
ATOM 2568 C C . SER A 1 330 ? -11.102 27.406 -1.967 1 93.88 330 SER A C 1
ATOM 2570 O O . SER A 1 330 ? -11.727 27.547 -0.91 1 93.88 330 SER A O 1
ATOM 2572 N N . ARG A 1 331 ? -9.922 26.906 -2.008 1 95.69 331 ARG A N 1
ATOM 2573 C CA . ARG A 1 331 ? -9.398 26.156 -0.865 1 95.69 331 ARG A CA 1
ATOM 2574 C C . ARG A 1 331 ? -8.883 27.094 0.216 1 95.69 331 ARG A C 1
ATOM 2576 O O . ARG A 1 331 ? -8.242 28.109 -0.088 1 95.69 331 ARG A O 1
ATOM 2583 N N . LEU A 1 332 ? -9.188 26.781 1.456 1 97.38 332 LEU A N 1
ATOM 2584 C CA . LEU A 1 332 ? -8.703 27.562 2.592 1 97.38 332 LEU A CA 1
ATOM 2585 C C . LEU A 1 332 ? -7.18 27.562 2.643 1 97.38 332 LEU A C 1
ATOM 2587 O O . LEU A 1 332 ? -6.543 26.547 2.371 1 97.38 332 LEU A O 1
ATOM 2591 N N . SER A 1 333 ? -6.637 28.672 3.033 1 96.88 333 SER A N 1
ATOM 2592 C CA . SER A 1 333 ? -5.207 28.766 3.314 1 96.88 333 SER A CA 1
ATOM 2593 C C . SER A 1 333 ? -4.883 28.188 4.691 1 96.88 333 SER A C 1
ATOM 2595 O O . SER A 1 333 ? -5.773 28.016 5.52 1 96.88 333 SER A O 1
ATOM 2597 N N . LEU A 1 334 ? -3.604 27.953 4.84 1 97.44 334 LEU A N 1
ATOM 2598 C CA . LEU A 1 334 ? -3.189 27.375 6.113 1 97.44 334 LEU A CA 1
ATOM 2599 C C . LEU A 1 334 ? -3.574 28.281 7.277 1 97.44 334 LEU A C 1
ATOM 2601 O O . LEU A 1 334 ? -4.137 27.828 8.273 1 97.44 334 LEU A O 1
ATOM 2605 N N . PRO A 1 335 ? -3.357 29.625 7.207 1 96.81 335 PRO A N 1
ATOM 2606 C CA . PRO A 1 335 ? -3.799 30.5 8.297 1 96.81 335 PRO A CA 1
ATOM 2607 C C . PRO A 1 335 ? -5.309 30.438 8.523 1 96.81 335 PRO A C 1
ATOM 2609 O O . PRO A 1 335 ? -5.766 30.469 9.672 1 96.81 335 PRO A O 1
ATOM 2612 N N . GLN A 1 336 ? -6.078 30.359 7.492 1 97.5 336 GLN A N 1
ATOM 2613 C CA . GLN A 1 336 ? -7.531 30.266 7.613 1 97.5 336 GLN A CA 1
ATOM 2614 C C . GLN A 1 336 ? -7.938 28.969 8.305 1 97.5 336 GLN A C 1
ATOM 2616 O O . GLN A 1 336 ? -8.867 28.953 9.117 1 97.5 336 GLN A O 1
ATOM 2621 N N . VAL A 1 337 ? -7.246 27.875 7.973 1 97.69 337 VAL A N 1
ATOM 2622 C CA . VAL A 1 337 ? -7.539 26.594 8.578 1 97.69 337 VAL A CA 1
ATOM 2623 C C . VAL A 1 337 ? -7.234 26.641 10.078 1 97.69 337 VAL A C 1
ATOM 2625 O O . VAL A 1 337 ? -8.039 26.188 10.898 1 97.69 337 VAL A O 1
ATOM 2628 N N . LEU A 1 338 ? -6.094 27.234 10.445 1 95.81 338 LEU A N 1
ATOM 2629 C CA . LEU A 1 338 ? -5.66 27.297 11.836 1 95.81 338 LEU A CA 1
ATOM 2630 C C . LEU A 1 338 ? -6.621 28.141 12.672 1 95.81 338 LEU A C 1
ATOM 2632 O O . LEU A 1 338 ? -6.754 27.922 13.875 1 95.81 338 LEU A O 1
ATOM 2636 N N . GLN A 1 339 ? -7.375 29.016 12.047 1 94.94 339 GLN A N 1
ATOM 2637 C CA . GLN A 1 339 ? -8.312 29.891 12.742 1 94.94 339 GLN A CA 1
ATOM 2638 C C . GLN A 1 339 ? -9.734 29.344 12.68 1 94.94 339 GLN A C 1
ATOM 2640 O O . GLN A 1 339 ? -10.648 29.922 13.273 1 94.94 339 GLN A O 1
ATOM 2645 N N . HIS A 1 340 ? -9.891 28.328 11.945 1 95.94 340 HIS A N 1
ATOM 2646 C CA . HIS A 1 340 ? -11.227 27.766 11.781 1 95.94 340 HIS A CA 1
ATOM 2647 C C . HIS A 1 340 ? -11.82 27.344 13.117 1 95.94 340 HIS A C 1
ATOM 2649 O O . HIS A 1 340 ? -11.117 26.797 13.969 1 95.94 340 HIS A O 1
ATOM 2655 N N . PRO A 1 341 ? -13.109 27.469 13.328 1 94.06 341 PRO A N 1
ATOM 2656 C CA . PRO A 1 341 ? -13.766 27.188 14.609 1 94.06 341 PRO A CA 1
ATOM 2657 C C . PRO A 1 341 ? -13.578 25.75 15.062 1 94.06 341 PRO A C 1
ATOM 2659 O O . PRO A 1 341 ? -13.484 25.484 16.266 1 94.06 341 PRO A O 1
ATOM 2662 N N . TRP A 1 342 ? -13.516 24.797 14.156 1 94.75 342 TRP A N 1
ATOM 2663 C CA . TRP A 1 342 ? -13.352 23.406 14.516 1 94.75 342 TRP A CA 1
ATOM 2664 C C . TRP A 1 342 ? -12 23.172 15.172 1 94.75 342 TRP A C 1
ATOM 2666 O O . TRP A 1 342 ? -11.875 22.344 16.094 1 94.75 342 TRP A O 1
ATOM 2676 N N . ILE A 1 343 ? -11.016 23.859 14.742 1 93.62 343 ILE A N 1
ATOM 2677 C CA . ILE A 1 343 ? -9.672 23.75 15.289 1 93.62 343 ILE A CA 1
ATOM 2678 C C . ILE A 1 343 ? -9.586 24.516 16.609 1 93.62 343 ILE A C 1
ATOM 2680 O O . ILE A 1 343 ? -9.008 24.031 17.578 1 93.62 343 ILE A O 1
ATOM 2684 N N . ALA A 1 344 ? -10.172 25.688 16.625 1 83.75 344 ALA A N 1
ATOM 2685 C CA . ALA A 1 344 ? -10.102 26.594 17.766 1 83.75 344 ALA A CA 1
ATOM 2686 C C . ALA A 1 344 ? -10.781 25.984 18.984 1 83.75 344 ALA A C 1
ATOM 2688 O O . ALA A 1 344 ? -10.398 26.281 20.125 1 83.75 344 ALA A O 1
ATOM 2689 N N . GLN A 1 345 ? -11.773 25.203 18.719 1 74.56 345 GLN A N 1
ATOM 2690 C CA . GLN A 1 345 ? -12.523 24.625 19.828 1 74.56 345 GLN A CA 1
ATOM 2691 C C . GLN A 1 345 ? -11.711 23.531 20.531 1 74.56 345 GLN A C 1
ATOM 2693 O O . GLN A 1 345 ? -11.953 23.219 21.703 1 74.56 345 GLN A O 1
ATOM 2698 N N . ILE A 1 346 ? -10.82 22.859 19.797 1 64.12 346 ILE A N 1
ATOM 2699 C CA . ILE A 1 346 ? -10.008 21.781 20.359 1 64.12 346 ILE A CA 1
ATOM 2700 C C . ILE A 1 346 ? -9.055 22.344 21.406 1 64.12 346 ILE A C 1
ATOM 2702 O O . ILE A 1 346 ? -8.844 21.719 22.453 1 64.12 346 ILE A O 1
ATOM 2706 N N . GLY A 1 347 ? -8.25 23.344 21.047 1 53.72 347 GLY A N 1
ATOM 2707 C CA . GLY A 1 347 ? -7.309 23.969 21.969 1 53.72 347 GLY A CA 1
ATOM 2708 C C . GLY A 1 347 ? -7.934 24.297 23.312 1 53.72 347 GLY A C 1
ATOM 2709 O O . GLY A 1 347 ? -7.254 24.266 24.344 1 53.72 347 GLY A O 1
ATOM 2710 N N . VAL A 1 348 ? -9.203 24.609 23.297 1 48.88 348 VAL A N 1
ATOM 2711 C CA . VAL A 1 348 ? -9.836 25.016 24.547 1 48.88 348 VAL A CA 1
ATOM 2712 C C . VAL A 1 348 ? -10.086 23.781 25.422 1 48.88 348 VAL A C 1
ATOM 2714 O O . VAL A 1 348 ? -9.977 23.844 26.656 1 48.88 348 VAL A O 1
ATOM 2717 N N . SER A 1 349 ? -10.422 22.703 24.859 1 47 349 SER 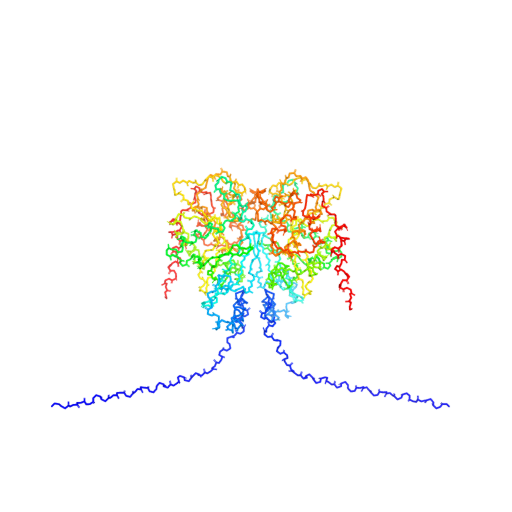A N 1
ATOM 2718 C CA . SER A 1 349 ? -10.719 21.562 25.719 1 47 349 SER A CA 1
ATOM 2719 C C . SER A 1 349 ? -9.445 20.984 26.328 1 47 349 SER A C 1
ATOM 2721 O O . SER A 1 349 ? -9.5 20.219 27.297 1 47 349 SER A O 1
ATOM 2723 N N . GLN A 1 350 ? -8.391 20.969 25.641 1 43.22 350 GLN A N 1
ATOM 2724 C CA . GLN A 1 350 ? -7.168 20.422 26.219 1 43.22 350 GLN A CA 1
ATOM 2725 C C . GLN A 1 350 ? -6.629 21.328 27.328 1 43.22 350 GLN A C 1
ATOM 2727 O O . GLN A 1 350 ? -5.73 20.922 28.078 1 43.22 350 GLN A O 1
ATOM 2732 N N . GLY A 1 351 ? -6.941 22.594 27.391 1 36.31 351 GLY A N 1
ATOM 2733 C CA . GLY A 1 351 ? -6.512 23.469 28.453 1 36.31 351 GLY A CA 1
ATOM 2734 C C . GLY A 1 351 ? -7.27 23.266 29.75 1 36.31 351 GLY A C 1
ATOM 2735 O O . GLY A 1 351 ? -7.051 23.969 30.734 1 36.31 351 GLY A O 1
ATOM 2736 N N . ALA A 1 352 ? -8.492 22.797 29.781 1 33.66 352 ALA A N 1
ATOM 2737 C CA . ALA A 1 352 ? -8.961 22.656 31.156 1 33.66 352 ALA A CA 1
ATOM 2738 C C . ALA A 1 352 ? -8.219 21.531 31.875 1 33.66 352 ALA A C 1
ATOM 2740 O O . ALA A 1 352 ? -8.312 20.359 31.484 1 33.66 352 ALA A O 1
ATOM 2741 N N . PRO A 1 353 ? -7.082 21.781 32.5 1 29.55 353 PRO A N 1
ATOM 2742 C CA . PRO A 1 353 ? -6.723 20.812 33.531 1 29.55 353 PRO A CA 1
ATOM 2743 C C . PRO A 1 353 ? -7.891 20.5 34.469 1 29.55 353 PRO A C 1
ATOM 2745 O O . PRO A 1 353 ? -8.789 21.328 34.625 1 29.55 353 PRO A O 1
ATOM 2748 N N . MET B 1 1 ? -7.297 -84.625 21.719 1 24.84 1 MET B N 1
ATOM 2749 C CA . MET B 1 1 ? -6.523 -83.5 21.172 1 24.84 1 MET B CA 1
ATOM 2750 C C . MET B 1 1 ? -6.777 -82.188 21.969 1 24.84 1 MET B C 1
ATOM 2752 O O . MET B 1 1 ? -7.918 -81.75 22.094 1 24.84 1 MET B O 1
ATOM 2756 N N . PRO B 1 2 ? -6.039 -81.938 23.016 1 28.44 2 PRO B N 1
ATOM 2757 C CA . PRO B 1 2 ? -6.281 -81.062 24.156 1 28.44 2 PRO B CA 1
ATOM 2758 C C . PRO B 1 2 ? -6.332 -79.625 23.766 1 28.44 2 PRO B C 1
ATOM 2760 O O . PRO B 1 2 ? -5.363 -79.062 23.219 1 28.44 2 PRO B O 1
ATOM 2763 N N . GLU B 1 3 ? -7.309 -79.25 23.031 1 28.94 3 GLU B N 1
ATOM 2764 C CA . GLU B 1 3 ? -7.309 -77.875 22.422 1 28.94 3 GLU B CA 1
ATOM 2765 C C . GLU B 1 3 ? -7.004 -76.812 23.453 1 28.94 3 GLU B C 1
ATOM 2767 O O . GLU B 1 3 ? -7.531 -76.812 24.562 1 28.94 3 GLU B O 1
ATOM 2772 N N . THR B 1 4 ? -5.836 -76.312 23.438 1 28.09 4 THR B N 1
ATOM 2773 C CA . THR B 1 4 ? -5.059 -75.312 24.125 1 28.09 4 THR B CA 1
ATOM 2774 C C . THR B 1 4 ? -5.883 -74 24.328 1 28.09 4 THR B C 1
ATOM 2776 O O . THR B 1 4 ? -6.402 -73.438 23.359 1 28.09 4 THR B O 1
ATOM 2779 N N . VAL B 1 5 ? -6.457 -73.938 25.484 1 26.33 5 VAL B N 1
ATOM 2780 C CA . VAL B 1 5 ? -7.285 -72.875 26.062 1 26.33 5 VAL B CA 1
ATOM 2781 C C . VAL B 1 5 ? -6.602 -71.5 25.875 1 26.33 5 VAL B C 1
ATOM 2783 O O . VAL B 1 5 ? -5.469 -71.312 26.312 1 26.33 5 VAL B O 1
ATOM 2786 N N . ARG B 1 6 ? -6.805 -70.938 24.703 1 26.48 6 ARG B N 1
ATOM 2787 C CA . ARG B 1 6 ? -6.273 -69.625 24.281 1 26.48 6 ARG B CA 1
ATOM 2788 C C . ARG B 1 6 ? -6.379 -68.562 25.406 1 26.48 6 ARG B C 1
ATOM 2790 O O . ARG B 1 6 ? -7.477 -68.312 25.891 1 26.48 6 ARG B O 1
ATOM 2797 N N . GLN B 1 7 ? -5.484 -68.688 26.344 1 23.86 7 GLN B N 1
ATOM 2798 C CA . GLN B 1 7 ? -5.402 -67.812 27.516 1 23.86 7 GLN B CA 1
ATOM 2799 C C . GLN B 1 7 ? -5.629 -66.375 27.109 1 23.86 7 GLN B C 1
ATOM 2801 O O . GLN B 1 7 ? -5.031 -65.875 26.156 1 23.86 7 GLN B O 1
ATOM 2806 N N . ALA B 1 8 ? -6.809 -65.875 27.453 1 26.62 8 ALA B N 1
ATOM 2807 C CA . ALA B 1 8 ? -7.324 -64.5 27.25 1 26.62 8 ALA B CA 1
ATOM 2808 C C . ALA B 1 8 ? -6.328 -63.469 27.75 1 26.62 8 ALA B C 1
ATOM 2810 O O . ALA B 1 8 ? -5.98 -63.469 28.938 1 26.62 8 ALA B O 1
ATOM 2811 N N . ARG B 1 9 ? -5.277 -63.25 26.969 1 26.56 9 ARG B N 1
ATOM 2812 C CA . ARG B 1 9 ? -4.246 -62.281 27.312 1 26.56 9 ARG B CA 1
ATOM 2813 C C . ARG B 1 9 ? -4.855 -61.062 27.984 1 26.56 9 ARG B C 1
ATOM 2815 O O . ARG B 1 9 ? -5.879 -60.531 27.516 1 26.56 9 ARG B O 1
ATOM 2822 N N . SER B 1 10 ? -4.691 -60.969 29.219 1 24.61 10 SER B N 1
ATOM 2823 C CA . SER B 1 10 ? -5.098 -59.938 30.141 1 24.61 10 SER B CA 1
ATOM 2824 C C . SER B 1 10 ? -4.895 -58.531 29.547 1 24.61 10 SER B C 1
ATOM 2826 O O . SER B 1 10 ? -3.965 -58.344 28.766 1 24.61 10 SER B O 1
ATOM 2828 N N . ALA B 1 11 ? -5.945 -57.781 29.484 1 25.09 11 ALA B N 1
ATOM 2829 C CA . ALA B 1 11 ? -6.102 -56.438 28.969 1 25.09 11 ALA B CA 1
ATOM 2830 C C . ALA B 1 11 ? -5.031 -55.5 29.547 1 25.09 11 ALA B C 1
ATOM 2832 O O . ALA B 1 11 ? -4.809 -55.469 30.766 1 25.09 11 ALA B O 1
ATOM 2833 N N . PRO B 1 12 ? -3.895 -55.375 28.797 1 26.67 12 PRO B N 1
ATOM 2834 C CA . PRO B 1 12 ? -2.844 -54.531 29.375 1 26.67 12 PRO B CA 1
ATOM 2835 C C . PRO B 1 12 ? -3.396 -53.312 30.094 1 26.67 12 PRO B C 1
ATOM 2837 O O . PRO B 1 12 ? -4.492 -52.844 29.766 1 26.67 12 PRO B O 1
ATOM 2840 N N . ASP B 1 13 ? -3.291 -53.312 31.359 1 26.17 13 ASP B N 1
ATOM 2841 C CA . ASP B 1 13 ? -3.615 -52.219 32.25 1 26.17 13 ASP B CA 1
ATOM 2842 C C . ASP B 1 13 ? -3.217 -50.875 31.641 1 26.17 13 ASP B C 1
ATOM 2844 O O . ASP B 1 13 ? -2.055 -50.656 31.297 1 26.17 13 ASP B O 1
ATOM 2848 N N . CYS B 1 14 ? -4.098 -50.312 30.828 1 25.16 14 CYS B N 1
ATOM 2849 C CA . CYS B 1 14 ? -3.893 -49 30.203 1 25.16 14 CYS B CA 1
ATOM 2850 C C . CYS B 1 14 ? -3.371 -48 31.219 1 25.16 14 CYS B C 1
ATOM 2852 O O . CYS B 1 14 ? -4.133 -47.5 32.062 1 25.16 14 CYS B O 1
ATOM 2854 N N . ARG B 1 15 ? -2.311 -48.375 31.859 1 24.06 15 ARG B N 1
ATOM 2855 C CA . ARG B 1 15 ? -1.8 -47.375 32.812 1 24.06 15 ARG B CA 1
ATOM 2856 C C . ARG B 1 15 ? -1.921 -45.969 32.25 1 24.06 15 ARG B C 1
ATOM 2858 O O . ARG B 1 15 ? -1.659 -45.75 31.078 1 24.06 15 ARG B O 1
ATOM 2865 N N . ALA B 1 16 ? -2.666 -45.188 32.969 1 24.77 16 ALA B N 1
ATOM 2866 C CA . ALA B 1 16 ? -2.934 -43.781 32.75 1 24.77 16 ALA B CA 1
ATOM 2867 C C . ALA B 1 16 ? -1.641 -43 32.469 1 24.77 16 ALA B C 1
ATOM 2869 O O . ALA B 1 16 ? -0.67 -43.125 33.219 1 24.77 16 ALA B O 1
ATOM 2870 N N . PRO B 1 17 ? -1.346 -42.812 31.203 1 26.16 17 PRO B N 1
ATOM 2871 C CA . PRO B 1 17 ? -0.093 -42.094 31.031 1 26.16 17 PRO B CA 1
ATOM 2872 C C . PRO B 1 17 ? 0.096 -41 32.062 1 26.16 17 PRO B C 1
ATOM 2874 O O . PRO B 1 17 ? -0.879 -40.375 32.5 1 26.16 17 PRO B O 1
ATOM 2877 N N . GLN B 1 18 ? 0.814 -41.312 33.062 1 24.97 18 GLN B N 1
ATOM 2878 C CA . GLN B 1 18 ? 1.208 -40.25 33.969 1 24.97 18 GLN B CA 1
ATOM 2879 C C . GLN B 1 18 ? 1.494 -38.938 33.219 1 24.97 18 GLN B C 1
ATOM 2881 O O . GLN B 1 18 ? 2.34 -38.906 32.344 1 24.97 18 GLN B O 1
ATOM 2886 N N . VAL B 1 19 ? 0.452 -38.188 33.031 1 24.84 19 VAL B N 1
ATOM 2887 C CA . VAL B 1 19 ? 0.55 -36.812 32.531 1 24.84 19 VAL B CA 1
ATOM 2888 C C . VAL B 1 19 ? 1.665 -36.062 33.281 1 24.84 19 VAL B C 1
ATOM 2890 O O . VAL B 1 19 ? 1.528 -35.75 34.469 1 24.84 19 VAL B O 1
ATOM 2893 N N . THR B 1 20 ? 2.859 -36.625 33.344 1 28.12 20 THR B N 1
ATOM 2894 C CA . THR B 1 20 ? 3.846 -35.719 33.906 1 28.12 20 THR B CA 1
ATOM 2895 C C . THR B 1 20 ? 3.662 -34.312 33.375 1 28.12 20 THR B C 1
ATOM 2897 O O . THR B 1 20 ? 3.59 -34.125 32.156 1 28.12 20 THR B O 1
ATOM 2900 N N . GLY B 1 21 ? 3.002 -33.469 34.062 1 27.45 21 GLY B N 1
ATOM 2901 C CA . GLY B 1 21 ? 2.547 -32.094 33.969 1 27.45 21 GLY B CA 1
ATOM 2902 C C . GLY B 1 21 ? 3.615 -31.141 33.469 1 27.45 21 GLY B C 1
ATOM 2903 O O . GLY B 1 21 ? 3.773 -30.031 33.969 1 27.45 21 GLY B O 1
ATOM 2904 N N . GLY B 1 22 ? 4.738 -31.625 32.969 1 27.38 22 GLY B N 1
ATOM 2905 C CA . GLY B 1 22 ? 5.711 -30.609 32.594 1 27.38 22 GLY B CA 1
ATOM 2906 C C . GLY B 1 22 ? 5.152 -29.578 31.641 1 27.38 22 GLY B C 1
ATOM 2907 O O . GLY B 1 22 ? 4.73 -29.922 30.531 1 27.38 22 GLY B O 1
ATOM 2908 N N . THR B 1 23 ? 4.504 -28.609 32.188 1 28.84 23 THR B N 1
ATOM 2909 C CA . THR B 1 23 ? 4.098 -27.359 31.547 1 28.84 23 THR B CA 1
ATOM 2910 C C . THR B 1 23 ? 5.18 -26.891 30.578 1 28.84 23 THR B C 1
ATOM 2912 O O . THR B 1 23 ? 6.25 -26.453 31 1 28.84 23 THR B O 1
ATOM 2915 N N . HIS B 1 24 ? 5.473 -27.719 29.594 1 28.3 24 HIS B N 1
ATOM 2916 C CA . HIS B 1 24 ? 6.34 -27.172 28.562 1 28.3 24 HIS B CA 1
ATOM 2917 C C . HIS B 1 24 ? 6.023 -25.703 28.281 1 28.3 24 HIS B C 1
ATOM 2919 O O . HIS B 1 24 ? 4.914 -25.375 27.859 1 28.3 24 HIS B O 1
ATOM 2925 N N . LEU B 1 25 ? 6.551 -24.891 29.141 1 26.64 25 LEU B N 1
ATOM 2926 C CA . LEU B 1 25 ? 6.691 -23.453 28.875 1 26.64 25 LEU B CA 1
ATOM 2927 C C . LEU B 1 25 ? 7.02 -23.219 27.406 1 26.64 25 LEU B C 1
ATOM 2929 O O . LEU B 1 25 ? 8.086 -23.609 26.922 1 26.64 25 LEU B O 1
ATOM 2933 N N . LEU B 1 26 ? 6.094 -23.531 26.562 1 30.89 26 LEU B N 1
ATOM 2934 C CA . LEU B 1 26 ? 6.246 -23 25.219 1 30.89 26 LEU B CA 1
ATOM 2935 C C . LEU B 1 26 ? 7.133 -21.75 25.219 1 30.89 26 LEU B C 1
ATOM 2937 O O . LEU B 1 26 ? 6.883 -20.812 25.969 1 30.89 26 LEU B O 1
ATOM 2941 N N . SER B 1 27 ? 8.422 -22.016 25.047 1 29.25 27 SER B N 1
ATOM 2942 C CA . SER B 1 27 ? 9.469 -21 25.078 1 29.25 27 SER B CA 1
ATOM 2943 C C . SER B 1 27 ? 8.969 -19.672 24.516 1 29.25 27 SER B C 1
ATOM 2945 O O . SER B 1 27 ? 8.336 -19.641 23.453 1 29.25 27 SER B O 1
ATOM 2947 N N . ILE B 1 28 ? 8.828 -18.656 25.328 1 30.31 28 ILE B N 1
ATOM 2948 C CA . ILE B 1 28 ? 8.602 -17.219 25.109 1 30.31 28 ILE B CA 1
ATOM 2949 C C . ILE B 1 28 ? 9.32 -16.781 23.828 1 30.31 28 ILE B C 1
ATOM 2951 O O . ILE B 1 28 ? 8.891 -15.82 23.172 1 30.31 28 ILE B O 1
ATOM 2955 N N . THR B 1 29 ? 10.414 -17.453 23.516 1 32.41 29 THR B N 1
ATOM 2956 C CA . THR B 1 29 ? 11.203 -17.062 22.359 1 32.41 29 THR B CA 1
ATOM 2957 C C . THR B 1 29 ? 10.422 -17.297 21.062 1 32.41 29 THR B C 1
ATOM 2959 O O . THR B 1 29 ? 10.539 -16.531 20.109 1 32.41 29 THR B O 1
ATOM 2962 N N . SER B 1 30 ? 9.812 -18.484 20.938 1 34.03 30 SER B N 1
ATOM 2963 C CA . SER B 1 30 ? 9.047 -18.781 19.734 1 34.03 30 SER B CA 1
ATOM 2964 C C . SER B 1 30 ? 7.867 -17.828 19.578 1 34.03 30 SER B C 1
ATOM 2966 O O . SER B 1 30 ? 7.414 -17.562 18.453 1 34.03 30 SER B O 1
ATOM 2968 N N . LEU B 1 31 ? 7.23 -17.406 20.625 1 33.34 31 LEU B N 1
ATOM 2969 C CA . LEU B 1 31 ? 6.148 -16.438 20.625 1 33.34 31 LEU B CA 1
ATOM 2970 C C . LEU B 1 31 ? 6.656 -15.062 20.188 1 33.34 31 LEU B C 1
ATOM 2972 O O . LEU B 1 31 ? 5.902 -14.266 19.625 1 33.34 31 LEU B O 1
ATOM 2976 N N . LEU B 1 32 ? 7.902 -14.766 20.5 1 34.62 32 LEU B N 1
ATOM 2977 C CA . LEU B 1 32 ? 8.547 -13.484 20.281 1 34.62 32 LEU B CA 1
ATOM 2978 C C . LEU B 1 32 ? 8.891 -13.297 18.797 1 34.62 32 LEU B C 1
ATOM 2980 O O . LEU B 1 32 ? 9.25 -12.203 18.375 1 34.62 32 LEU B O 1
ATOM 2984 N N . THR B 1 33 ? 9.18 -14.297 18.141 1 36.62 33 THR B N 1
ATOM 2985 C CA . THR B 1 33 ? 9.453 -14.188 16.719 1 36.62 33 THR B CA 1
ATOM 2986 C C . THR B 1 33 ? 8.156 -14.078 15.922 1 36.62 33 THR B C 1
ATOM 2988 O O . THR B 1 33 ? 8.18 -14.008 14.695 1 36.62 33 THR B O 1
ATOM 2991 N N . MET B 1 34 ? 7.02 -14.586 16.453 1 36.62 34 MET B N 1
ATOM 2992 C CA . MET B 1 34 ? 5.812 -14.703 15.648 1 36.62 34 MET B CA 1
ATOM 2993 C C . MET B 1 34 ? 5.277 -13.328 15.266 1 36.62 34 MET B C 1
ATOM 2995 O O . MET B 1 34 ? 5.062 -12.477 16.125 1 36.62 34 MET B O 1
ATOM 2999 N N . PRO B 1 35 ? 5.301 -12.93 13.977 1 39.97 35 PRO B N 1
ATOM 3000 C CA . PRO B 1 35 ? 4.699 -11.812 13.25 1 39.97 35 PRO B CA 1
ATOM 3001 C C . PRO B 1 35 ? 3.303 -11.461 13.758 1 39.97 35 PRO B C 1
ATOM 3003 O O . PRO B 1 35 ? 2.729 -12.203 14.562 1 39.97 35 PRO B O 1
ATOM 3006 N N . TYR B 1 36 ? 2.6 -10.547 12.961 1 44.84 36 TYR B N 1
ATOM 3007 C CA . TYR B 1 36 ? 1.24 -10.023 12.852 1 44.84 36 TYR B CA 1
ATOM 3008 C C . TYR B 1 36 ? 0.22 -11.07 13.289 1 44.84 36 TYR B C 1
ATOM 3010 O O . TYR B 1 36 ? -0.772 -10.742 13.938 1 44.84 36 TYR B O 1
ATOM 3018 N N . GLN B 1 37 ? 0.648 -12.289 13.102 1 46.31 37 GLN B N 1
ATOM 3019 C CA . GLN B 1 37 ? -0.311 -13.391 13.203 1 46.31 37 GLN B CA 1
ATOM 3020 C C . GLN B 1 37 ? -0.593 -13.742 14.664 1 46.31 37 GLN B C 1
ATOM 3022 O O . GLN B 1 37 ? -1.726 -14.07 15.016 1 46.31 37 GLN B O 1
ATOM 3027 N N . PHE B 1 38 ? 0.427 -13.711 15.484 1 45.53 38 PHE B N 1
ATOM 3028 C CA . PHE B 1 38 ? 0.186 -14.148 16.859 1 45.53 38 PHE B CA 1
ATOM 3029 C C . PHE B 1 38 ? -0.691 -13.141 17.594 1 45.53 38 PHE B C 1
ATOM 3031 O O . PHE B 1 38 ? -1.551 -13.531 18.391 1 45.53 38 PHE B O 1
ATOM 3038 N N . ALA B 1 39 ? -0.384 -11.859 17.203 1 51.53 39 ALA B N 1
ATOM 3039 C CA . ALA B 1 39 ? -1.256 -10.867 17.828 1 51.53 39 ALA B CA 1
ATOM 3040 C C . ALA B 1 39 ? -2.711 -11.078 17.422 1 51.53 39 ALA B C 1
ATOM 3042 O O . ALA B 1 39 ? -3.617 -10.953 18.25 1 51.53 39 ALA B O 1
ATOM 3043 N N . ILE B 1 40 ? -2.803 -11.555 16.25 1 53.53 40 ILE B N 1
ATOM 3044 C CA . ILE B 1 40 ? -4.148 -11.773 15.727 1 53.53 40 ILE B CA 1
ATOM 3045 C C . ILE B 1 40 ? -4.797 -12.961 16.438 1 53.53 40 ILE B C 1
ATOM 3047 O O . ILE B 1 40 ? -5.961 -12.891 16.844 1 53.53 40 ILE B O 1
ATOM 3051 N N . LEU B 1 41 ? -3.963 -13.914 16.625 1 52.59 41 LEU B N 1
ATOM 3052 C CA . LEU B 1 41 ? -4.512 -15.117 17.25 1 52.59 41 LEU B CA 1
ATOM 3053 C C . LEU B 1 41 ? -4.809 -14.883 18.719 1 52.59 41 LEU B C 1
ATOM 3055 O O . LEU B 1 41 ? -5.82 -15.359 19.234 1 52.59 41 LEU B O 1
ATOM 3059 N N . ALA B 1 42 ? -3.902 -14.172 19.234 1 53.69 42 ALA B N 1
ATOM 3060 C CA . ALA B 1 42 ? -4.133 -13.844 20.641 1 53.69 42 ALA B CA 1
ATOM 3061 C C . ALA B 1 42 ? -5.402 -13.016 20.812 1 53.69 42 ALA B C 1
ATOM 3063 O O . ALA B 1 42 ? -6.195 -13.258 21.734 1 53.69 42 ALA B O 1
ATOM 3064 N N . TRP B 1 43 ? -5.586 -12.172 19.969 1 56.31 43 TRP B N 1
ATOM 3065 C CA . TRP B 1 43 ? -6.801 -11.359 19.969 1 56.31 43 TRP B CA 1
ATOM 3066 C C . TRP B 1 43 ? -8.039 -12.227 19.75 1 56.31 43 TRP B C 1
ATOM 3068 O O . TRP B 1 43 ? -9.055 -12.047 20.406 1 56.31 43 TRP B O 1
ATOM 3078 N N . ALA B 1 44 ? -7.828 -13.039 18.859 1 56.47 44 ALA B N 1
ATOM 3079 C CA . ALA B 1 44 ? -8.945 -13.938 18.562 1 56.47 44 ALA B CA 1
ATOM 3080 C C . ALA B 1 44 ? -9.297 -14.789 19.781 1 56.47 44 ALA B C 1
ATOM 3082 O O . ALA B 1 44 ? -10.477 -14.977 20.094 1 56.47 44 ALA B O 1
ATOM 3083 N N . ALA B 1 45 ? -8.352 -15.281 20.391 1 54.69 45 ALA B N 1
ATOM 3084 C CA . ALA B 1 45 ? -8.555 -16.109 21.578 1 54.69 45 ALA B CA 1
ATOM 3085 C C . ALA B 1 45 ? -9.25 -15.328 22.688 1 54.69 45 ALA B C 1
ATOM 3087 O O . ALA B 1 45 ? -10.156 -15.836 23.344 1 54.69 45 ALA B O 1
ATOM 3088 N N . LEU B 1 46 ? -8.828 -14.172 22.797 1 53.84 46 LEU B N 1
ATOM 3089 C CA . LEU B 1 46 ? -9.43 -13.312 23.812 1 53.84 46 LEU B CA 1
ATOM 3090 C C . LEU B 1 46 ? -10.883 -13 23.484 1 53.84 46 LEU B C 1
ATOM 3092 O O . LEU B 1 46 ? -11.742 -13.008 24.359 1 53.84 46 LEU B O 1
ATOM 3096 N N . THR B 1 47 ? -11.07 -12.727 22.312 1 57.59 47 THR B N 1
ATOM 3097 C CA . THR B 1 47 ? -12.43 -12.422 21.859 1 57.59 47 THR B CA 1
ATOM 3098 C C . THR B 1 47 ? -13.336 -13.633 22.047 1 57.59 47 THR B C 1
ATOM 3100 O O . THR B 1 47 ? -14.5 -13.484 22.438 1 57.59 47 THR B O 1
ATOM 3103 N N . PHE B 1 48 ? -12.797 -14.711 21.719 1 56.94 48 PHE B N 1
ATOM 3104 C CA . PHE B 1 48 ? -13.562 -15.938 21.906 1 56.94 48 PHE B CA 1
ATOM 3105 C C . PHE B 1 48 ? -13.953 -16.109 23.375 1 56.94 48 PHE B C 1
ATOM 3107 O O . PHE B 1 48 ? -15.094 -16.469 23.672 1 56.94 48 PHE B O 1
ATOM 3114 N N . ALA B 1 49 ? -13.047 -15.961 24.125 1 53 49 ALA B N 1
ATOM 3115 C CA . ALA B 1 49 ? -13.297 -16.125 25.547 1 53 49 ALA B CA 1
ATOM 3116 C C . ALA B 1 49 ? -14.398 -15.188 26.031 1 53 49 ALA B C 1
ATOM 3118 O O . ALA B 1 49 ? -15.242 -15.57 26.844 1 53 49 ALA B O 1
ATOM 3119 N N . LEU B 1 50 ? -14.391 -14.078 25.438 1 51.72 50 LEU B N 1
ATOM 3120 C CA . LEU B 1 50 ? -15.375 -13.086 25.844 1 51.72 50 LEU B CA 1
ATOM 3121 C C . LEU B 1 50 ? -16.734 -13.375 25.234 1 51.72 50 LEU B C 1
ATOM 3123 O O . LEU B 1 50 ? -17.781 -13.125 25.844 1 51.72 50 LEU B O 1
ATOM 3127 N N . LEU B 1 51 ? -16.625 -13.859 24.047 1 53.19 51 LEU B N 1
ATOM 3128 C CA . LEU B 1 51 ? -17.891 -14.086 23.344 1 53.19 51 LEU B CA 1
ATOM 3129 C C . LEU B 1 51 ? -18.5 -15.422 23.75 1 53.19 51 LEU B C 1
ATOM 3131 O O . LEU B 1 51 ? -19.703 -15.633 23.562 1 53.19 51 LEU B O 1
ATOM 3135 N N . SER B 1 52 ? -17.766 -16.375 24.016 1 51.56 52 SER B N 1
ATOM 3136 C CA . SER B 1 52 ? -18.297 -17.656 24.453 1 51.56 52 SER B CA 1
ATOM 3137 C C . SER B 1 52 ? -19.391 -17.469 25.516 1 51.56 52 SER B C 1
ATOM 3139 O O . SER B 1 52 ? -20.344 -18.234 25.578 1 51.56 52 SER B O 1
ATOM 3141 N N . ASP B 1 53 ? -19.234 -16.562 26.297 1 48.47 53 ASP B N 1
ATOM 3142 C CA . ASP B 1 53 ? -20.328 -16.391 27.25 1 48.47 53 ASP B CA 1
ATOM 3143 C C . ASP B 1 53 ? -21.625 -15.992 26.547 1 48.47 53 ASP B C 1
ATOM 3145 O O . ASP B 1 53 ? -22.719 -16.234 27.047 1 48.47 53 ASP B O 1
ATOM 3149 N N . VAL B 1 54 ? -21.547 -15.391 25.375 1 44.78 54 VAL B N 1
ATOM 3150 C CA . VAL B 1 54 ? -22.75 -14.859 24.734 1 44.78 54 VAL B CA 1
ATOM 3151 C C . VAL B 1 54 ? -23.375 -15.93 23.844 1 44.78 54 VAL B C 1
ATOM 3153 O O . VAL B 1 54 ? -24.547 -15.828 23.484 1 44.78 54 VAL B O 1
ATOM 3156 N N . THR B 1 55 ? -22.734 -16.875 23.328 1 45.22 55 THR B N 1
ATOM 3157 C CA . THR B 1 55 ? -23.234 -17.781 22.297 1 45.22 55 THR B CA 1
ATOM 3158 C C . THR B 1 55 ? -24.188 -18.812 22.922 1 45.22 55 THR B C 1
ATOM 3160 O O . THR B 1 55 ? -24.828 -19.578 22.203 1 45.22 55 THR B O 1
ATOM 3163 N N . ALA B 1 56 ? -24.156 -19.172 24.156 1 41.44 56 ALA B N 1
ATOM 3164 C CA . ALA B 1 56 ? -24.984 -20.281 24.625 1 41.44 56 ALA B CA 1
ATOM 3165 C C . ALA B 1 56 ? -26.453 -20.016 24.344 1 41.44 56 ALA B C 1
ATOM 3167 O O . ALA B 1 56 ? -27.234 -20.938 24.109 1 41.44 56 ALA B O 1
ATOM 3168 N N . GLY B 1 57 ? -27.031 -18.875 24.641 1 39.31 57 GLY B N 1
ATOM 3169 C CA . GLY B 1 57 ? -28.484 -18.797 24.719 1 39.31 57 GLY B CA 1
ATOM 3170 C C . GLY B 1 57 ? -29.141 -18.531 23.391 1 39.31 57 GLY B C 1
ATOM 3171 O O . GLY B 1 57 ? -30.359 -18.391 23.312 1 39.31 57 GLY B O 1
ATOM 3172 N N . ALA B 1 58 ? -28.562 -17.844 22.344 1 41.56 58 ALA B N 1
ATOM 3173 C CA . ALA B 1 58 ? -29.484 -17.281 21.359 1 41.56 58 ALA B CA 1
ATOM 3174 C C . ALA B 1 58 ? -29.891 -18.328 20.312 1 41.56 58 ALA B C 1
ATOM 3176 O O . ALA B 1 58 ? -29.078 -18.719 19.469 1 41.56 58 ALA B O 1
ATOM 3177 N N . THR B 1 59 ? -30.734 -19.094 20.406 1 45.12 59 THR B N 1
ATOM 3178 C CA . THR B 1 59 ? -31.547 -19.938 19.516 1 45.12 59 THR B CA 1
ATOM 3179 C C . THR B 1 59 ? -32.062 -19.125 18.328 1 45.12 59 THR B C 1
ATOM 3181 O O . THR B 1 59 ? -32.781 -19.656 17.484 1 45.12 59 THR B O 1
ATOM 3184 N N . THR B 1 60 ? -32.156 -17.75 18.312 1 46.28 60 THR B N 1
ATOM 3185 C CA . THR B 1 60 ? -32.812 -17.078 17.203 1 46.28 60 THR B CA 1
ATOM 3186 C C . THR B 1 60 ? -31.875 -17 15.992 1 46.28 60 THR B C 1
ATOM 3188 O O . THR B 1 60 ? -30.688 -16.719 16.141 1 46.28 60 THR B O 1
ATOM 3191 N N . PRO B 1 61 ? -32.312 -17.469 14.781 1 52.66 61 PRO B N 1
ATOM 3192 C CA . PRO B 1 61 ? -31.531 -17.391 13.547 1 52.66 61 PRO B CA 1
ATOM 3193 C C . PRO B 1 61 ? -30.828 -16.047 13.391 1 52.66 61 PRO B C 1
ATOM 3195 O O . PRO B 1 61 ? -31.438 -14.992 13.586 1 52.66 61 PRO B O 1
ATOM 3198 N N . MET B 1 62 ? -29.641 -16.031 13.562 1 62.97 62 MET B N 1
ATOM 3199 C CA . MET B 1 62 ? -28.828 -14.828 13.484 1 62.97 62 MET B CA 1
ATOM 3200 C C . MET B 1 62 ? -28.609 -14.406 12.039 1 62.97 62 MET B C 1
ATOM 3202 O O . MET B 1 62 ? -28.312 -15.25 11.18 1 62.97 62 MET B O 1
ATOM 3206 N N . GLY B 1 63 ? -29.047 -13.211 11.641 1 69.44 63 GLY B N 1
ATOM 3207 C CA . GLY B 1 63 ? -28.625 -12.68 10.359 1 69.44 63 GLY B CA 1
ATOM 3208 C C . GLY B 1 63 ? -27.125 -12.578 10.211 1 69.44 63 GLY B C 1
ATOM 3209 O O . GLY B 1 63 ? -26.391 -12.742 11.18 1 69.44 63 GLY B O 1
ATOM 3210 N N . PRO B 1 64 ? -26.656 -12.664 8.953 1 72.12 64 PRO B N 1
ATOM 3211 C CA . PRO B 1 64 ? -25.219 -12.648 8.695 1 72.12 64 PRO B CA 1
ATOM 3212 C C . PRO B 1 64 ? -24.484 -11.578 9.508 1 72.12 64 PRO B C 1
ATOM 3214 O O . PRO B 1 64 ? -23.375 -11.812 9.984 1 72.12 64 PRO B O 1
ATOM 3217 N N . LYS B 1 65 ? -25.078 -10.508 9.75 1 75.88 65 LYS B N 1
ATOM 3218 C CA . LYS B 1 65 ? -24.453 -9.453 10.539 1 75.88 65 LYS B CA 1
ATOM 3219 C C . LYS B 1 65 ? -24.25 -9.898 11.984 1 75.88 65 LYS B C 1
ATOM 3221 O O . LYS B 1 65 ? -23.266 -9.492 12.625 1 75.88 65 LYS B O 1
ATOM 3226 N N . GLU B 1 66 ? -25.109 -10.711 12.406 1 81.88 66 GLU B N 1
ATOM 3227 C CA . GLU B 1 66 ? -25.031 -11.211 13.773 1 81.88 66 GLU B CA 1
ATOM 3228 C C . GLU B 1 66 ? -24.109 -12.414 13.867 1 81.88 66 GLU B C 1
ATOM 3230 O O . GLU B 1 66 ? -23.5 -12.656 14.914 1 81.88 66 GLU B O 1
ATOM 3235 N N . ARG B 1 67 ? -24.047 -13.031 12.789 1 89.62 67 ARG B N 1
ATOM 3236 C CA . ARG B 1 67 ? -23.266 -14.266 12.758 1 89.62 67 ARG B CA 1
ATOM 3237 C C . ARG B 1 67 ? -21.766 -13.969 12.773 1 89.62 67 ARG B C 1
ATOM 3239 O O . ARG B 1 67 ? -21 -14.656 13.453 1 89.62 67 ARG B O 1
ATOM 3246 N N . TYR B 1 68 ? -21.359 -12.992 12.117 1 92.5 68 TYR B N 1
ATOM 3247 C CA . TYR B 1 68 ? -19.938 -12.688 12.008 1 92.5 68 TYR B CA 1
ATOM 3248 C C . TYR B 1 68 ? -19.562 -11.492 12.867 1 92.5 68 TYR B C 1
ATOM 3250 O O . TYR B 1 68 ? -20.047 -10.383 12.648 1 92.5 68 TYR B O 1
ATOM 3258 N N . VAL B 1 69 ? -18.688 -11.766 13.82 1 89.44 69 VAL B N 1
ATOM 3259 C CA . VAL B 1 69 ? -18.312 -10.742 14.789 1 89.44 69 VAL B CA 1
ATOM 3260 C C . VAL B 1 69 ? -17 -10.086 14.352 1 89.44 69 VAL B C 1
ATOM 3262 O O . VAL B 1 69 ? -16.031 -10.773 14.023 1 89.44 69 VAL B O 1
ATOM 3265 N N . HIS B 1 70 ? -17 -8.789 14.383 1 90.06 70 HIS B N 1
ATOM 3266 C CA . HIS B 1 70 ? -15.797 -8.023 14.094 1 90.06 70 HIS B CA 1
ATOM 3267 C C . HIS B 1 70 ? -14.805 -8.109 15.25 1 90.06 70 HIS B C 1
ATOM 3269 O O . HIS B 1 70 ? -15.172 -7.93 16.406 1 90.06 70 HIS B O 1
ATOM 3275 N N . ILE B 1 71 ? -13.539 -8.406 14.953 1 87.88 71 ILE B N 1
ATOM 3276 C CA . ILE B 1 71 ? -12.5 -8.445 15.977 1 87.88 71 ILE B CA 1
ATOM 3277 C C . ILE B 1 71 ? -11.586 -7.227 15.82 1 87.88 71 ILE B C 1
ATOM 3279 O O . ILE B 1 71 ? -11.461 -6.414 16.734 1 87.88 71 ILE B O 1
ATOM 3283 N N . ARG B 1 72 ? -11.031 -7.062 14.609 1 87.12 72 ARG B N 1
ATOM 3284 C CA . ARG B 1 72 ? -10.18 -5.914 14.344 1 87.12 72 ARG B CA 1
ATOM 3285 C C . ARG B 1 72 ? -10.031 -5.676 12.844 1 87.12 72 ARG B C 1
ATOM 3287 O O . ARG B 1 72 ? -10.18 -6.605 12.047 1 87.12 72 ARG B O 1
ATOM 3294 N N . THR B 1 73 ? -9.672 -4.477 12.586 1 91.94 73 THR B N 1
ATOM 3295 C CA . THR B 1 73 ? -9.375 -4.16 11.195 1 91.94 73 THR B CA 1
ATOM 3296 C C . THR B 1 73 ? -7.926 -4.492 10.859 1 91.94 73 THR B C 1
ATOM 3298 O O . THR B 1 73 ? -7.008 -4.078 11.57 1 91.94 73 THR B O 1
ATOM 3301 N N . LEU B 1 74 ? -7.73 -5.27 9.812 1 89.88 74 LEU B N 1
ATOM 3302 C CA . LEU B 1 74 ? -6.395 -5.688 9.398 1 89.88 74 LEU B CA 1
ATOM 3303 C C . LEU B 1 74 ? -5.797 -4.691 8.414 1 89.88 74 LEU B C 1
ATOM 3305 O O . LEU B 1 74 ? -4.605 -4.391 8.469 1 89.88 74 LEU B O 1
ATOM 3309 N N . GLN B 1 75 ? -6.598 -4.258 7.527 1 90.75 75 GLN B N 1
ATOM 3310 C CA . GLN B 1 75 ? -6.137 -3.385 6.453 1 90.75 75 GLN B CA 1
ATOM 3311 C C . GLN B 1 75 ? -7.246 -2.438 6 1 90.75 75 GLN B C 1
ATOM 3313 O O . GLN B 1 75 ? -8.414 -2.818 5.965 1 90.75 75 GLN B O 1
ATOM 3318 N N . ARG B 1 76 ? -6.82 -1.236 5.699 1 92 76 ARG B N 1
ATOM 3319 C CA . ARG B 1 76 ? -7.707 -0.231 5.121 1 92 76 ARG B CA 1
ATOM 3320 C C . ARG B 1 76 ? -7.066 0.435 3.91 1 92 76 ARG B C 1
ATOM 3322 O O . ARG B 1 76 ? -5.91 0.856 3.965 1 92 76 ARG B O 1
ATOM 3329 N N . THR B 1 77 ? -7.738 0.369 2.824 1 88.38 77 THR B N 1
ATOM 3330 C CA . THR B 1 77 ? -7.297 1.021 1.596 1 88.38 77 THR B CA 1
ATOM 3331 C C . THR B 1 77 ? -8.438 1.817 0.969 1 88.38 77 THR B C 1
ATOM 3333 O O . THR B 1 77 ? -9.547 1.846 1.502 1 88.38 77 THR B O 1
ATOM 3336 N N . MET B 1 78 ? -8.203 2.438 -0.142 1 85.94 78 MET B N 1
ATOM 3337 C CA . MET B 1 78 ? -9.219 3.195 -0.865 1 85.94 78 MET B CA 1
ATOM 3338 C C . MET B 1 78 ? -10.328 2.275 -1.363 1 85.94 78 MET B C 1
ATOM 3340 O O . MET B 1 78 ? -11.477 2.703 -1.508 1 85.94 78 MET B O 1
ATOM 3344 N N . GLN B 1 79 ? -10.031 1.051 -1.559 1 83.69 79 GLN B N 1
ATOM 3345 C CA . GLN B 1 79 ? -10.984 0.086 -2.1 1 83.69 79 GLN B CA 1
ATOM 3346 C C . GLN B 1 79 ? -11.891 -0.464 -1.002 1 83.69 79 GLN B C 1
ATOM 3348 O O . GLN B 1 79 ? -12.914 -1.096 -1.291 1 83.69 79 GLN B O 1
ATOM 3353 N N . GLY B 1 80 ? -11.492 -0.23 0.204 1 90.75 80 GLY B N 1
ATOM 3354 C CA . GLY B 1 80 ? -12.234 -0.749 1.34 1 90.75 80 GLY B CA 1
ATOM 3355 C C . GLY B 1 80 ? -11.352 -1.189 2.486 1 90.75 80 GLY B C 1
ATOM 3356 O O . GLY B 1 80 ? -10.359 -0.528 2.801 1 90.75 80 GLY B O 1
ATOM 3357 N N . LYS B 1 81 ? -11.867 -2.213 3.113 1 93.25 81 LYS B N 1
ATOM 3358 C CA . LYS B 1 81 ? -11.094 -2.688 4.254 1 93.25 81 LYS B CA 1
ATOM 3359 C C . LYS B 1 81 ? -11.203 -4.203 4.402 1 93.25 81 LYS B C 1
ATOM 3361 O O . LYS B 1 81 ? -12.078 -4.828 3.803 1 93.25 81 LYS B O 1
ATOM 3366 N N . VAL B 1 82 ? -10.297 -4.773 5.109 1 95.44 82 VAL B N 1
ATOM 3367 C CA . VAL B 1 82 ? -10.328 -6.176 5.516 1 95.44 82 VAL B CA 1
ATOM 3368 C C . VAL B 1 82 ? -10.273 -6.273 7.039 1 95.44 82 VAL B C 1
ATOM 3370 O O . VAL B 1 82 ? -9.352 -5.742 7.668 1 95.44 82 VAL B O 1
ATOM 3373 N N . ASP B 1 83 ? -11.281 -6.953 7.602 1 93.81 83 ASP B N 1
ATOM 3374 C CA . ASP B 1 83 ? -11.367 -7.156 9.047 1 93.81 83 ASP B CA 1
ATOM 3375 C C . ASP B 1 83 ? -11.148 -8.625 9.406 1 93.81 83 ASP B C 1
ATOM 3377 O O . ASP B 1 83 ? -11.477 -9.516 8.625 1 93.81 83 ASP B O 1
ATOM 3381 N N . LEU B 1 84 ? -10.516 -8.719 10.547 1 93.19 84 LEU B N 1
ATOM 3382 C CA . LEU B 1 84 ? -10.531 -10.023 11.195 1 93.19 84 LEU B CA 1
ATOM 3383 C C . LEU B 1 84 ? -11.859 -10.258 11.906 1 93.19 84 LEU B C 1
ATOM 3385 O O . LEU B 1 84 ? -12.344 -9.383 12.625 1 93.19 84 LEU B O 1
ATOM 3389 N N . GLY B 1 85 ? -12.461 -11.406 11.617 1 93.31 85 GLY B N 1
ATOM 3390 C CA . GLY B 1 85 ? -13.727 -11.727 12.266 1 93.31 85 GLY B CA 1
ATOM 3391 C C . GLY B 1 85 ? -13.805 -13.172 12.719 1 93.31 85 GLY B C 1
ATOM 3392 O O . GLY B 1 85 ? -12.867 -13.945 12.523 1 93.31 85 GLY B O 1
ATOM 3393 N N . MET B 1 86 ? -14.914 -13.438 13.367 1 92.5 86 MET B N 1
ATOM 3394 C CA . MET B 1 86 ? -15.195 -14.789 13.836 1 92.5 86 MET B CA 1
ATOM 3395 C C . MET B 1 86 ? -16.609 -15.219 13.469 1 92.5 86 MET B C 1
ATOM 3397 O O . MET B 1 86 ? -17.547 -14.422 13.586 1 92.5 86 MET B O 1
ATOM 3401 N N . ASP B 1 87 ? -16.703 -16.391 12.938 1 92.31 87 ASP B N 1
ATOM 3402 C CA . ASP B 1 87 ? -18 -17.031 12.766 1 92.31 87 ASP B CA 1
ATOM 3403 C C . ASP B 1 87 ? -18.531 -17.594 14.078 1 92.31 87 ASP B C 1
ATOM 3405 O O . ASP B 1 87 ? -18.016 -18.594 14.586 1 92.31 87 ASP B O 1
ATOM 3409 N N . ARG B 1 88 ? -19.609 -17.047 14.516 1 89.38 88 ARG B N 1
ATOM 3410 C CA . ARG B 1 88 ? -20.125 -17.422 15.828 1 89.38 88 ARG B CA 1
ATOM 3411 C C . ARG B 1 88 ? -20.672 -18.844 15.82 1 89.38 88 ARG B C 1
ATOM 3413 O O . ARG B 1 88 ? -20.688 -19.516 16.844 1 89.38 88 ARG B O 1
ATOM 3420 N N . THR B 1 89 ? -21.109 -19.219 14.742 1 89.12 89 THR B N 1
ATOM 3421 C CA . THR B 1 89 ? -21.734 -20.547 14.633 1 89.12 89 THR B CA 1
ATOM 3422 C C . THR B 1 89 ? -20.672 -21.641 14.688 1 89.12 89 THR B C 1
ATOM 3424 O O . THR B 1 89 ? -20.891 -22.688 15.289 1 89.12 89 THR B O 1
ATOM 3427 N N . THR B 1 90 ? -19.531 -21.406 14.148 1 89.25 90 THR B N 1
ATOM 3428 C CA . THR B 1 90 ? -18.516 -22.453 14.031 1 89.25 90 THR B CA 1
ATOM 3429 C C . THR B 1 90 ? -17.328 -22.156 14.945 1 89.25 90 THR B C 1
ATOM 3431 O O . THR B 1 90 ? -16.531 -23.047 15.25 1 89.25 90 THR B O 1
ATOM 3434 N N . GLY B 1 91 ? -17.156 -20.906 15.305 1 88.88 91 GLY B N 1
ATOM 3435 C CA . GLY B 1 91 ? -15.992 -20.5 16.062 1 88.88 91 GLY B CA 1
ATOM 3436 C C . GLY B 1 91 ? -14.773 -20.266 15.203 1 88.88 91 GLY B C 1
ATOM 3437 O O . GLY B 1 91 ? -13.703 -19.906 15.711 1 88.88 91 GLY B O 1
ATOM 3438 N N . ASN B 1 92 ? -14.93 -20.406 13.953 1 92.31 92 ASN B N 1
ATOM 3439 C CA . ASN B 1 92 ? -13.805 -20.234 13.039 1 92.31 92 ASN B CA 1
ATOM 3440 C C . ASN B 1 92 ? -13.461 -18.766 12.844 1 92.31 92 ASN B C 1
ATOM 3442 O O . ASN B 1 92 ? -14.352 -17.922 12.773 1 92.31 92 ASN B O 1
ATOM 3446 N N . ILE B 1 93 ? -12.133 -18.516 12.75 1 93.56 93 ILE B N 1
ATOM 3447 C CA . ILE B 1 93 ? -11.656 -17.188 12.391 1 93.56 93 ILE B CA 1
ATOM 3448 C C . ILE B 1 93 ? -11.797 -16.969 10.891 1 93.56 93 ILE B C 1
ATOM 3450 O O . ILE B 1 93 ? -11.484 -17.875 10.102 1 93.56 93 ILE B O 1
ATOM 3454 N N . VAL B 1 94 ? -12.32 -15.781 10.555 1 96.38 94 VAL B N 1
ATOM 3455 C CA . VAL B 1 94 ? -12.562 -15.484 9.148 1 96.38 94 VAL B CA 1
ATOM 3456 C C . VAL B 1 94 ? -12.016 -14.102 8.812 1 96.38 94 VAL B C 1
ATOM 3458 O O . VAL B 1 94 ? -11.727 -13.305 9.703 1 96.38 94 VAL B O 1
ATOM 3461 N N . ALA B 1 95 ? -11.766 -13.844 7.535 1 97.31 95 ALA B N 1
ATOM 3462 C CA . ALA B 1 95 ? -11.477 -12.516 7.012 1 97.31 95 ALA B CA 1
ATOM 3463 C C . ALA B 1 95 ? -12.727 -11.883 6.402 1 97.31 95 ALA B C 1
ATOM 3465 O O . ALA B 1 95 ? -13.398 -12.5 5.57 1 97.31 95 ALA B O 1
ATOM 3466 N N . LEU B 1 96 ? -13.07 -10.719 6.824 1 96.5 96 LEU B N 1
ATOM 3467 C CA . LEU B 1 96 ? -14.195 -9.961 6.297 1 96.5 96 LEU B CA 1
ATOM 3468 C C . LEU B 1 96 ? -13.719 -8.836 5.379 1 96.5 96 LEU B C 1
ATOM 3470 O O . LEU B 1 96 ? -13.188 -7.832 5.844 1 96.5 96 LEU B O 1
ATOM 3474 N N . LYS B 1 97 ? -13.852 -9.055 4.098 1 96.44 97 LYS B N 1
ATOM 3475 C CA . LYS B 1 97 ? -13.508 -8.023 3.125 1 96.44 97 LYS B CA 1
ATOM 3476 C C . LYS B 1 97 ? -14.703 -7.117 2.83 1 96.44 97 LYS B C 1
ATOM 3478 O O . LYS B 1 97 ? -15.711 -7.574 2.293 1 96.44 97 LYS B O 1
ATOM 3483 N N . GLY B 1 98 ? -14.57 -5.848 3.176 1 94.75 98 GLY B N 1
ATOM 3484 C CA . GLY B 1 98 ? -15.656 -4.898 2.992 1 94.75 98 GLY B CA 1
ATOM 3485 C C . GLY B 1 98 ? -15.391 -3.895 1.885 1 94.75 98 GLY B C 1
ATOM 3486 O O . GLY B 1 98 ? -14.352 -3.227 1.879 1 94.75 98 GLY B O 1
ATOM 3487 N N . SER B 1 99 ? -16.328 -3.822 0.911 1 92.25 99 SER B N 1
ATOM 3488 C CA . SER B 1 99 ? -16.328 -2.803 -0.132 1 92.25 99 SER B CA 1
ATOM 3489 C C . SER B 1 99 ? -17.422 -1.761 0.11 1 92.25 99 SER B C 1
ATOM 3491 O O . SER B 1 99 ? -18.562 -2.109 0.406 1 92.25 99 SER B O 1
ATOM 3493 N N . GLN B 1 100 ? -17.047 -0.557 -0.011 1 86.69 100 GLN B N 1
ATOM 3494 C CA . GLN B 1 100 ? -18 0.508 0.276 1 86.69 100 GLN B CA 1
ATOM 3495 C C . GLN B 1 100 ? -19.203 0.436 -0.66 1 86.69 100 GLN B C 1
ATOM 3497 O O . GLN B 1 100 ? -19.047 0.434 -1.882 1 86.69 100 GLN B O 1
ATOM 3502 N N . ARG B 1 101 ? -20.312 0.487 -0.109 1 83.81 101 ARG B N 1
ATOM 3503 C CA . ARG B 1 101 ? -21.547 0.356 -0.874 1 83.81 101 ARG B CA 1
ATOM 3504 C C . ARG B 1 101 ? -21.734 1.524 -1.839 1 83.81 101 ARG B C 1
ATOM 3506 O O . ARG B 1 101 ? -22.203 1.342 -2.963 1 83.81 101 ARG B O 1
ATOM 3513 N N . PHE B 1 102 ? -21.375 2.684 -1.394 1 79.88 102 PHE B N 1
ATOM 3514 C CA . PHE B 1 102 ? -21.531 3.877 -2.219 1 79.88 102 PHE B CA 1
ATOM 3515 C C . PHE B 1 102 ? -20.797 3.723 -3.541 1 79.88 102 PHE B C 1
ATOM 3517 O O . PHE B 1 102 ? -21.344 4.012 -4.605 1 79.88 102 PHE B O 1
ATOM 3524 N N . ALA B 1 103 ? -19.609 3.275 -3.467 1 77.5 103 ALA B N 1
ATOM 3525 C CA . ALA B 1 103 ? -18.797 3.096 -4.672 1 77.5 103 ALA B CA 1
ATOM 3526 C C . ALA B 1 103 ? -19.406 2.029 -5.582 1 77.5 103 ALA B C 1
ATOM 3528 O O . ALA B 1 103 ? -19.438 2.189 -6.805 1 77.5 103 ALA B O 1
ATOM 3529 N N . VAL B 1 104 ? -19.906 1.056 -5.008 1 78.19 104 VAL B N 1
ATOM 3530 C CA . VAL B 1 104 ? -20.484 -0.068 -5.746 1 78.19 104 VAL B CA 1
ATOM 3531 C C . VAL B 1 104 ? -21.766 0.365 -6.43 1 78.19 104 VAL B C 1
ATOM 3533 O O . VAL B 1 104 ? -21.984 0.07 -7.609 1 78.19 104 VAL B O 1
ATOM 3536 N N . ASP B 1 105 ? -22.5 1.099 -5.734 1 80 105 ASP B N 1
ATOM 3537 C CA . ASP B 1 105 ? -23.828 1.492 -6.211 1 80 105 ASP B CA 1
ATOM 3538 C C . ASP B 1 105 ? -23.719 2.529 -7.328 1 80 105 ASP B C 1
ATOM 3540 O O . ASP B 1 105 ? -24.641 2.666 -8.141 1 80 105 ASP B O 1
ATOM 3544 N N . HIS B 1 106 ? -22.609 3.199 -7.441 1 77.44 106 HIS B N 1
ATOM 3545 C CA . HIS B 1 106 ? -22.484 4.277 -8.414 1 77.44 106 HIS B CA 1
ATOM 3546 C C . HIS B 1 106 ? -21.391 3.969 -9.438 1 77.44 106 HIS B C 1
ATOM 3548 O O . HIS B 1 106 ? -20.922 4.867 -10.141 1 77.44 106 HIS B O 1
ATOM 3554 N N . MET B 1 107 ? -21.094 2.734 -9.492 1 74.56 107 MET B N 1
ATOM 3555 C CA . MET B 1 107 ? -19.984 2.332 -10.359 1 74.56 107 MET B CA 1
ATOM 3556 C C . MET B 1 107 ? -20.359 2.482 -11.828 1 74.56 107 MET B C 1
ATOM 3558 O O . MET B 1 107 ? -21.5 2.213 -12.211 1 74.56 107 MET B O 1
ATOM 3562 N N . THR B 1 108 ? -19.312 2.986 -12.539 1 71.25 108 THR B N 1
ATOM 3563 C CA . THR B 1 108 ? -19.484 3.121 -13.984 1 71.25 108 THR B CA 1
ATOM 3564 C C . THR B 1 108 ? -18.578 2.133 -14.727 1 71.25 108 THR B C 1
ATOM 3566 O O . THR B 1 108 ? -17.641 1.597 -14.148 1 71.25 108 THR B O 1
ATOM 3569 N N . THR B 1 109 ? -19.031 1.695 -15.906 1 69.38 109 THR B N 1
ATOM 3570 C CA . THR B 1 109 ? -18.25 0.803 -16.766 1 69.38 109 THR B CA 1
ATOM 3571 C C . THR B 1 109 ? -17.812 1.524 -18.031 1 69.38 109 THR B C 1
ATOM 3573 O O . THR B 1 109 ? -18.531 2.373 -18.562 1 69.38 109 THR B O 1
ATOM 3576 N N . LEU B 1 110 ? -16.531 1.362 -18.328 1 67.88 110 LEU B N 1
ATOM 3577 C CA . LEU B 1 110 ? -16 1.866 -19.594 1 67.88 110 LEU B CA 1
ATOM 3578 C C . LEU B 1 110 ? -15.547 0.72 -20.484 1 67.88 110 LEU B C 1
ATOM 3580 O O . LEU B 1 110 ? -14.672 -0.058 -20.109 1 67.88 110 LEU B O 1
ATOM 3584 N N . ASN B 1 111 ? -16.062 0.701 -21.656 1 65.19 111 ASN B N 1
ATOM 3585 C CA . ASN B 1 111 ? -15.734 -0.323 -22.641 1 65.19 111 ASN B CA 1
ATOM 3586 C C . ASN B 1 111 ? -15.82 -1.725 -22.047 1 65.19 111 ASN B C 1
ATOM 3588 O O . ASN B 1 111 ? -14.938 -2.557 -22.281 1 65.19 111 ASN B O 1
ATOM 3592 N N . GLY B 1 112 ? -16.75 -1.927 -21.188 1 64.94 112 GLY B N 1
ATOM 3593 C CA . GLY B 1 112 ? -17 -3.242 -20.625 1 64.94 112 GLY B CA 1
ATOM 3594 C C . GLY B 1 112 ? -16.109 -3.555 -19.438 1 64.94 112 GLY B C 1
ATOM 3595 O O . GLY B 1 112 ? -16.219 -4.629 -18.828 1 64.94 112 GLY B O 1
ATOM 3596 N N . LEU B 1 113 ? -15.242 -2.707 -19.25 1 66.12 113 LEU B N 1
ATOM 3597 C CA . LEU B 1 113 ? -14.352 -2.914 -18.109 1 66.12 113 LEU B CA 1
ATOM 3598 C C . LEU B 1 113 ? -14.734 -2.002 -16.953 1 66.12 113 LEU B C 1
ATOM 3600 O O . LEU B 1 113 ? -15.102 -0.845 -17.156 1 66.12 113 LEU B O 1
ATOM 3604 N N . HIS B 1 114 ? -14.797 -2.539 -15.82 1 66.25 114 HIS B N 1
ATOM 3605 C CA . HIS B 1 114 ? -15.156 -1.759 -14.641 1 66.25 114 HIS B CA 1
ATOM 3606 C C . HIS B 1 114 ? -14.039 -0.797 -14.258 1 66.25 114 HIS B C 1
ATOM 3608 O O . HIS B 1 114 ? -12.859 -1.149 -14.328 1 66.25 114 HIS B O 1
ATOM 3614 N N . VAL B 1 115 ? -14.484 0.311 -13.82 1 63.69 115 VAL B N 1
ATOM 3615 C CA . VAL B 1 115 ? -13.531 1.345 -13.422 1 63.69 115 VAL B CA 1
ATOM 3616 C C . VAL B 1 115 ? -13.102 1.117 -11.977 1 63.69 115 VAL B C 1
ATOM 3618 O O . VAL B 1 115 ? -11.969 1.442 -11.594 1 63.69 115 VAL B O 1
ATOM 3621 N N . VAL B 1 116 ? -14.078 0.611 -11.227 1 65.56 116 VAL B N 1
ATOM 3622 C CA . VAL B 1 116 ? -13.789 0.283 -9.836 1 65.56 116 VAL B CA 1
ATOM 3623 C C . VAL B 1 116 ? -13.969 -1.216 -9.609 1 65.56 116 VAL B C 1
ATOM 3625 O O . VAL B 1 116 ? -14.609 -1.899 -10.406 1 65.56 116 VAL B O 1
ATOM 3628 N N . GLU B 1 117 ? -13.328 -1.703 -8.562 1 78.12 117 GLU B N 1
ATOM 3629 C CA . GLU B 1 117 ? -13.531 -3.109 -8.227 1 78.12 117 GLU B CA 1
ATOM 3630 C C . GLU B 1 117 ? -15 -3.402 -7.926 1 78.12 117 GLU B C 1
ATOM 3632 O O . GLU B 1 117 ? -15.68 -2.602 -7.277 1 78.12 117 GLU B O 1
ATOM 3637 N N . ASN B 1 118 ? -15.445 -4.445 -8.469 1 80.62 118 ASN B N 1
ATOM 3638 C CA . ASN B 1 118 ? -16.828 -4.883 -8.258 1 80.62 118 ASN B CA 1
ATOM 3639 C C . ASN B 1 118 ? -16.891 -6.121 -7.363 1 80.62 118 ASN B C 1
ATOM 3641 O O . ASN B 1 118 ? -16.578 -7.23 -7.809 1 80.62 118 ASN B O 1
ATOM 3645 N N . PRO B 1 119 ? -17.359 -5.898 -6.121 1 87.94 119 PRO B N 1
ATOM 3646 C CA . PRO B 1 119 ? -17.406 -7.035 -5.195 1 87.94 119 PRO B CA 1
ATOM 3647 C C . PRO B 1 119 ? -18.359 -8.133 -5.648 1 87.94 119 PRO B C 1
ATOM 3649 O O . PRO B 1 119 ? -18.156 -9.305 -5.332 1 87.94 119 PRO B O 1
ATOM 3652 N N . LEU B 1 120 ? -19.359 -7.781 -6.449 1 88.31 120 LEU B N 1
ATOM 3653 C CA . LEU B 1 120 ? -20.297 -8.773 -6.949 1 88.31 120 LEU B CA 1
ATOM 3654 C C . LEU B 1 120 ? -19.641 -9.672 -7.992 1 88.31 120 LEU B C 1
ATOM 3656 O O . LEU B 1 120 ? -19.875 -10.883 -8.016 1 88.31 120 LEU B O 1
ATOM 3660 N N . GLN B 1 121 ? -18.891 -9.055 -8.758 1 89.31 121 GLN B N 1
ATOM 3661 C CA . GLN B 1 121 ? -18.141 -9.836 -9.742 1 89.31 121 GLN B CA 1
ATOM 3662 C C . GLN B 1 121 ? -17.094 -10.719 -9.07 1 89.31 121 GLN B C 1
ATOM 3664 O O . GLN B 1 121 ? -16.922 -11.875 -9.453 1 89.31 121 GLN B O 1
ATOM 3669 N N . GLU B 1 122 ? -16.422 -10.125 -8.141 1 93.56 122 GLU B N 1
ATOM 3670 C CA . GLU B 1 122 ? -15.438 -10.914 -7.402 1 93.56 122 GLU B CA 1
ATOM 3671 C C . GLU B 1 122 ? -16.094 -12.117 -6.738 1 93.56 122 GLU B C 1
ATOM 3673 O O . GLU B 1 122 ? -15.539 -13.227 -6.77 1 93.56 122 GLU B O 1
ATOM 3678 N N . ARG B 1 123 ? -17.25 -11.922 -6.199 1 94.88 123 ARG B N 1
ATOM 3679 C CA . ARG B 1 123 ? -17.984 -13.008 -5.566 1 94.88 123 ARG B CA 1
ATOM 3680 C C . ARG B 1 123 ? -18.312 -14.109 -6.566 1 94.88 123 ARG B C 1
ATOM 3682 O O . ARG B 1 123 ? -18.125 -15.297 -6.285 1 94.88 123 ARG B O 1
ATOM 3689 N N . ARG B 1 124 ? -18.781 -13.742 -7.691 1 94.88 124 ARG B N 1
ATOM 3690 C CA . ARG B 1 124 ? -19.125 -14.711 -8.727 1 94.88 124 ARG B CA 1
ATOM 3691 C C . ARG B 1 124 ? -17.906 -15.516 -9.164 1 94.88 124 ARG B C 1
ATOM 3693 O O . ARG B 1 124 ? -17.984 -16.734 -9.336 1 94.88 124 ARG B O 1
ATOM 3700 N N . VAL B 1 125 ? -16.844 -14.828 -9.344 1 96.19 125 VAL B N 1
ATOM 3701 C CA . VAL B 1 125 ? -15.594 -15.477 -9.727 1 96.19 125 VAL B CA 1
ATOM 3702 C C . VAL B 1 125 ? -15.195 -16.5 -8.664 1 96.19 125 VAL B C 1
ATOM 3704 O O . VAL B 1 125 ? -14.891 -17.656 -8.992 1 96.19 125 VAL B O 1
ATOM 3707 N N . LEU B 1 126 ? -15.273 -16.109 -7.434 1 97.5 126 LEU B N 1
ATOM 3708 C CA . LEU B 1 126 ? -14.859 -17 -6.352 1 97.5 126 LEU B CA 1
ATOM 3709 C C . LEU B 1 126 ? -15.828 -18.156 -6.203 1 97.5 126 LEU B C 1
ATOM 3711 O O . LEU B 1 126 ? -15.414 -19.281 -5.867 1 97.5 126 LEU B O 1
ATOM 3715 N N . GLU B 1 127 ? -17.078 -17.891 -6.445 1 97.19 127 GLU B N 1
ATOM 3716 C CA . GLU B 1 127 ? -18.047 -18.984 -6.434 1 97.19 127 GLU B CA 1
ATOM 3717 C C . GLU B 1 127 ? -17.703 -20.031 -7.492 1 97.19 127 GLU B C 1
ATOM 3719 O O . GLU B 1 127 ? -17.812 -21.234 -7.238 1 97.19 127 GLU B O 1
ATOM 3724 N N . THR B 1 128 ? -17.328 -19.547 -8.602 1 96.81 128 THR B N 1
ATOM 3725 C CA . THR B 1 128 ? -16.938 -20.438 -9.688 1 96.81 128 THR B CA 1
ATOM 3726 C C . THR B 1 128 ? -15.664 -21.203 -9.32 1 96.81 128 THR B C 1
ATOM 3728 O O . THR B 1 128 ? -15.586 -22.422 -9.516 1 96.81 128 THR B O 1
ATOM 3731 N N . LEU B 1 129 ? -14.688 -20.547 -8.758 1 97.44 129 LEU B N 1
ATOM 3732 C CA . LEU B 1 129 ? -13.383 -21.125 -8.469 1 97.44 129 LEU B CA 1
ATOM 3733 C C . LEU B 1 129 ? -13.461 -22.094 -7.293 1 97.44 129 LEU B C 1
ATOM 3735 O O . LEU B 1 129 ? -12.672 -23.031 -7.203 1 97.44 129 LEU B O 1
ATOM 3739 N N . ASN B 1 130 ? -14.398 -21.797 -6.469 1 96.88 130 ASN B N 1
ATOM 3740 C CA . ASN B 1 130 ? -14.484 -22.609 -5.258 1 96.88 130 ASN B CA 1
ATOM 3741 C C . ASN B 1 130 ? -15.367 -23.844 -5.477 1 96.88 130 ASN B C 1
ATOM 3743 O O . ASN B 1 130 ? -15.578 -24.625 -4.547 1 96.88 130 ASN B O 1
ATOM 3747 N N . CYS B 1 131 ? -15.75 -24.094 -6.617 1 92.25 131 CYS B N 1
ATOM 3748 C CA . CYS B 1 131 ? -16.453 -25.312 -7.012 1 92.25 131 CYS B CA 1
ATOM 3749 C C . CYS B 1 131 ? -15.641 -26.094 -8.039 1 92.25 131 CYS B C 1
ATOM 3751 O O . CYS B 1 131 ? -15.688 -25.797 -9.234 1 92.25 131 CYS B O 1
ATOM 3753 N N . PRO B 1 132 ? -14.914 -27.172 -7.73 1 91.38 132 PRO B N 1
ATOM 3754 C CA . PRO B 1 132 ? -14.906 -27.766 -6.387 1 91.38 132 PRO B CA 1
ATOM 3755 C C . PRO B 1 132 ? -13.938 -27.047 -5.438 1 91.38 132 PRO B C 1
ATOM 3757 O O . PRO B 1 132 ? -13.961 -27.312 -4.23 1 91.38 132 PRO B O 1
ATOM 3760 N N . GLY B 1 133 ? -13.094 -26.281 -5.891 1 94.06 133 GLY B N 1
ATOM 3761 C CA . GLY B 1 133 ? -12.078 -25.609 -5.102 1 94.06 133 GLY B CA 1
ATOM 3762 C C . GLY B 1 133 ? -10.672 -26.078 -5.406 1 94.06 133 GLY B C 1
ATOM 3763 O O . GLY B 1 133 ? -10.477 -27.047 -6.133 1 94.06 133 GLY B O 1
ATOM 3764 N N . HIS B 1 134 ? -9.719 -25.391 -4.902 1 97.69 134 HIS B N 1
ATOM 3765 C CA . HIS B 1 134 ? -8.297 -25.672 -5.066 1 97.69 134 HIS B CA 1
ATOM 3766 C C . HIS B 1 134 ? -7.512 -25.297 -3.812 1 97.69 134 HIS B C 1
ATOM 3768 O O . HIS B 1 134 ? -7.793 -24.266 -3.182 1 97.69 134 HIS B O 1
ATOM 3774 N N . PRO B 1 135 ? -6.531 -26.047 -3.459 1 97.56 135 PRO B N 1
ATOM 3775 C CA . PRO B 1 135 ? -5.801 -25.797 -2.215 1 97.56 135 PRO B CA 1
ATOM 3776 C C . PRO B 1 135 ? -5.066 -24.469 -2.221 1 97.56 135 PRO B C 1
ATOM 3778 O O . PRO B 1 135 ? -4.785 -23.906 -1.158 1 97.56 135 PRO B O 1
ATOM 3781 N N . ASN B 1 136 ? -4.758 -23.938 -3.389 1 98.5 136 ASN B N 1
ATOM 3782 C CA . ASN B 1 136 ? -3.961 -22.719 -3.469 1 98.5 136 ASN B CA 1
ATOM 3783 C C . ASN B 1 136 ? -4.809 -21.516 -3.875 1 98.5 136 ASN B C 1
ATOM 3785 O O . ASN B 1 136 ? -4.277 -20.484 -4.277 1 98.5 136 ASN B O 1
ATOM 3789 N N . VAL B 1 137 ? -6.125 -21.625 -3.795 1 98.62 137 VAL B N 1
ATOM 3790 C CA . VAL B 1 137 ? -7.039 -20.516 -4.074 1 98.62 137 VAL B CA 1
ATOM 3791 C C . VAL B 1 137 ? -7.863 -20.203 -2.826 1 98.62 137 VAL B C 1
ATOM 3793 O O . VAL B 1 137 ? -8.383 -21.109 -2.174 1 98.62 137 VAL B O 1
ATOM 3796 N N . ILE B 1 138 ? -7.961 -18.984 -2.482 1 98.56 138 ILE B N 1
ATOM 3797 C CA . ILE B 1 138 ? -8.672 -18.547 -1.285 1 98.56 138 ILE B CA 1
ATOM 3798 C C . ILE B 1 138 ? -10.141 -18.984 -1.375 1 98.56 138 ILE B C 1
ATOM 3800 O O . ILE B 1 138 ? -10.734 -18.953 -2.455 1 98.56 138 ILE B O 1
ATOM 3804 N N . ARG B 1 139 ? -10.727 -19.281 -0.274 1 97.88 139 ARG B N 1
ATOM 3805 C CA . ARG B 1 139 ? -12.094 -19.797 -0.26 1 97.88 139 ARG B CA 1
ATOM 3806 C C . ARG B 1 139 ? -13.078 -18.719 0.18 1 97.88 139 ARG B C 1
ATOM 3808 O O . ARG B 1 139 ? -12.844 -18.031 1.174 1 97.88 139 ARG B O 1
ATOM 3815 N N . LEU B 1 140 ? -14.117 -18.578 -0.564 1 98 140 LEU B N 1
ATOM 3816 C CA . LEU B 1 140 ? -15.273 -17.781 -0.17 1 98 140 LEU B CA 1
ATOM 3817 C C . LEU B 1 140 ? -16.203 -18.578 0.75 1 98 140 LEU B C 1
ATOM 3819 O O . LEU B 1 140 ? -16.656 -19.656 0.389 1 98 140 LEU B O 1
ATOM 3823 N N . VAL B 1 141 ? -16.484 -18.062 1.902 1 96.31 141 VAL B N 1
ATOM 3824 C CA . VAL B 1 141 ? -17.297 -18.75 2.904 1 96.31 141 VAL B CA 1
ATOM 3825 C C . VAL B 1 141 ? -18.734 -18.266 2.82 1 96.31 141 VAL B C 1
ATOM 3827 O O . VAL B 1 141 ? -19.672 -19.078 2.906 1 96.31 141 VAL B O 1
ATOM 3830 N N . ASP B 1 142 ? -18.906 -17 2.705 1 95.56 142 ASP B N 1
ATOM 3831 C CA . ASP B 1 142 ? -20.203 -16.344 2.746 1 95.56 142 ASP B CA 1
ATOM 3832 C C . ASP B 1 142 ? -20.141 -14.914 2.232 1 95.56 142 ASP B C 1
ATOM 3834 O O . ASP B 1 142 ? -19.062 -14.445 1.835 1 95.56 142 ASP B O 1
ATOM 3838 N N . SER B 1 143 ? -21.297 -14.273 2.113 1 95.06 143 SER B N 1
ATOM 3839 C CA . SER B 1 143 ? -21.359 -12.852 1.792 1 95.06 143 SER B CA 1
ATOM 3840 C C . SER B 1 143 ? -22.625 -12.219 2.365 1 95.06 143 SER B C 1
ATOM 3842 O O . SER B 1 143 ? -23.625 -12.898 2.576 1 95.06 143 SER B O 1
ATOM 3844 N N . PHE B 1 144 ? -22.562 -10.938 2.717 1 94 144 PHE B N 1
ATOM 3845 C CA . PHE B 1 144 ? -23.703 -10.172 3.195 1 94 144 PHE B CA 1
ATOM 3846 C C . PHE B 1 144 ? -23.469 -8.68 3 1 94 144 PHE B C 1
ATOM 3848 O O . PHE B 1 144 ? -22.422 -8.266 2.5 1 94 144 PHE B O 1
ATOM 3855 N N . GLU B 1 145 ? -24.5 -7.914 3.252 1 90.44 145 GLU B N 1
ATOM 3856 C CA . GLU B 1 145 ? -24.359 -6.465 3.135 1 90.44 145 GLU B CA 1
ATOM 3857 C C . GLU B 1 145 ? -24.969 -5.758 4.344 1 90.44 145 GLU B C 1
ATOM 3859 O O . GLU B 1 145 ? -25.859 -6.301 5.004 1 90.44 145 GLU B O 1
ATOM 3864 N N . ASP B 1 146 ? -24.391 -4.695 4.672 1 88.12 146 ASP B N 1
ATOM 3865 C CA . ASP B 1 146 ? -24.984 -3.816 5.676 1 88.12 146 ASP B CA 1
ATOM 3866 C C . ASP B 1 146 ? -25.141 -2.396 5.137 1 88.12 146 ASP B C 1
ATOM 3868 O O . ASP B 1 146 ? -25.234 -2.193 3.924 1 88.12 146 ASP B O 1
ATOM 3872 N N . GLY B 1 147 ? -25.375 -1.452 6.02 1 81.94 147 GLY B N 1
ATOM 3873 C CA . GLY B 1 147 ? -25.672 -0.096 5.582 1 81.94 147 GLY B CA 1
ATOM 3874 C C . GLY B 1 147 ? -24.484 0.586 4.93 1 81.94 147 GLY B C 1
ATOM 3875 O O . GLY B 1 147 ? -24.656 1.543 4.168 1 81.94 147 GLY B O 1
ATOM 3876 N N . ARG B 1 148 ? -23.312 0.01 5.051 1 84.19 148 ARG B N 1
ATOM 3877 C CA . ARG B 1 148 ? -22.125 0.749 4.605 1 84.19 148 ARG B CA 1
ATOM 3878 C C . ARG B 1 148 ? -21.281 -0.097 3.67 1 84.19 148 ARG B C 1
ATOM 3880 O O . ARG B 1 148 ? -20.609 0.433 2.775 1 84.19 148 ARG B O 1
ATOM 3887 N N . TYR B 1 149 ? -21.344 -1.413 3.914 1 89.88 149 TYR B N 1
ATOM 3888 C CA . TYR B 1 149 ? -20.391 -2.244 3.184 1 89.88 149 TYR B CA 1
ATOM 3889 C C . TYR B 1 149 ? -21.094 -3.447 2.557 1 89.88 149 TYR B C 1
ATOM 3891 O O . TYR B 1 149 ? -22.078 -3.949 3.094 1 89.88 149 TYR B O 1
ATOM 3899 N N . TYR B 1 150 ? -20.609 -3.799 1.368 1 92.88 150 TYR B N 1
ATOM 3900 C CA . TYR B 1 150 ? -20.734 -5.168 0.875 1 92.88 150 TYR B CA 1
ATOM 3901 C C . TYR B 1 150 ? -19.625 -6.047 1.43 1 92.88 150 TYR B C 1
ATOM 3903 O O . TYR B 1 150 ? -18.438 -5.789 1.188 1 92.88 150 TYR B O 1
ATOM 3911 N N . TRP B 1 151 ? -20.031 -7.113 2.164 1 95.44 151 TRP B N 1
ATOM 3912 C CA . TRP B 1 151 ? -19.047 -7.941 2.846 1 95.44 151 TRP B CA 1
ATOM 3913 C C . TRP B 1 151 ? -18.906 -9.305 2.166 1 95.44 151 TRP B C 1
ATOM 3915 O O . TRP B 1 151 ? -19.906 -9.961 1.887 1 95.44 151 TRP B O 1
ATOM 3925 N N . MET B 1 152 ? -17.703 -9.68 1.9 1 96.56 152 MET B N 1
ATOM 3926 C CA . MET B 1 152 ? -17.375 -11.062 1.598 1 96.56 152 MET B CA 1
ATOM 3927 C C . MET B 1 152 ? -16.672 -11.727 2.783 1 96.56 152 MET B C 1
ATOM 3929 O O . MET B 1 152 ? -15.758 -11.156 3.371 1 96.56 152 MET B O 1
ATOM 3933 N N . VAL B 1 153 ? -17.141 -12.867 3.164 1 97.38 153 VAL B N 1
ATOM 3934 C CA . VAL B 1 153 ? -16.516 -13.664 4.219 1 97.38 153 VAL B CA 1
ATOM 3935 C C . VAL B 1 153 ? -15.578 -14.688 3.602 1 97.38 153 VAL B C 1
ATOM 3937 O O . VAL B 1 153 ? -16 -15.57 2.855 1 97.38 153 VAL B O 1
ATOM 3940 N N . LEU B 1 154 ? -14.336 -14.594 3.963 1 98 154 LEU B N 1
ATOM 3941 C CA . LEU B 1 154 ? -13.305 -15.438 3.363 1 98 154 LEU B CA 1
ATOM 3942 C C . LEU B 1 154 ? -12.586 -16.266 4.426 1 98 154 LEU B C 1
ATOM 3944 O O . LEU B 1 154 ? -12.602 -15.914 5.609 1 98 154 LEU B O 1
ATOM 3948 N N . GLU B 1 155 ? -12.016 -17.344 3.973 1 97.19 155 GLU B N 1
ATOM 3949 C CA . GLU B 1 155 ? -11.102 -18.047 4.875 1 97.19 155 GLU B CA 1
ATOM 3950 C C . GLU B 1 155 ? -9.961 -17.156 5.32 1 97.19 155 GLU B C 1
ATOM 3952 O O . GLU B 1 155 ? -9.508 -16.297 4.559 1 97.19 155 GLU B O 1
ATOM 3957 N N . PHE B 1 156 ? -9.57 -17.391 6.551 1 95.88 156 PHE B N 1
ATOM 3958 C CA . PHE B 1 156 ? -8.477 -16.562 7.078 1 95.88 156 PHE B CA 1
ATOM 3959 C C . PHE B 1 156 ? -7.141 -17.281 6.914 1 95.88 156 PHE B C 1
ATOM 3961 O O . PHE B 1 156 ? -6.957 -18.391 7.418 1 95.88 156 PHE B O 1
ATOM 3968 N N . ALA B 1 157 ? -6.246 -16.688 6.082 1 95.62 157 ALA B N 1
ATOM 3969 C CA . ALA B 1 157 ? -4.871 -17.172 5.973 1 95.62 157 ALA B CA 1
ATOM 3970 C C . ALA B 1 157 ? -4.008 -16.609 7.098 1 95.62 157 ALA B C 1
ATOM 3972 O O . ALA B 1 157 ? -3.525 -15.469 7.016 1 95.62 157 ALA B O 1
ATOM 3973 N N . SER B 1 158 ? -3.639 -17.359 8.023 1 90.25 158 SER B N 1
ATOM 3974 C CA . SER B 1 158 ? -3.223 -16.906 9.344 1 90.25 158 SER B CA 1
ATOM 3975 C C . SER B 1 158 ? -1.736 -16.562 9.375 1 90.25 158 SER B C 1
ATOM 3977 O O . SER B 1 158 ? -1.239 -16 10.352 1 90.25 158 SER B O 1
ATOM 3979 N N . GLN B 1 159 ? -1.022 -16.891 8.281 1 91.75 159 GLN B N 1
ATOM 3980 C CA . GLN B 1 159 ? 0.423 -16.703 8.367 1 91.75 159 GLN B CA 1
ATOM 3981 C C . GLN B 1 159 ? 0.874 -15.516 7.523 1 91.75 159 GLN B C 1
ATOM 3983 O O . GLN B 1 159 ? 2.037 -15.438 7.125 1 91.75 159 GLN B O 1
ATOM 3988 N N . GLY B 1 160 ? -0.036 -14.609 7.191 1 91.62 160 GLY B N 1
ATOM 3989 C CA . GLY B 1 160 ? 0.323 -13.43 6.43 1 91.62 160 GLY B CA 1
ATOM 3990 C C . GLY B 1 160 ? 0.5 -13.703 4.949 1 91.62 160 GLY B C 1
ATOM 3991 O O . GLY B 1 160 ? -0.107 -14.625 4.406 1 91.62 160 GLY B O 1
ATOM 3992 N N . ASP B 1 161 ? 1.248 -12.82 4.297 1 94.81 161 ASP B N 1
ATOM 3993 C CA . ASP B 1 161 ? 1.49 -12.977 2.865 1 94.81 161 ASP B CA 1
ATOM 3994 C C . ASP B 1 161 ? 2.963 -13.266 2.586 1 94.81 161 ASP B C 1
ATOM 3996 O O . ASP B 1 161 ? 3.783 -13.281 3.506 1 94.81 161 ASP B O 1
ATOM 4000 N N . ILE B 1 162 ? 3.279 -13.57 1.391 1 95.44 162 ILE B N 1
ATOM 4001 C CA . ILE B 1 162 ? 4.621 -13.984 1.003 1 95.44 162 ILE B CA 1
ATOM 4002 C C . ILE B 1 162 ? 5.605 -12.836 1.239 1 95.44 162 ILE B C 1
ATOM 4004 O O . ILE B 1 162 ? 6.781 -13.07 1.525 1 95.44 162 ILE B O 1
ATOM 4008 N N . LEU B 1 163 ? 5.141 -11.633 1.091 1 94.06 163 LEU B N 1
ATOM 4009 C CA . LEU B 1 163 ? 6.008 -10.492 1.362 1 94.06 163 LEU B CA 1
ATOM 4010 C C . LEU B 1 163 ? 6.445 -10.477 2.824 1 94.06 163 LEU B C 1
ATOM 4012 O O . LEU B 1 163 ? 7.605 -10.195 3.127 1 94.06 163 LEU B O 1
ATOM 4016 N N . ASP B 1 164 ? 5.543 -10.766 3.658 1 90.38 164 ASP B N 1
ATOM 4017 C CA . ASP B 1 164 ? 5.863 -10.891 5.074 1 90.38 164 ASP B CA 1
ATOM 4018 C C . ASP B 1 164 ? 6.938 -11.953 5.301 1 90.38 164 ASP B C 1
ATOM 4020 O O . ASP B 1 164 ? 7.84 -11.766 6.125 1 90.38 164 ASP B O 1
ATOM 4024 N N . LEU B 1 165 ? 6.773 -13.016 4.641 1 90.5 165 LEU B N 1
ATOM 4025 C CA . LEU B 1 165 ? 7.727 -14.109 4.75 1 90.5 165 LEU B CA 1
ATOM 4026 C C . LEU B 1 165 ? 9.125 -13.664 4.332 1 90.5 165 LEU B C 1
ATOM 4028 O O . LEU B 1 165 ? 10.109 -13.969 5.012 1 90.5 165 LEU B O 1
ATOM 4032 N N . ILE B 1 166 ? 9.242 -12.93 3.297 1 93 166 ILE B N 1
ATOM 4033 C CA . ILE B 1 166 ? 10.508 -12.414 2.797 1 93 166 ILE B CA 1
ATOM 4034 C C . ILE B 1 166 ? 11.109 -11.445 3.812 1 93 166 ILE B C 1
ATOM 4036 O O . ILE B 1 166 ? 12.297 -11.516 4.129 1 93 166 ILE B O 1
ATOM 4040 N N . ASN B 1 167 ? 10.258 -10.602 4.293 1 89.38 167 ASN B N 1
ATOM 4041 C CA . ASN B 1 167 ? 10.719 -9.586 5.238 1 89.38 167 ASN B CA 1
ATOM 4042 C C . ASN B 1 167 ? 11.188 -10.211 6.547 1 89.38 167 ASN B C 1
ATOM 4044 O O . ASN B 1 167 ? 12.078 -9.68 7.207 1 89.38 167 ASN B O 1
ATOM 4048 N N . ALA B 1 168 ? 10.594 -11.312 6.883 1 83.81 168 ALA B N 1
ATOM 4049 C CA . ALA B 1 168 ? 10.93 -11.992 8.125 1 83.81 168 ALA B CA 1
ATOM 4050 C C . ALA B 1 168 ? 12.258 -12.742 8 1 83.81 168 ALA B C 1
ATOM 4052 O O . ALA B 1 168 ? 12.875 -13.094 9.008 1 83.81 168 ALA B O 1
ATOM 4053 N N . ASP B 1 169 ? 12.57 -12.992 6.738 1 83.88 169 ASP B N 1
ATOM 4054 C CA . ASP B 1 169 ? 13.852 -13.656 6.508 1 83.88 169 ASP B CA 1
ATOM 4055 C C . ASP B 1 169 ? 15.016 -12.688 6.699 1 83.88 169 ASP B C 1
ATOM 4057 O O . ASP B 1 169 ? 15.039 -11.609 6.109 1 83.88 169 ASP B O 1
ATOM 4061 N N . GLY B 1 170 ? 15.938 -12.992 7.484 1 76.94 170 GLY B N 1
ATOM 4062 C CA . GLY B 1 170 ? 17.078 -12.141 7.793 1 76.94 170 GLY B CA 1
ATOM 4063 C C . GLY B 1 170 ? 17.875 -11.75 6.562 1 76.94 170 GLY B C 1
ATOM 4064 O O . GLY B 1 170 ? 18.516 -10.695 6.543 1 76.94 170 GLY B O 1
ATOM 4065 N N . ARG B 1 171 ? 17.844 -12.633 5.516 1 81.75 171 ARG B N 1
ATOM 4066 C CA . ARG B 1 171 ? 18.578 -12.359 4.277 1 81.75 171 ARG B CA 1
ATOM 4067 C C . ARG B 1 171 ? 17.812 -11.359 3.41 1 81.75 171 ARG B C 1
ATOM 4069 O O . ARG B 1 171 ? 18.391 -10.789 2.475 1 81.75 171 ARG B O 1
ATOM 4076 N N . GLY B 1 172 ? 16.531 -11.148 3.715 1 86.88 172 GLY B N 1
ATOM 4077 C CA . GLY B 1 172 ? 15.688 -10.273 2.912 1 86.88 172 GLY B CA 1
ATOM 4078 C C . GLY B 1 172 ? 15.273 -10.891 1.591 1 86.88 172 GLY B C 1
ATOM 4079 O O . GLY B 1 172 ? 14.867 -10.18 0.668 1 86.88 172 GLY B O 1
ATOM 4080 N N . HIS B 1 173 ? 15.547 -12.141 1.409 1 91.31 173 HIS B N 1
ATOM 4081 C CA . HIS B 1 173 ? 15.117 -12.914 0.25 1 91.31 173 HIS B CA 1
ATOM 4082 C C . HIS B 1 173 ? 15.039 -14.406 0.58 1 91.31 173 HIS B C 1
ATOM 4084 O O . HIS B 1 173 ? 15.5 -14.836 1.637 1 91.31 173 HIS B O 1
ATOM 4090 N N . LEU B 1 174 ? 14.406 -15.18 -0.303 1 93.62 174 LEU B N 1
ATOM 4091 C CA . LEU B 1 174 ? 14.305 -16.625 -0.116 1 93.62 174 LEU B CA 1
ATOM 4092 C C . LEU B 1 174 ? 15.398 -17.344 -0.88 1 93.62 174 LEU B C 1
ATOM 4094 O O . LEU B 1 174 ? 15.867 -16.875 -1.915 1 93.62 174 LEU B O 1
ATOM 4098 N N . ASP B 1 175 ? 15.836 -18.5 -0.311 1 92.69 175 ASP B N 1
ATOM 4099 C CA . ASP B 1 175 ? 16.703 -19.359 -1.104 1 92.69 175 ASP B CA 1
ATOM 4100 C C . ASP B 1 175 ? 15.945 -19.969 -2.281 1 92.69 175 ASP B C 1
ATOM 4102 O O . ASP B 1 175 ? 14.719 -19.969 -2.299 1 92.69 175 ASP B O 1
ATOM 4106 N N . GLU B 1 176 ? 16.641 -20.438 -3.217 1 93.62 176 GLU B N 1
ATOM 4107 C CA . GLU B 1 176 ? 16.016 -20.891 -4.465 1 93.62 176 GLU B CA 1
ATOM 4108 C C . GLU B 1 176 ? 15.055 -22.047 -4.219 1 93.62 176 GLU B C 1
ATOM 4110 O O . GLU B 1 176 ? 14 -22.125 -4.859 1 93.62 176 GLU B O 1
ATOM 4115 N N . ALA B 1 177 ? 15.383 -22.922 -3.336 1 92.12 177 ALA B N 1
ATOM 4116 C CA . ALA B 1 177 ? 14.508 -24.062 -3.061 1 92.12 177 ALA B CA 1
ATOM 4117 C C . ALA B 1 177 ? 13.164 -23.609 -2.496 1 92.12 177 ALA B C 1
ATOM 4119 O O . ALA B 1 177 ? 12.109 -24.047 -2.951 1 92.12 177 ALA B O 1
ATOM 4120 N N . SER B 1 178 ? 13.211 -22.719 -1.537 1 93.25 178 SER B N 1
ATOM 4121 C CA . SER B 1 178 ? 11.992 -22.172 -0.945 1 93.25 178 SER B CA 1
ATOM 4122 C C . SER B 1 178 ? 11.188 -21.391 -1.97 1 93.25 178 SER B C 1
ATOM 4124 O O . SER B 1 178 ? 9.969 -21.516 -2.045 1 93.25 178 SER B O 1
ATOM 4126 N N . ALA B 1 179 ? 11.922 -20.562 -2.717 1 96 179 ALA B N 1
ATOM 4127 C CA . ALA B 1 179 ? 11.258 -19.781 -3.754 1 96 179 ALA B CA 1
ATOM 4128 C C . ALA B 1 179 ? 10.555 -20.688 -4.762 1 96 179 ALA B C 1
ATOM 4130 O O . ALA B 1 179 ? 9.422 -20.422 -5.172 1 96 179 ALA B O 1
ATOM 4131 N N . ALA B 1 180 ? 11.195 -21.75 -5.125 1 95.69 180 ALA B N 1
ATOM 4132 C CA . ALA B 1 180 ? 10.633 -22.672 -6.109 1 95.69 180 ALA B CA 1
ATOM 4133 C C . ALA B 1 180 ? 9.383 -23.359 -5.566 1 95.69 180 ALA B C 1
ATOM 4135 O O . ALA B 1 180 ? 8.422 -23.578 -6.305 1 95.69 180 ALA B O 1
ATOM 4136 N N . LYS B 1 181 ? 9.414 -23.688 -4.344 1 94.81 181 LYS B N 1
ATOM 4137 C CA . LYS B 1 181 ? 8.258 -24.328 -3.701 1 94.81 181 LYS B CA 1
ATOM 4138 C C . LYS B 1 181 ? 7.027 -23.422 -3.781 1 94.81 181 LYS B C 1
ATOM 4140 O O . LYS B 1 181 ? 5.965 -23.859 -4.223 1 94.81 181 LYS B O 1
ATOM 4145 N N . TYR B 1 182 ? 7.168 -22.25 -3.359 1 97 182 TYR B N 1
ATOM 4146 C CA . TYR B 1 182 ? 6.047 -21.312 -3.369 1 97 182 TYR B CA 1
ATOM 4147 C C . TYR B 1 182 ? 5.648 -20.953 -4.797 1 97 182 TYR B C 1
ATOM 4149 O O . TYR B 1 182 ? 4.461 -20.797 -5.094 1 97 182 TYR B O 1
ATOM 4157 N N . PHE B 1 183 ? 6.645 -20.828 -5.613 1 97.88 183 PHE B N 1
ATOM 4158 C CA . PHE B 1 183 ? 6.355 -20.484 -7 1 97.88 183 PHE B CA 1
ATOM 4159 C C . PHE B 1 183 ? 5.559 -21.594 -7.672 1 97.88 183 PHE B C 1
ATOM 4161 O O . PHE B 1 183 ? 4.633 -21.312 -8.445 1 97.88 183 PHE B O 1
ATOM 4168 N N . LEU B 1 184 ? 5.918 -22.797 -7.438 1 97.38 184 LEU B N 1
ATOM 4169 C CA . LEU B 1 184 ? 5.176 -23.938 -7.996 1 97.38 184 LEU B CA 1
ATOM 4170 C C . LEU B 1 184 ? 3.723 -23.906 -7.535 1 97.38 184 LEU B C 1
ATOM 4172 O O . LEU B 1 184 ? 2.811 -24.141 -8.328 1 97.38 184 LEU B O 1
ATOM 4176 N N . GLN B 1 185 ? 3.49 -23.641 -6.289 1 97.81 185 GLN B N 1
ATOM 4177 C CA . GLN B 1 185 ? 2.123 -23.547 -5.789 1 97.81 185 GLN B CA 1
ATOM 4178 C C . GLN B 1 185 ? 1.356 -22.438 -6.5 1 97.81 185 GLN B C 1
ATOM 4180 O O . GLN B 1 185 ? 0.178 -22.594 -6.828 1 97.81 185 GLN B O 1
ATOM 4185 N N . LEU B 1 186 ? 2.014 -21.312 -6.723 1 98.5 186 LEU B N 1
ATOM 4186 C CA . LEU B 1 186 ? 1.397 -20.219 -7.457 1 98.5 186 LEU B CA 1
ATOM 4187 C C . LEU B 1 186 ? 1.04 -20.641 -8.875 1 98.5 186 LEU B C 1
ATOM 4189 O O . LEU B 1 186 ? -0.051 -20.344 -9.367 1 98.5 186 LEU B O 1
ATOM 4193 N N . LEU B 1 187 ? 1.971 -21.375 -9.508 1 98.25 187 LEU B N 1
ATOM 4194 C CA . LEU B 1 187 ? 1.73 -21.844 -10.867 1 98.25 187 LEU B CA 1
ATOM 4195 C C . LEU B 1 187 ? 0.544 -22.812 -10.906 1 98.25 187 LEU B C 1
ATOM 4197 O O . LEU B 1 187 ? -0.25 -22.781 -11.852 1 98.25 187 LEU B O 1
ATOM 4201 N N . ARG B 1 188 ? 0.44 -23.594 -9.898 1 97.94 188 ARG B N 1
ATOM 4202 C CA . ARG B 1 188 ? -0.685 -24.531 -9.828 1 97.94 188 ARG B CA 1
ATOM 4203 C C . ARG B 1 188 ? -2.002 -23.781 -9.648 1 97.94 188 ARG B C 1
ATOM 4205 O O . ARG B 1 188 ? -3.021 -24.156 -10.227 1 97.94 188 ARG B O 1
ATOM 4212 N N . ALA B 1 189 ? -2.008 -22.781 -8.859 1 98.56 189 ALA B N 1
ATOM 4213 C CA . ALA B 1 189 ? -3.189 -21.938 -8.719 1 98.56 189 ALA B CA 1
ATOM 4214 C C . ALA B 1 189 ? -3.572 -21.297 -10.047 1 98.56 189 ALA B C 1
ATOM 4216 O O . ALA B 1 189 ? -4.742 -21.312 -10.438 1 98.56 189 ALA B O 1
ATOM 4217 N N . LEU B 1 190 ? -2.582 -20.781 -10.719 1 98.69 190 LEU B N 1
ATOM 4218 C CA . LEU B 1 190 ? -2.826 -20.125 -12.008 1 98.69 190 LEU B CA 1
ATOM 4219 C C . LEU B 1 190 ? -3.326 -21.141 -13.031 1 98.69 190 LEU B C 1
ATOM 4221 O O . LEU B 1 190 ? -4.215 -20.828 -13.828 1 98.69 190 LEU B O 1
ATOM 4225 N N . GLU B 1 191 ? -2.713 -22.281 -13.016 1 98.19 191 GLU B N 1
ATOM 4226 C CA . GLU B 1 191 ? -3.182 -23.344 -13.898 1 98.19 191 GLU B CA 1
ATOM 4227 C C . GLU B 1 191 ? -4.664 -23.641 -13.672 1 98.19 191 GLU B C 1
ATOM 4229 O O . GLU B 1 191 ? -5.43 -23.75 -14.633 1 98.19 191 GLU B O 1
ATOM 4234 N N . TYR B 1 192 ? -5.043 -23.734 -12.461 1 98.44 192 TYR B N 1
ATOM 4235 C CA . TYR B 1 192 ? -6.426 -24.016 -12.094 1 98.44 192 TYR B CA 1
ATOM 4236 C C . TYR B 1 192 ? -7.355 -22.906 -12.57 1 98.44 192 TYR B C 1
ATOM 4238 O O . TYR B 1 192 ? -8.359 -23.172 -13.234 1 98.44 192 TYR B O 1
ATOM 4246 N N . ILE B 1 193 ? -7.027 -21.625 -12.281 1 98.31 193 ILE B N 1
ATOM 4247 C CA . ILE B 1 193 ? -7.965 -20.547 -12.586 1 98.31 193 ILE B CA 1
ATOM 4248 C C . ILE B 1 193 ? -8.016 -20.312 -14.094 1 98.31 193 ILE B C 1
ATOM 4250 O O . ILE B 1 193 ? -9.07 -19.984 -14.641 1 98.31 193 ILE B O 1
ATOM 4254 N N . HIS B 1 194 ? -6.891 -20.469 -14.75 1 97.81 194 HIS B N 1
ATOM 4255 C CA . HIS B 1 194 ? -6.891 -20.359 -16.203 1 97.81 194 HIS B CA 1
ATOM 4256 C C . HIS B 1 194 ? -7.734 -21.453 -16.844 1 97.81 194 HIS B C 1
ATOM 4258 O O . HIS B 1 194 ? -8.391 -21.219 -17.859 1 97.81 194 HIS B O 1
ATOM 4264 N N . GLY B 1 195 ? -7.645 -22.609 -16.25 1 97.19 195 GLY B N 1
ATOM 4265 C CA . GLY B 1 195 ? -8.477 -23.703 -16.719 1 97.19 195 GLY B CA 1
ATOM 4266 C C . GLY B 1 195 ? -9.961 -23.406 -16.625 1 97.19 195 GLY B C 1
ATOM 4267 O O . GLY B 1 195 ? -10.758 -23.938 -17.391 1 97.19 195 GLY B O 1
ATOM 4268 N N . LYS B 1 196 ? -10.32 -22.609 -15.711 1 97.31 196 LYS B N 1
ATOM 4269 C CA . LYS B 1 196 ? -11.711 -22.172 -15.547 1 97.31 196 LYS B CA 1
ATOM 4270 C C . LYS B 1 196 ? -11.992 -20.922 -16.375 1 97.31 196 LYS B C 1
ATOM 4272 O O . LYS B 1 196 ? -13.047 -20.297 -16.219 1 97.31 196 LYS B O 1
ATOM 4277 N N . ARG B 1 197 ? -11.008 -20.469 -17.156 1 96.88 197 ARG B N 1
ATOM 4278 C CA . ARG B 1 197 ? -11.094 -19.328 -18.062 1 96.88 197 ARG B CA 1
ATOM 4279 C C . ARG B 1 197 ? -11.188 -18.016 -17.281 1 96.88 197 ARG B C 1
ATOM 4281 O O . ARG B 1 197 ? -11.93 -17.109 -17.672 1 96.88 197 ARG B O 1
ATOM 4288 N N . ILE B 1 198 ? -10.523 -17.984 -16.266 1 96.94 198 ILE B N 1
ATOM 4289 C CA . ILE B 1 198 ? -10.414 -16.781 -15.445 1 96.94 198 ILE B CA 1
ATOM 4290 C C . ILE B 1 198 ? -8.953 -16.344 -15.383 1 96.94 198 ILE B C 1
ATOM 4292 O O . ILE B 1 198 ? -8.055 -17.156 -15.203 1 96.94 198 ILE B O 1
ATOM 4296 N N . CYS B 1 199 ? -8.672 -15.125 -15.625 1 96.38 199 CYS B N 1
ATOM 4297 C CA . CYS B 1 199 ? -7.359 -14.547 -15.352 1 96.38 199 CYS B CA 1
ATOM 4298 C C . CYS B 1 199 ? -7.418 -13.617 -14.141 1 96.38 199 CYS B C 1
ATOM 4300 O O . CYS B 1 199 ? -8.414 -12.914 -13.945 1 96.38 199 CYS B O 1
ATOM 4302 N N . HIS B 1 200 ? -6.438 -13.57 -13.344 1 97.06 200 HIS B N 1
ATOM 4303 C CA . HIS B 1 200 ? -6.414 -12.852 -12.078 1 97.06 200 HIS B CA 1
ATOM 4304 C C . HIS B 1 200 ? -6.18 -11.359 -12.297 1 97.06 200 HIS B C 1
ATOM 4306 O O . HIS B 1 200 ? -6.926 -10.531 -11.773 1 97.06 200 HIS B O 1
ATOM 4312 N N . LEU B 1 201 ? -5.062 -11.023 -12.992 1 95.12 201 LEU B N 1
ATOM 4313 C CA . LEU B 1 201 ? -4.699 -9.703 -13.5 1 95.12 201 LEU B CA 1
ATOM 4314 C C . LEU B 1 201 ? -4.191 -8.812 -12.367 1 95.12 201 LEU B C 1
ATOM 4316 O O . LEU B 1 201 ? -3.947 -7.625 -12.57 1 95.12 201 LEU B O 1
ATOM 4320 N N . ASP B 1 202 ? -4 -9.359 -11.18 1 95.69 202 ASP B N 1
ATOM 4321 C CA . ASP B 1 202 ? -3.404 -8.617 -10.07 1 95.69 202 ASP B CA 1
ATOM 4322 C C . ASP B 1 202 ? -2.574 -9.539 -9.18 1 95.69 202 ASP B C 1
ATOM 4324 O O . ASP B 1 202 ? -2.637 -9.445 -7.953 1 95.69 202 ASP B O 1
ATOM 4328 N N . VAL B 1 203 ? -1.88 -10.438 -9.758 1 98.19 203 VAL B N 1
ATOM 4329 C CA . VAL B 1 203 ? -0.947 -11.289 -9.023 1 98.19 203 VAL B CA 1
ATOM 4330 C C . VAL B 1 203 ? 0.168 -10.43 -8.422 1 98.19 203 VAL B C 1
ATOM 4332 O O . VAL B 1 203 ? 0.854 -9.703 -9.148 1 98.19 203 VAL B O 1
ATOM 4335 N N . SER B 1 204 ? 0.274 -10.469 -7.137 1 97.5 204 SER B N 1
ATOM 4336 C CA . SER B 1 204 ? 1.276 -9.695 -6.41 1 97.5 204 SER B CA 1
ATOM 4337 C C . SER B 1 204 ? 1.656 -10.375 -5.098 1 97.5 204 SER B C 1
ATOM 4339 O O . SER B 1 204 ? 0.961 -11.281 -4.641 1 97.5 204 SER B O 1
ATOM 4341 N N . LEU B 1 205 ? 2.764 -9.984 -4.488 1 96.94 205 LEU B N 1
ATOM 4342 C CA . LEU B 1 205 ? 3.229 -10.57 -3.234 1 96.94 205 LEU B CA 1
ATOM 4343 C C . LEU B 1 205 ? 2.189 -10.391 -2.133 1 96.94 205 LEU B C 1
ATOM 4345 O O . LEU B 1 205 ? 2.01 -11.281 -1.296 1 96.94 205 LEU B O 1
ATOM 4349 N N . GLU B 1 206 ? 1.419 -9.297 -2.197 1 94.12 206 GLU B N 1
ATOM 4350 C CA . GLU B 1 206 ? 0.431 -8.969 -1.174 1 94.12 206 GLU B CA 1
ATOM 4351 C C . GLU B 1 206 ? -0.825 -9.82 -1.325 1 94.12 206 GLU B C 1
ATOM 4353 O O . GLU B 1 206 ? -1.577 -10 -0.366 1 94.12 206 GLU B O 1
ATOM 4358 N N . ASN B 1 207 ? -1.033 -10.32 -2.488 1 97 207 ASN B N 1
ATOM 4359 C CA . ASN B 1 207 ? -2.229 -11.117 -2.754 1 97 207 ASN B CA 1
ATOM 4360 C C . ASN B 1 207 ? -1.945 -12.609 -2.648 1 97 207 ASN B C 1
ATOM 4362 O O . ASN B 1 207 ? -2.822 -13.438 -2.914 1 97 207 ASN B O 1
ATOM 4366 N N . ILE B 1 208 ? -0.729 -12.945 -2.355 1 98.5 208 ILE B N 1
ATOM 4367 C CA . ILE B 1 208 ? -0.352 -14.336 -2.098 1 98.5 208 ILE B CA 1
ATOM 4368 C C . ILE B 1 208 ? -0.213 -14.562 -0.594 1 98.5 208 ILE B C 1
ATOM 4370 O O . ILE B 1 208 ? 0.857 -14.336 -0.023 1 98.5 208 ILE B O 1
ATOM 4374 N N . LEU B 1 209 ? -1.267 -15.117 -0.052 1 98.06 209 LEU B N 1
ATOM 4375 C CA . LEU B 1 209 ? -1.347 -15.32 1.39 1 98.06 209 LEU B CA 1
ATOM 4376 C C . LEU B 1 209 ? -0.846 -16.719 1.77 1 98.06 209 LEU B C 1
ATOM 4378 O O . LEU B 1 209 ? -0.652 -17.562 0.9 1 98.06 209 LEU B O 1
ATOM 4382 N N . LEU B 1 210 ? -0.573 -16.875 3.057 1 97.06 210 LEU B N 1
ATOM 4383 C CA . LEU B 1 210 ? -0.091 -18.156 3.572 1 97.06 210 LEU B CA 1
ATOM 4384 C C . LEU B 1 210 ? -1.03 -18.703 4.645 1 97.06 210 LEU B C 1
ATOM 4386 O O . LEU B 1 210 ? -1.355 -18 5.605 1 97.06 210 LEU B O 1
ATOM 4390 N N . ASP B 1 211 ? -1.438 -19.922 4.461 1 95.12 211 ASP B N 1
ATOM 4391 C CA . ASP B 1 211 ? -2.295 -20.547 5.461 1 95.12 211 ASP B CA 1
ATOM 4392 C C . ASP B 1 211 ? -1.474 -21.062 6.645 1 95.12 211 ASP B C 1
ATOM 4394 O O . ASP B 1 211 ? -0.281 -20.766 6.75 1 95.12 211 ASP B O 1
ATOM 4398 N N . GLU B 1 212 ? -2.105 -21.781 7.562 1 91.06 212 GLU B N 1
ATOM 4399 C CA . GLU B 1 212 ? -1.496 -22.219 8.812 1 91.06 212 GLU B CA 1
ATOM 4400 C C . GLU B 1 212 ? -0.325 -23.172 8.555 1 91.06 212 GLU B C 1
ATOM 4402 O O . GLU B 1 212 ? 0.57 -23.297 9.391 1 91.06 212 GLU B O 1
ATOM 4407 N N . HIS B 1 213 ? -0.299 -23.797 7.402 1 93.38 213 HIS B N 1
ATOM 4408 C CA . HIS B 1 213 ? 0.771 -24.719 7.047 1 93.38 213 HIS B CA 1
ATOM 4409 C C . HIS B 1 213 ? 1.763 -24.078 6.086 1 93.38 213 HIS B C 1
ATOM 4411 O O . HIS B 1 213 ? 2.596 -24.766 5.492 1 93.38 213 HIS B O 1
ATOM 4417 N N . ARG B 1 214 ? 1.589 -22.766 5.793 1 94.62 214 ARG B N 1
ATOM 4418 C CA . ARG B 1 214 ? 2.447 -21.938 4.941 1 94.62 214 ARG B CA 1
ATOM 4419 C C . ARG B 1 214 ? 2.326 -22.359 3.479 1 94.62 214 ARG B C 1
ATOM 4421 O O . ARG B 1 214 ? 3.309 -22.344 2.736 1 94.62 214 ARG B O 1
ATOM 4428 N N . ASN B 1 215 ? 1.192 -22.891 3.207 1 96.88 215 ASN B N 1
ATOM 4429 C CA . ASN B 1 215 ? 0.845 -23.031 1.797 1 96.88 215 ASN B CA 1
ATOM 4430 C C . ASN B 1 215 ? 0.217 -21.75 1.249 1 96.88 215 ASN B C 1
ATOM 4432 O O . ASN B 1 215 ? -0.504 -21.062 1.965 1 96.88 215 ASN B O 1
ATOM 4436 N N . ILE B 1 216 ? 0.424 -21.469 -0.007 1 97.56 216 ILE B N 1
ATOM 4437 C CA . ILE B 1 216 ? -0.035 -20.203 -0.568 1 97.56 216 ILE B CA 1
ATOM 4438 C C . ILE B 1 216 ? -1.543 -20.266 -0.799 1 97.56 216 ILE B C 1
ATOM 4440 O O . ILE B 1 216 ? -2.092 -21.312 -1.117 1 97.56 216 ILE B O 1
ATOM 4444 N N . LYS B 1 217 ? -2.227 -19.297 -0.595 1 98.5 217 LYS B N 1
ATOM 4445 C CA . LYS B 1 217 ? -3.6 -19 -0.991 1 98.5 217 LYS B CA 1
ATOM 4446 C C . LYS B 1 217 ? -3.668 -17.734 -1.846 1 98.5 217 LYS B C 1
ATOM 4448 O O . LYS B 1 217 ? -3.484 -16.625 -1.34 1 98.5 217 LYS B O 1
ATOM 4453 N N . LEU B 1 218 ? -3.842 -17.906 -3.145 1 98.75 218 LEU B N 1
ATOM 4454 C CA . LEU B 1 218 ? -4.012 -16.75 -4.008 1 98.75 218 LEU B CA 1
ATOM 4455 C C . LEU B 1 218 ? -5.324 -16.031 -3.705 1 98.75 218 LEU B C 1
ATOM 4457 O O . LEU B 1 218 ? -6.395 -16.641 -3.775 1 98.75 218 LEU B O 1
ATOM 4461 N N . ALA B 1 219 ? -5.211 -14.773 -3.33 1 97.88 219 ALA B N 1
ATOM 4462 C CA . ALA B 1 219 ? -6.367 -14.023 -2.857 1 97.88 219 ALA B CA 1
ATOM 4463 C C . ALA B 1 219 ? -6.59 -12.773 -3.703 1 97.88 219 ALA B C 1
ATOM 4465 O O . ALA B 1 219 ? -5.816 -12.492 -4.621 1 97.88 219 ALA B O 1
ATOM 4466 N N . ASP B 1 220 ? -7.719 -12.109 -3.488 1 95.62 220 ASP B N 1
ATOM 4467 C CA . ASP B 1 220 ? -8.125 -10.82 -4.055 1 95.62 220 ASP B CA 1
ATOM 4468 C C . ASP B 1 220 ? -8.367 -10.938 -5.559 1 95.62 220 ASP B C 1
ATOM 4470 O O . ASP B 1 220 ? -7.523 -10.539 -6.363 1 95.62 220 ASP B O 1
ATOM 4474 N N . TYR B 1 221 ? -9.461 -11.289 -5.902 1 96.12 221 TYR B N 1
ATOM 4475 C CA . TYR B 1 221 ? -9.898 -11.422 -7.285 1 96.12 221 TYR B CA 1
ATOM 4476 C C . TYR B 1 221 ? -10.727 -10.211 -7.715 1 96.12 221 TYR B C 1
ATOM 4478 O O . TYR B 1 221 ? -11.672 -10.344 -8.5 1 96.12 221 TYR B O 1
ATOM 4486 N N . GLY B 1 222 ? -10.43 -9.094 -7.172 1 91.19 222 GLY B N 1
ATOM 4487 C CA . GLY B 1 222 ? -11.211 -7.879 -7.367 1 91.19 222 GLY B CA 1
ATOM 4488 C C . GLY B 1 222 ? -11.234 -7.41 -8.812 1 91.19 222 GLY B C 1
ATOM 4489 O O . GLY B 1 222 ? -12.195 -6.777 -9.25 1 91.19 222 GLY B O 1
ATOM 4490 N N . VAL B 1 223 ? -10.172 -7.691 -9.578 1 89.81 223 VAL B N 1
ATOM 4491 C CA . VAL B 1 223 ? -10.133 -7.227 -10.961 1 89.81 223 VAL B CA 1
ATOM 4492 C C . VAL B 1 223 ? -10.023 -8.422 -11.906 1 89.81 223 VAL B C 1
ATOM 4494 O O . VAL B 1 223 ? -9.633 -8.273 -13.07 1 89.81 223 VAL B O 1
ATOM 4497 N N . ALA B 1 224 ? -10.273 -9.609 -11.414 1 94.06 224 ALA B N 1
ATOM 4498 C CA . ALA B 1 224 ? -10.234 -10.82 -12.234 1 94.06 224 ALA B CA 1
ATOM 4499 C C . ALA B 1 224 ? -11.281 -10.766 -13.344 1 94.06 224 ALA B C 1
ATOM 4501 O O . ALA B 1 224 ? -12.359 -10.188 -13.156 1 94.06 224 ALA B O 1
ATOM 4502 N N . LEU B 1 225 ? -10.969 -11.406 -14.461 1 90.31 225 LEU B N 1
ATOM 4503 C CA . LEU B 1 225 ? -11.867 -11.398 -15.609 1 90.31 225 LEU B CA 1
ATOM 4504 C C . LEU B 1 225 ? -11.977 -12.789 -16.234 1 90.31 225 LEU B C 1
ATOM 4506 O O . LEU B 1 225 ? -11.008 -13.555 -16.219 1 90.31 225 LEU B O 1
ATOM 4510 N N . GLU B 1 226 ? -13.117 -13.016 -16.734 1 92.38 226 GLU B N 1
ATOM 4511 C CA . GLU B 1 226 ? -13.258 -14.164 -17.625 1 92.38 226 GLU B CA 1
ATOM 4512 C C . GLU B 1 226 ? -12.672 -13.867 -19 1 92.38 226 GLU B C 1
ATOM 4514 O O . GLU B 1 226 ? -12.805 -12.75 -19.5 1 92.38 226 GLU B O 1
ATOM 4519 N N . PHE B 1 227 ? -12.031 -14.852 -19.562 1 92 227 PHE B N 1
ATOM 4520 C CA . PHE B 1 227 ? -11.43 -14.594 -20.859 1 92 227 PHE B CA 1
ATOM 4521 C C . PHE B 1 227 ? -11.781 -15.703 -21.859 1 92 227 PHE B C 1
ATOM 4523 O O . PHE B 1 227 ? -12.164 -16.797 -21.453 1 92 227 PHE B O 1
ATOM 4530 N N . ASP B 1 228 ? -11.727 -15.273 -23.094 1 91.19 228 ASP B N 1
ATOM 4531 C CA . ASP B 1 228 ? -11.836 -16.188 -24.219 1 91.19 228 ASP B CA 1
ATOM 4532 C C . ASP B 1 228 ? -10.461 -16.578 -24.766 1 91.19 228 ASP B C 1
ATOM 4534 O O . ASP B 1 228 ? -9.719 -15.719 -25.234 1 91.19 228 ASP B O 1
ATOM 4538 N N . PRO B 1 229 ? -10.141 -17.859 -24.688 1 88.06 229 PRO B N 1
ATOM 4539 C CA . PRO B 1 229 ? -8.805 -18.281 -25.125 1 88.06 229 PRO B CA 1
ATOM 4540 C C . PRO B 1 229 ? -8.508 -17.906 -26.578 1 88.06 229 PRO B C 1
ATOM 4542 O O . PRO B 1 229 ? -7.344 -17.797 -26.953 1 88.06 229 PRO B O 1
ATOM 4545 N N . ASP B 1 230 ? -9.5 -17.625 -27.328 1 88.25 230 ASP B N 1
ATOM 4546 C CA . ASP B 1 230 ? -9.32 -17.375 -28.75 1 88.25 230 ASP B CA 1
ATOM 4547 C C . ASP B 1 230 ? -9.336 -15.875 -29.047 1 88.25 230 ASP B C 1
ATOM 4549 O O . ASP B 1 230 ? -9.133 -15.461 -30.203 1 88.25 230 ASP B O 1
ATOM 4553 N N . ARG B 1 231 ? -9.555 -15.07 -28.078 1 87.69 231 ARG B N 1
ATOM 4554 C CA . ARG B 1 231 ? -9.664 -13.633 -28.297 1 87.69 231 ARG B CA 1
ATOM 4555 C C . ARG B 1 231 ? -8.906 -12.859 -27.219 1 87.69 231 ARG B C 1
ATOM 4557 O O . ARG B 1 231 ? -9.258 -12.922 -26.047 1 87.69 231 ARG B O 1
ATOM 4564 N N . PRO B 1 232 ? -7.934 -12.055 -27.688 1 85.75 232 PRO B N 1
ATOM 4565 C CA . PRO B 1 232 ? -7.27 -11.195 -26.703 1 85.75 232 PRO B CA 1
ATOM 4566 C C . PRO B 1 232 ? -8.172 -10.07 -26.203 1 85.75 232 PRO B C 1
ATOM 4568 O O . PRO B 1 232 ? -9.172 -9.734 -26.844 1 85.75 232 PRO B O 1
ATOM 4571 N N . PHE B 1 233 ? -7.918 -9.594 -24.984 1 84.69 233 PHE B N 1
ATOM 4572 C CA . PHE B 1 233 ? -8.586 -8.383 -24.516 1 84.69 233 PHE B CA 1
ATOM 4573 C C . PHE B 1 233 ? -8.164 -7.176 -25.344 1 84.69 233 PHE B C 1
ATOM 4575 O O . PHE B 1 233 ? -7.023 -7.098 -25.797 1 84.69 233 PHE B O 1
ATOM 4582 N N . PRO B 1 234 ? -9.117 -6.332 -25.484 1 80.88 234 PRO B N 1
ATOM 4583 C CA . PRO B 1 234 ? -8.711 -5.09 -26.141 1 80.88 234 PRO B CA 1
ATOM 4584 C C . PRO B 1 234 ? -7.73 -4.273 -25.312 1 80.88 234 PRO B C 1
ATOM 4586 O O . PRO B 1 234 ? -7.48 -4.598 -24.141 1 80.88 234 PRO B O 1
ATOM 4589 N N . GLU B 1 235 ? -7.137 -3.254 -26 1 78 235 GLU B N 1
ATOM 4590 C CA . GLU B 1 235 ? -6.234 -2.359 -25.281 1 78 235 GLU B CA 1
ATOM 4591 C C . GLU B 1 235 ? -6.945 -1.673 -24.125 1 78 235 GLU B C 1
ATOM 4593 O O . GLU B 1 235 ? -8.109 -1.285 -24.25 1 78 235 GLU B O 1
ATOM 4598 N N . CYS B 1 236 ? -6.25 -1.646 -23.031 1 76.38 236 CYS B N 1
ATOM 4599 C CA . CYS B 1 236 ? -6.789 -0.945 -21.875 1 76.38 236 CYS B CA 1
ATOM 4600 C C . CYS B 1 236 ? -6.566 0.558 -21.984 1 76.38 236 CYS B C 1
ATOM 4602 O O . CYS B 1 236 ? -5.945 1.024 -22.953 1 76.38 236 CYS B O 1
ATOM 4604 N N . SER B 1 237 ? -7.305 1.222 -21.203 1 76.44 237 SER B N 1
ATOM 4605 C CA . SER B 1 237 ? -7.008 2.633 -20.969 1 76.44 237 SER B CA 1
ATOM 4606 C C . SER B 1 237 ? -6.363 2.848 -19.609 1 76.44 237 SER B C 1
ATOM 4608 O O . SER B 1 237 ? -6.461 1.989 -18.719 1 76.44 237 SER B O 1
ATOM 4610 N N . PRO B 1 238 ? -5.598 3.924 -19.484 1 72.5 238 PRO B N 1
ATOM 4611 C CA . PRO B 1 238 ? -5.031 4.219 -18.156 1 72.5 238 PRO B CA 1
ATOM 4612 C C . PRO B 1 238 ? -6.074 4.18 -17.047 1 72.5 238 PRO B C 1
ATOM 4614 O O . PRO B 1 238 ? -5.746 3.867 -15.906 1 72.5 238 PRO B O 1
ATOM 4617 N N . GLN B 1 239 ? -7.332 4.328 -17.422 1 72.25 239 GLN B N 1
ATOM 4618 C CA . GLN B 1 239 ? -8.414 4.383 -16.453 1 72.25 239 GLN B CA 1
ATOM 4619 C C . GLN B 1 239 ? -8.898 2.984 -16.078 1 72.25 239 GLN B C 1
ATOM 4621 O O . GLN B 1 239 ? -9.516 2.787 -15.031 1 72.25 239 GLN B O 1
ATOM 4626 N N . THR B 1 240 ? -8.602 2.098 -16.922 1 74 240 THR B N 1
ATOM 4627 C CA . THR B 1 240 ? -9.203 0.78 -16.719 1 74 240 THR B CA 1
ATOM 4628 C C . THR B 1 240 ? -8.117 -0.285 -16.562 1 74 240 THR B C 1
ATOM 4630 O O . THR B 1 240 ? -8.422 -1.479 -16.5 1 74 240 THR B O 1
ATOM 4633 N N . ARG B 1 241 ? -6.902 0.15 -16.594 1 80.62 241 ARG B N 1
ATOM 4634 C CA . ARG B 1 241 ? -5.816 -0.823 -16.484 1 80.62 241 ARG B CA 1
ATOM 4635 C C . ARG B 1 241 ? -5.871 -1.57 -15.164 1 80.62 241 ARG B C 1
ATOM 4637 O O . ARG B 1 241 ? -5.914 -0.951 -14.094 1 80.62 241 ARG B O 1
ATOM 4644 N N . PRO B 1 242 ? -5.824 -2.869 -15.273 1 83.75 242 PRO B N 1
ATOM 4645 C CA . PRO B 1 242 ? -5.922 -3.652 -14.039 1 83.75 242 PRO B CA 1
ATOM 4646 C C . PRO B 1 242 ? -4.57 -3.828 -13.344 1 83.75 242 PRO B C 1
ATOM 4648 O O . PRO B 1 242 ? -3.523 -3.707 -13.984 1 83.75 242 PRO B O 1
ATOM 4651 N N . GLY B 1 243 ? -4.715 -4.129 -12.039 1 87 243 GLY B N 1
ATOM 4652 C CA . GLY B 1 243 ? -3.551 -4.598 -11.305 1 87 243 GLY B CA 1
ATOM 4653 C C . GLY B 1 243 ? -2.68 -3.469 -10.789 1 87 243 GLY B C 1
ATOM 4654 O O . GLY B 1 243 ? -2.789 -2.33 -11.25 1 87 243 GLY B O 1
ATOM 4655 N N . LYS B 1 244 ? -1.791 -3.777 -9.922 1 89.31 244 LYS B N 1
ATOM 4656 C CA . LYS B 1 244 ? -0.797 -2.842 -9.398 1 89.31 244 LYS B CA 1
ATOM 4657 C C . LYS B 1 244 ? 0.298 -2.576 -10.43 1 89.31 244 LYS B C 1
ATOM 4659 O O . LYS B 1 244 ? 0.839 -3.51 -11.023 1 89.31 244 LYS B O 1
ATOM 4664 N N . PRO B 1 245 ? 0.657 -1.388 -10.633 1 87.12 245 PRO B N 1
ATOM 4665 C CA . PRO B 1 245 ? 1.639 -1.04 -11.664 1 87.12 245 PRO B CA 1
ATOM 4666 C C . PRO B 1 245 ? 2.951 -1.805 -11.508 1 87.12 245 PRO B C 1
ATOM 4668 O O . PRO B 1 245 ? 3.566 -2.189 -12.508 1 87.12 245 PRO B O 1
ATOM 4671 N N . GLY B 1 246 ? 3.326 -2.088 -10.367 1 91.38 246 GLY B N 1
ATOM 4672 C CA . GLY B 1 246 ? 4.602 -2.742 -10.125 1 91.38 246 GLY B CA 1
ATOM 4673 C C . GLY B 1 246 ? 4.629 -4.188 -10.57 1 91.38 246 GLY B C 1
ATOM 4674 O O . GLY B 1 246 ? 5.699 -4.785 -10.703 1 91.38 246 GLY B O 1
ATOM 4675 N N . TYR B 1 247 ? 3.484 -4.73 -10.898 1 95.81 247 TYR B N 1
ATOM 4676 C CA . TYR B 1 247 ? 3.398 -6.141 -11.258 1 95.81 247 TYR B CA 1
ATOM 4677 C C . TYR B 1 247 ? 2.824 -6.312 -12.656 1 95.81 247 TYR B C 1
ATOM 4679 O O . TYR B 1 247 ? 2.916 -7.395 -13.242 1 95.81 247 TYR B O 1
ATOM 4687 N N . ALA B 1 248 ? 2.229 -5.258 -13.164 1 93.31 248 ALA B N 1
ATOM 4688 C CA . ALA B 1 248 ? 1.53 -5.348 -14.445 1 93.31 248 ALA B CA 1
ATOM 4689 C C . ALA B 1 248 ? 2.518 -5.504 -15.594 1 93.31 248 ALA B C 1
ATOM 4691 O O . ALA B 1 248 ? 3.582 -4.879 -15.602 1 93.31 248 ALA B O 1
ATOM 4692 N N . SER B 1 249 ? 2.115 -6.23 -16.562 1 93.81 249 SER B N 1
ATOM 4693 C CA . SER B 1 249 ? 2.955 -6.465 -17.734 1 93.81 249 SER B CA 1
ATOM 4694 C C . SER B 1 249 ? 3.078 -5.203 -18.578 1 93.81 249 SER B C 1
ATOM 4696 O O . SER B 1 249 ? 2.211 -4.328 -18.531 1 93.81 249 SER B O 1
ATOM 4698 N N . PRO B 1 250 ? 4.152 -5.188 -19.391 1 91.38 250 PRO B N 1
ATOM 4699 C CA . PRO B 1 250 ? 4.379 -3.992 -20.219 1 91.38 250 PRO B CA 1
ATOM 4700 C C . PRO B 1 250 ? 3.213 -3.686 -21.156 1 91.38 250 PRO B C 1
ATOM 4702 O O . PRO B 1 250 ? 2.844 -2.521 -21.328 1 91.38 250 PRO B O 1
ATOM 4705 N N . GLU B 1 251 ? 2.572 -4.66 -21.766 1 90.5 251 GLU B N 1
ATOM 4706 C CA . GLU B 1 251 ? 1.468 -4.422 -22.688 1 90.5 251 GLU B CA 1
ATOM 4707 C C . GLU B 1 251 ? 0.249 -3.859 -21.969 1 90.5 251 GLU B C 1
ATOM 4709 O O . GLU B 1 251 ? -0.556 -3.139 -22.562 1 90.5 251 GLU B O 1
ATOM 4714 N N . ILE B 1 252 ? 0.073 -4.168 -20.703 1 89.44 252 ILE B N 1
ATOM 4715 C CA . ILE B 1 252 ? -0.996 -3.576 -19.906 1 89.44 252 ILE B CA 1
ATOM 4716 C C . ILE B 1 252 ? -0.598 -2.164 -19.469 1 89.44 252 ILE B C 1
ATOM 4718 O O . ILE B 1 252 ? -1.397 -1.23 -19.578 1 89.44 252 ILE B O 1
ATOM 4722 N N . MET B 1 253 ? 0.637 -1.991 -19.031 1 87.81 253 MET B N 1
ATOM 4723 C CA . MET B 1 253 ? 1.126 -0.708 -18.531 1 87.81 253 MET B CA 1
ATOM 4724 C C . MET B 1 253 ? 1.124 0.341 -19.641 1 87.81 253 MET B C 1
ATOM 4726 O O . MET B 1 253 ? 0.811 1.507 -19.391 1 87.81 253 MET B O 1
ATOM 4730 N N . GLU B 1 254 ? 1.446 -0.058 -20.781 1 86.56 254 GLU B N 1
ATOM 4731 C CA . GLU B 1 254 ? 1.559 0.872 -21.906 1 86.56 254 GLU B CA 1
ATOM 4732 C C . GLU B 1 254 ? 0.196 1.143 -22.531 1 86.56 254 GLU B C 1
ATOM 4734 O O . GLU B 1 254 ? 0.015 2.146 -23.234 1 86.56 254 GLU B O 1
ATOM 4739 N N . CYS B 1 255 ? -0.749 0.334 -22.328 1 81.88 255 CYS B N 1
ATOM 4740 C CA . CYS B 1 255 ? -2.109 0.45 -22.844 1 81.88 255 CYS B CA 1
ATOM 4741 C C . CYS B 1 255 ? -2.113 0.594 -24.359 1 81.88 255 CYS B C 1
ATOM 4743 O O . CYS B 1 255 ? -2.887 1.378 -24.906 1 81.88 255 CYS B O 1
ATOM 4745 N N . LYS B 1 256 ? -1.248 -0.042 -25.062 1 76.94 256 LYS B N 1
ATOM 4746 C CA . LYS B 1 256 ? -1.151 0.187 -26.5 1 76.94 256 LYS B CA 1
ATOM 4747 C C . LYS B 1 256 ? -1.468 -1.085 -27.281 1 76.94 256 LYS B C 1
ATOM 4749 O O . LYS B 1 256 ? -1.711 -1.033 -28.484 1 76.94 256 LYS B O 1
ATOM 4754 N N . LEU B 1 257 ? -1.573 -2.148 -26.625 1 78.19 257 LEU B N 1
ATOM 4755 C CA . LEU B 1 257 ? -1.737 -3.42 -27.312 1 78.19 257 LEU B CA 1
ATOM 4756 C C . LEU B 1 257 ? -2.77 -4.293 -26.609 1 78.19 257 LEU B C 1
ATOM 4758 O O . LEU B 1 257 ? -2.969 -4.172 -25.406 1 78.19 257 LEU B O 1
ATOM 4762 N N . PRO B 1 258 ? -3.412 -5.066 -27.5 1 84.94 258 PRO B N 1
ATOM 4763 C CA . PRO B 1 258 ? -4.191 -6.129 -26.859 1 84.94 258 PRO B CA 1
ATOM 4764 C C . PRO B 1 258 ? -3.344 -7.035 -25.969 1 84.94 258 PRO B C 1
ATOM 4766 O O . PRO B 1 258 ? -2.121 -7.09 -26.125 1 84.94 258 PRO B O 1
ATOM 4769 N N . PHE B 1 259 ? -3.996 -7.562 -25.031 1 86.5 259 PHE B N 1
ATOM 4770 C CA . PHE B 1 259 ? -3.211 -8.422 -24.156 1 86.5 259 PHE B CA 1
ATOM 4771 C C . PHE B 1 259 ? -3.945 -9.734 -23.875 1 86.5 259 PHE B C 1
ATOM 4773 O O . PHE B 1 259 ? -5.168 -9.805 -24.016 1 86.5 259 PHE B O 1
ATOM 4780 N N . ILE B 1 260 ? -3.146 -10.742 -23.609 1 91.56 260 ILE B N 1
ATOM 4781 C CA . ILE B 1 260 ? -3.641 -12.062 -23.25 1 91.56 260 ILE B CA 1
ATOM 4782 C C . ILE B 1 260 ? -3.588 -12.242 -21.734 1 91.56 260 ILE B C 1
ATOM 4784 O O . ILE B 1 260 ? -2.508 -12.203 -21.141 1 91.56 260 ILE B O 1
ATOM 4788 N N . GLY B 1 261 ? -4.75 -12.523 -21.062 1 93.38 261 GLY B N 1
ATOM 4789 C CA . GLY B 1 261 ? -4.895 -12.562 -19.609 1 93.38 261 GLY B CA 1
ATOM 4790 C C . GLY B 1 261 ? -3.91 -13.5 -18.938 1 93.38 261 GLY B C 1
ATOM 4791 O O . GLY B 1 261 ? -3.119 -13.07 -18.094 1 93.38 261 GLY B O 1
ATOM 4792 N N . PRO B 1 262 ? -3.895 -14.734 -19.359 1 96.12 262 PRO B N 1
ATOM 4793 C CA . PRO B 1 262 ? -2.986 -15.711 -18.766 1 96.12 262 PRO B CA 1
ATOM 4794 C C . PRO B 1 262 ? -1.518 -15.312 -18.891 1 96.12 262 PRO B C 1
ATOM 4796 O O . PRO B 1 262 ? -0.728 -15.523 -17.969 1 96.12 262 PRO B O 1
ATOM 4799 N N . GLN B 1 263 ? -1.15 -14.719 -19.984 1 95.56 263 GLN B N 1
ATOM 4800 C CA . GLN B 1 263 ? 0.227 -14.281 -20.188 1 95.56 263 GLN B CA 1
ATOM 4801 C C . GLN B 1 263 ? 0.577 -13.117 -19.266 1 95.56 263 GLN B C 1
ATOM 4803 O O . GLN B 1 263 ? 1.7 -13.031 -18.766 1 95.56 263 GLN B O 1
ATOM 4808 N N . ALA B 1 264 ? -0.39 -12.266 -19.094 1 95.62 264 ALA B N 1
ATOM 4809 C CA . ALA B 1 264 ? -0.193 -11.148 -18.172 1 95.62 264 ALA B CA 1
ATOM 4810 C C . ALA B 1 264 ? -0.006 -11.656 -16.734 1 95.62 264 ALA B C 1
ATOM 4812 O O . ALA B 1 264 ? 0.846 -11.156 -16 1 95.62 264 ALA B O 1
ATOM 4813 N N . ASP B 1 265 ? -0.81 -12.664 -16.391 1 98.06 265 ASP B N 1
ATOM 4814 C CA . ASP B 1 265 ? -0.672 -13.273 -15.07 1 98.06 265 ASP B CA 1
ATOM 4815 C C . ASP B 1 265 ? 0.728 -13.859 -14.883 1 98.06 265 ASP B C 1
ATOM 4817 O O . ASP B 1 265 ? 1.31 -13.742 -13.797 1 98.06 265 ASP B O 1
ATOM 4821 N N . LEU B 1 266 ? 1.248 -14.445 -15.891 1 98.56 266 LEU B N 1
ATOM 4822 C CA . LEU B 1 266 ? 2.561 -15.07 -15.797 1 98.56 266 LEU B CA 1
ATOM 4823 C C . LEU B 1 266 ? 3.658 -14.023 -15.664 1 98.56 266 LEU B C 1
ATOM 4825 O O . LEU B 1 266 ? 4.656 -14.25 -14.977 1 98.56 266 LEU B O 1
ATOM 4829 N N . TYR B 1 267 ? 3.518 -12.953 -16.359 1 97.62 267 TYR B N 1
ATOM 4830 C CA . TYR B 1 267 ? 4.457 -11.859 -16.156 1 97.62 267 TYR B CA 1
ATOM 4831 C C . TYR B 1 267 ? 4.48 -11.422 -14.695 1 97.62 267 TYR B C 1
ATOM 4833 O O . TYR B 1 267 ? 5.551 -11.312 -14.086 1 97.62 267 TYR B O 1
ATOM 4841 N N . SER B 1 268 ? 3.291 -11.164 -14.156 1 98.31 268 SER B N 1
ATOM 4842 C CA . SER B 1 268 ? 3.18 -10.766 -12.758 1 98.31 268 SER B CA 1
ATOM 4843 C C . SER B 1 268 ? 3.803 -11.805 -11.836 1 98.31 268 SER B C 1
ATOM 4845 O O . SER B 1 268 ? 4.461 -11.461 -10.852 1 98.31 268 SER B O 1
ATOM 4847 N N . ALA B 1 269 ? 3.57 -13.039 -12.148 1 98.69 269 ALA B N 1
ATOM 4848 C CA . ALA B 1 269 ? 4.195 -14.117 -11.383 1 98.69 269 ALA B CA 1
ATOM 4849 C C . ALA B 1 269 ? 5.719 -14.031 -11.461 1 98.69 269 ALA B C 1
ATOM 4851 O O . ALA B 1 269 ? 6.414 -14.352 -10.492 1 98.69 269 ALA B O 1
ATOM 4852 N N . GLY B 1 270 ? 6.223 -13.68 -12.578 1 98.31 270 GLY B N 1
ATOM 4853 C CA . GLY B 1 270 ? 7.652 -13.461 -12.727 1 98.31 270 GLY B CA 1
ATOM 4854 C C . GLY B 1 270 ? 8.203 -12.398 -11.797 1 98.31 270 GLY B C 1
ATOM 4855 O O . GLY B 1 270 ? 9.281 -12.562 -11.227 1 98.31 270 GLY B O 1
ATOM 4856 N N . ILE B 1 271 ? 7.469 -11.305 -11.656 1 97.69 271 ILE B N 1
ATOM 4857 C CA . ILE B 1 271 ? 7.879 -10.258 -10.734 1 97.69 271 ILE B CA 1
ATOM 4858 C C . ILE B 1 271 ? 7.914 -10.805 -9.312 1 97.69 271 ILE B C 1
ATOM 4860 O O . ILE B 1 271 ? 8.844 -10.523 -8.555 1 97.69 271 ILE B O 1
ATOM 4864 N N . VAL B 1 272 ? 6.895 -11.555 -8.984 1 98.38 272 VAL B N 1
ATOM 4865 C CA . VAL B 1 272 ? 6.84 -12.188 -7.672 1 98.38 272 VAL B CA 1
ATOM 4866 C C . VAL B 1 272 ? 8.086 -13.039 -7.457 1 98.38 272 VAL B C 1
ATOM 4868 O O . VAL B 1 272 ? 8.75 -12.93 -6.418 1 98.38 272 VAL B O 1
ATOM 4871 N N . LEU B 1 273 ? 8.398 -13.844 -8.414 1 97.94 273 LEU B N 1
ATOM 4872 C CA . LEU B 1 273 ? 9.586 -14.695 -8.328 1 97.94 273 LEU B CA 1
ATOM 4873 C C . LEU B 1 273 ? 10.852 -13.859 -8.195 1 97.94 273 LEU B C 1
ATOM 4875 O O . LEU B 1 273 ? 11.734 -14.18 -7.398 1 97.94 273 LEU B O 1
ATOM 4879 N N . PHE B 1 274 ? 10.93 -12.828 -8.953 1 97 274 PHE B N 1
ATOM 4880 C CA . PHE B 1 274 ? 12.086 -11.93 -8.891 1 97 274 PHE B CA 1
ATOM 4881 C C . PHE B 1 274 ? 12.297 -11.414 -7.473 1 97 274 PHE B C 1
ATOM 4883 O O . PHE B 1 274 ? 13.406 -11.484 -6.941 1 97 274 PHE B O 1
ATOM 4890 N N . VAL B 1 275 ? 11.281 -10.969 -6.891 1 96.38 275 VAL B N 1
ATOM 4891 C CA . VAL B 1 275 ? 11.383 -10.398 -5.555 1 96.38 275 VAL B CA 1
ATOM 4892 C C . VAL B 1 275 ? 11.734 -11.492 -4.551 1 96.38 275 VAL B C 1
ATOM 4894 O O . VAL B 1 275 ? 12.523 -11.273 -3.629 1 96.38 275 VAL B O 1
ATOM 4897 N N . MET B 1 276 ? 11.148 -12.648 -4.711 1 96.56 276 MET B N 1
ATOM 4898 C CA . MET B 1 276 ? 11.484 -13.75 -3.814 1 96.56 276 MET B CA 1
ATOM 4899 C C . MET B 1 276 ? 12.977 -14.047 -3.859 1 96.56 276 MET B C 1
ATOM 4901 O O . MET B 1 276 ? 13.586 -14.336 -2.828 1 96.56 276 MET B O 1
ATOM 4905 N N . LEU B 1 277 ? 13.547 -13.93 -5.008 1 95 277 LEU B N 1
ATOM 4906 C CA . LEU B 1 277 ? 14.93 -14.344 -5.203 1 95 277 LEU B CA 1
ATOM 4907 C C . LEU B 1 277 ? 15.891 -13.211 -4.867 1 95 277 LEU B C 1
ATOM 4909 O O . LEU B 1 277 ? 16.984 -13.445 -4.352 1 95 277 LEU B O 1
ATOM 4913 N N . PHE B 1 278 ? 15.461 -11.977 -5.125 1 93.19 278 PHE B N 1
ATOM 4914 C CA . PHE B 1 278 ? 16.422 -10.867 -5.043 1 93.19 278 PHE B CA 1
ATOM 4915 C C . PHE B 1 278 ? 16.109 -9.984 -3.844 1 93.19 278 PHE B C 1
ATOM 4917 O O . PHE B 1 278 ? 16.953 -9.18 -3.428 1 93.19 278 PHE B O 1
ATOM 4924 N N . GLY B 1 279 ? 14.914 -10.008 -3.367 1 92 279 GLY B N 1
ATOM 4925 C CA . GLY B 1 279 ? 14.547 -9.195 -2.217 1 92 279 GLY B CA 1
ATOM 4926 C C . GLY B 1 279 ? 14.258 -7.754 -2.572 1 92 279 GLY B C 1
ATOM 4927 O O . GLY B 1 279 ? 14.141 -6.902 -1.688 1 92 279 GLY B O 1
ATOM 4928 N N . CYS B 1 280 ? 14.242 -7.473 -3.842 1 91.69 280 CYS B N 1
ATOM 4929 C CA . CYS B 1 280 ? 13.906 -6.141 -4.328 1 91.69 280 CYS B CA 1
ATOM 4930 C C . CYS B 1 280 ? 13.148 -6.215 -5.648 1 91.69 280 CYS B C 1
ATOM 4932 O O . CYS B 1 280 ? 13.18 -7.238 -6.332 1 91.69 280 CYS B O 1
ATOM 4934 N N . TYR B 1 281 ? 12.445 -5.141 -5.93 1 92.75 281 TYR B N 1
ATOM 4935 C CA . TYR B 1 281 ? 11.727 -5.074 -7.195 1 92.75 281 TYR B CA 1
ATOM 4936 C C . TYR B 1 281 ? 12.664 -4.719 -8.344 1 92.75 281 TYR B C 1
ATOM 4938 O O . TYR B 1 281 ? 13.68 -4.055 -8.133 1 92.75 281 TYR B O 1
ATOM 4946 N N . PRO B 1 282 ? 12.336 -5.137 -9.531 1 92.25 282 PRO B N 1
ATOM 4947 C CA . PRO B 1 282 ? 13.211 -4.84 -10.672 1 92.25 282 PRO B CA 1
ATOM 4948 C C . PRO B 1 282 ? 13.141 -3.379 -11.102 1 92.25 282 PRO B C 1
ATOM 4950 O O . PRO B 1 282 ? 14.016 -2.9 -11.828 1 92.25 282 PRO B O 1
ATOM 4953 N N . TYR B 1 283 ? 12.086 -2.701 -10.719 1 89.19 283 TYR B N 1
ATOM 4954 C CA . TYR B 1 283 ? 11.938 -1.293 -11.07 1 89.19 283 TYR B CA 1
ATOM 4955 C C . TYR B 1 283 ? 11.047 -0.577 -10.055 1 89.19 283 TYR B C 1
ATOM 4957 O O . TYR B 1 283 ? 10.398 -1.219 -9.227 1 89.19 283 TYR B O 1
ATOM 4965 N N . GLU B 1 284 ? 10.961 0.738 -10.125 1 82.5 284 GLU B N 1
ATOM 4966 C CA . GLU B 1 284 ? 10.297 1.549 -9.109 1 82.5 284 GLU B CA 1
ATOM 4967 C C . GLU B 1 284 ? 9.023 2.189 -9.664 1 82.5 284 GLU B C 1
ATOM 4969 O O . GLU B 1 284 ? 7.996 2.234 -8.984 1 82.5 284 GLU B O 1
ATOM 4974 N N . LYS B 1 285 ? 9.102 2.723 -10.797 1 80.5 285 LYS B N 1
ATOM 4975 C CA . LYS B 1 285 ? 7.996 3.5 -11.352 1 80.5 285 LYS B CA 1
ATOM 4976 C C . LYS B 1 285 ? 7.695 3.08 -12.789 1 80.5 285 LYS B C 1
ATOM 4978 O O . LYS B 1 285 ? 7.887 3.863 -13.727 1 80.5 285 LYS B O 1
ATOM 4983 N N . PRO B 1 286 ? 7.117 1.973 -12.914 1 80.38 286 PRO B N 1
ATOM 4984 C CA . PRO B 1 286 ? 6.855 1.504 -14.281 1 80.38 286 PRO B CA 1
ATOM 4985 C C . PRO B 1 286 ? 5.836 2.369 -15.016 1 80.38 286 PRO B C 1
ATOM 4987 O O . PRO B 1 286 ? 5.82 2.396 -16.25 1 80.38 286 PRO B O 1
ATOM 4990 N N . ASP B 1 287 ? 5.047 3.068 -14.289 1 74 287 ASP B N 1
ATOM 4991 C CA . ASP B 1 287 ? 3.979 3.867 -14.883 1 74 287 ASP B CA 1
ATOM 4992 C C . ASP B 1 287 ? 4.543 5.062 -15.648 1 74 287 ASP B C 1
ATOM 4994 O O . ASP B 1 287 ? 3.857 5.656 -16.484 1 74 287 ASP B O 1
ATOM 4998 N N . THR B 1 288 ? 5.801 5.414 -15.375 1 73 288 THR B N 1
ATOM 4999 C CA . THR B 1 288 ? 6.426 6.516 -16.094 1 73 288 THR B CA 1
ATOM 5000 C C . THR B 1 288 ? 6.973 6.047 -17.438 1 73 288 THR B C 1
ATOM 5002 O O . THR B 1 288 ? 7.289 6.863 -18.312 1 73 288 THR B O 1
ATOM 5005 N N . LEU B 1 289 ? 7.156 4.859 -17.641 1 75 289 LEU B N 1
ATOM 5006 C CA . LEU B 1 289 ? 7.676 4.203 -18.844 1 75 289 LEU B CA 1
ATOM 5007 C C . LEU B 1 289 ? 9.133 4.586 -19.078 1 75 289 LEU B C 1
ATOM 5009 O O . LEU B 1 289 ? 9.734 4.145 -20.062 1 75 289 LEU B O 1
ATOM 5013 N N . THR B 1 290 ? 9.68 5.391 -18.109 1 76.56 290 THR B N 1
ATOM 5014 C CA . THR B 1 290 ? 11.055 5.848 -18.281 1 76.56 290 THR B CA 1
ATOM 5015 C C . THR B 1 290 ? 11.953 5.266 -17.188 1 76.56 290 THR B C 1
ATOM 5017 O O . THR B 1 290 ? 13.164 5.48 -17.203 1 76.56 290 THR B O 1
ATOM 5020 N N . ASP B 1 291 ? 11.391 4.508 -16.359 1 81.81 291 ASP B N 1
ATOM 5021 C CA . ASP B 1 291 ? 12.156 3.824 -15.328 1 81.81 291 ASP B CA 1
ATOM 5022 C C . ASP B 1 291 ? 13.219 2.912 -15.945 1 81.81 291 ASP B C 1
ATOM 5024 O O . ASP B 1 291 ? 12.906 2.09 -16.812 1 81.81 291 ASP B O 1
ATOM 5028 N N . PRO B 1 292 ? 14.461 3.029 -15.484 1 82.62 292 PRO B N 1
ATOM 5029 C CA . PRO B 1 292 ? 15.539 2.262 -16.109 1 82.62 292 PRO B CA 1
ATOM 5030 C C . PRO B 1 292 ? 15.344 0.753 -15.977 1 82.62 292 PRO B C 1
ATOM 5032 O O . PRO B 1 292 ? 15.609 0.006 -16.922 1 82.62 292 PRO B O 1
ATOM 5035 N N . GLY B 1 293 ? 15 0.319 -14.828 1 86.38 293 GLY B N 1
ATOM 5036 C CA . GLY B 1 293 ? 14.75 -1.103 -14.656 1 86.38 293 GLY B CA 1
ATOM 5037 C C . GLY B 1 293 ? 13.617 -1.616 -15.531 1 86.38 293 GLY B C 1
ATOM 5038 O O . GLY B 1 293 ? 13.727 -2.693 -16.125 1 86.38 293 GLY B O 1
ATOM 5039 N N . PHE B 1 294 ? 12.609 -0.82 -15.617 1 88.5 294 PHE B N 1
ATOM 5040 C CA . PHE B 1 294 ? 11.461 -1.198 -16.438 1 88.5 294 PHE B CA 1
ATOM 5041 C C . PHE B 1 294 ? 11.859 -1.29 -17.906 1 88.5 294 PHE B C 1
ATOM 5043 O O . PHE B 1 294 ? 11.438 -2.207 -18.609 1 88.5 294 PHE B O 1
ATOM 5050 N N . ARG B 1 295 ? 12.648 -0.36 -18.328 1 87.38 295 ARG B N 1
ATOM 5051 C CA . ARG B 1 295 ? 13.109 -0.369 -19.719 1 87.38 295 ARG B CA 1
ATOM 5052 C C . ARG B 1 295 ? 13.914 -1.627 -20.016 1 87.38 295 ARG B C 1
ATOM 5054 O O . ARG B 1 295 ? 13.75 -2.234 -21.078 1 87.38 295 ARG B O 1
ATOM 5061 N N . LEU B 1 296 ? 14.742 -1.982 -19.109 1 87.62 296 LEU B N 1
ATOM 5062 C CA . LEU B 1 296 ? 15.547 -3.184 -19.312 1 87.62 296 LEU B CA 1
ATOM 5063 C C . LEU B 1 296 ? 14.664 -4.418 -19.422 1 87.62 296 LEU B C 1
ATOM 5065 O O . LEU B 1 296 ? 14.836 -5.238 -20.328 1 87.62 296 LEU B O 1
ATOM 5069 N N . VAL B 1 297 ? 13.703 -4.5 -18.547 1 88.31 297 VAL B N 1
ATOM 5070 C CA . VAL B 1 297 ? 12.82 -5.66 -18.516 1 88.31 297 VAL B CA 1
ATOM 5071 C C . VAL B 1 297 ? 11.953 -5.676 -19.781 1 88.31 297 VAL B C 1
ATOM 5073 O O . VAL B 1 297 ? 11.812 -6.711 -20.438 1 88.31 297 VAL B O 1
ATOM 5076 N N . ARG B 1 298 ? 11.461 -4.578 -20.078 1 87.81 298 ARG B N 1
ATOM 5077 C CA . ARG B 1 298 ? 10.602 -4.43 -21.25 1 87.81 298 ARG B CA 1
ATOM 5078 C C . ARG B 1 298 ? 11.328 -4.848 -22.516 1 87.81 298 ARG B C 1
ATOM 5080 O O . ARG B 1 298 ? 10.719 -5.41 -23.438 1 87.81 298 ARG B O 1
ATOM 5087 N N . ASN B 1 299 ? 12.594 -4.566 -22.547 1 88.31 299 ASN B N 1
ATOM 5088 C CA . ASN B 1 299 ? 13.383 -4.844 -23.734 1 88.31 299 ASN B CA 1
ATOM 5089 C C . ASN B 1 299 ? 13.992 -6.242 -23.688 1 88.31 299 ASN B C 1
ATOM 5091 O O . ASN B 1 299 ? 14.812 -6.594 -24.547 1 88.31 299 ASN B O 1
ATOM 5095 N N . GLY B 1 300 ? 13.68 -6.941 -22.719 1 87.56 300 GLY B N 1
ATOM 5096 C CA . GLY B 1 300 ? 14.188 -8.297 -22.609 1 87.56 300 GLY B CA 1
ATOM 5097 C C . GLY B 1 300 ? 15.625 -8.359 -22.125 1 87.56 300 GLY B C 1
ATOM 5098 O O . GLY B 1 300 ? 16.359 -9.305 -22.453 1 87.56 300 GLY B O 1
ATOM 5099 N N . GLN B 1 301 ? 16.109 -7.375 -21.391 1 90.12 301 GLN B N 1
ATOM 5100 C CA . GLN B 1 301 ? 17.484 -7.281 -20.938 1 90.12 301 GLN B CA 1
ATOM 5101 C C . GLN B 1 301 ? 17.594 -7.512 -19.422 1 90.12 301 GLN B C 1
ATOM 5103 O O . GLN B 1 301 ? 18.281 -6.773 -18.734 1 90.12 301 GLN B O 1
ATOM 5108 N N . LEU B 1 302 ? 16.875 -8.477 -18.984 1 90.19 302 LEU B N 1
ATOM 5109 C CA . LEU B 1 302 ? 16.859 -8.789 -17.547 1 90.19 302 LEU B CA 1
ATOM 5110 C C . LEU B 1 302 ? 18.25 -9.156 -17.047 1 90.19 302 LEU B C 1
ATOM 5112 O O . LEU B 1 302 ? 18.594 -8.844 -15.906 1 90.19 302 LEU B O 1
ATOM 5116 N N . ALA B 1 303 ? 19.031 -9.766 -17.891 1 86.06 303 ALA B N 1
ATOM 5117 C CA . ALA B 1 303 ? 20.375 -10.203 -17.5 1 86.06 303 ALA B CA 1
ATOM 5118 C C . ALA B 1 303 ? 21.234 -9.016 -17.062 1 86.06 303 ALA B C 1
ATOM 5120 O O . ALA B 1 303 ? 22.031 -9.125 -16.141 1 86.06 303 ALA B O 1
ATOM 5121 N N . GLU B 1 304 ? 21.094 -7.973 -17.719 1 86.44 304 GLU B N 1
ATOM 5122 C CA . GLU B 1 304 ? 21.828 -6.766 -17.359 1 86.44 304 GLU B CA 1
ATOM 5123 C C . GLU B 1 304 ? 21.422 -6.258 -15.969 1 86.44 304 GLU B C 1
ATOM 5125 O O . GLU B 1 304 ? 22.266 -5.816 -15.195 1 86.44 304 GLU B O 1
ATOM 5130 N N . LEU B 1 305 ? 20.172 -6.34 -15.75 1 86.94 305 LEU B N 1
ATOM 5131 C CA . LEU B 1 305 ? 19.656 -5.918 -14.453 1 86.94 305 LEU B CA 1
ATOM 5132 C C . LEU B 1 305 ? 20.172 -6.824 -13.344 1 86.94 305 LEU B C 1
ATOM 5134 O O . LEU B 1 305 ? 20.625 -6.344 -12.297 1 86.94 305 LEU B O 1
ATOM 5138 N N . VAL B 1 306 ? 20.125 -8.094 -13.602 1 88.56 306 VAL B N 1
ATOM 5139 C CA . VAL B 1 306 ? 20.562 -9.086 -12.625 1 88.56 306 VAL B CA 1
ATOM 5140 C C . VAL B 1 306 ? 22.047 -8.875 -12.32 1 88.56 306 VAL B C 1
ATOM 5142 O O . VAL B 1 306 ? 22.469 -8.938 -11.156 1 88.56 306 VAL B O 1
ATOM 5145 N N . HIS B 1 307 ? 22.844 -8.578 -13.273 1 85.81 307 HIS B N 1
ATOM 5146 C CA . HIS B 1 307 ? 24.266 -8.32 -13.094 1 85.81 307 HIS B CA 1
ATOM 5147 C C . HIS B 1 307 ? 24.5 -7.098 -12.219 1 85.81 307 HIS B C 1
ATOM 5149 O O . HIS B 1 307 ? 25.406 -7.09 -11.383 1 85.81 307 HIS B O 1
ATOM 5155 N N . ALA B 1 308 ? 23.703 -6.188 -12.414 1 83.25 308 ALA B N 1
ATOM 5156 C CA . ALA B 1 308 ? 23.844 -4.934 -11.68 1 83.25 308 ALA B CA 1
ATOM 5157 C C . ALA B 1 308 ? 23.531 -5.121 -10.195 1 83.25 308 ALA B C 1
ATOM 5159 O O . ALA B 1 308 ? 24.016 -4.371 -9.352 1 83.25 308 ALA B O 1
ATOM 5160 N N . LEU B 1 309 ? 22.75 -6.094 -9.875 1 84 309 LEU B N 1
ATOM 5161 C CA . LEU B 1 309 ? 22.297 -6.309 -8.5 1 84 309 LEU B CA 1
ATOM 5162 C C . LEU B 1 309 ? 23.328 -7.137 -7.73 1 84 309 LEU B C 1
ATOM 5164 O O . LEU B 1 309 ? 23.188 -7.332 -6.52 1 84 309 LEU B O 1
ATOM 5168 N N . ASN B 1 310 ? 24.375 -7.512 -8.273 1 77.81 310 ASN B N 1
ATOM 5169 C CA . ASN B 1 310 ? 25.469 -8.242 -7.656 1 77.81 310 ASN B CA 1
ATOM 5170 C C . ASN B 1 310 ? 24.984 -9.484 -6.918 1 77.81 310 ASN B C 1
ATOM 5172 O O . ASN B 1 310 ? 25.391 -9.742 -5.785 1 77.81 310 ASN B O 1
ATOM 5176 N N . LYS B 1 311 ? 23.984 -10.086 -7.352 1 79.31 311 LYS B N 1
ATOM 5177 C CA . LYS B 1 311 ? 23.516 -11.383 -6.879 1 79.31 311 LYS B CA 1
ATOM 5178 C C . LYS B 1 311 ? 23.703 -12.453 -7.953 1 79.31 311 LYS B C 1
ATOM 5180 O O . LYS B 1 311 ? 23.844 -12.141 -9.133 1 79.31 311 LYS B O 1
ATOM 5185 N N . SER B 1 312 ? 23.781 -13.711 -7.355 1 81.88 312 SER B N 1
ATOM 5186 C CA . SER B 1 312 ? 24.094 -14.766 -8.32 1 81.88 312 SER B CA 1
ATOM 5187 C C . SER B 1 312 ? 23.094 -15.922 -8.195 1 81.88 312 SER B C 1
ATOM 5189 O O . SER B 1 312 ? 23.469 -17.016 -7.746 1 81.88 312 SER B O 1
ATOM 5191 N N . PRO B 1 313 ? 21.938 -15.633 -8.648 1 88.06 313 PRO B N 1
ATOM 5192 C CA . PRO B 1 313 ? 21.078 -16.812 -8.766 1 88.06 313 PRO B CA 1
ATOM 5193 C C . PRO B 1 313 ? 21.609 -17.828 -9.773 1 88.06 313 PRO B C 1
ATOM 5195 O O . PRO B 1 313 ? 22.562 -17.531 -10.508 1 88.06 313 PRO B O 1
ATOM 5198 N N . SER B 1 314 ? 21.031 -19.062 -9.672 1 92.19 314 SER B N 1
ATOM 5199 C CA . SER B 1 314 ? 21.438 -20.094 -10.617 1 92.19 314 SER B CA 1
ATOM 5200 C C . SER B 1 314 ? 21.125 -19.688 -12.055 1 92.19 314 SER B C 1
ATOM 5202 O O . SER B 1 314 ? 20.266 -18.844 -12.281 1 92.19 314 SER B O 1
ATOM 5204 N N . LYS B 1 315 ? 21.812 -20.25 -12.977 1 91.94 315 LYS B N 1
ATOM 5205 C CA . LYS B 1 315 ? 21.594 -19.984 -14.398 1 91.94 315 LYS B CA 1
ATOM 5206 C C . LYS B 1 315 ? 20.156 -20.297 -14.805 1 91.94 315 LYS B C 1
ATOM 5208 O O . LYS B 1 315 ? 19.547 -19.547 -15.562 1 91.94 315 LYS B O 1
ATOM 5213 N N . HIS B 1 316 ? 19.625 -21.391 -14.25 1 94.44 316 HIS B N 1
ATOM 5214 C CA . HIS B 1 316 ? 18.266 -21.797 -14.594 1 94.44 316 HIS B CA 1
ATOM 5215 C C . HIS B 1 316 ? 17.25 -20.812 -14.055 1 94.44 316 HIS B C 1
ATOM 5217 O O . HIS B 1 316 ? 16.219 -20.578 -14.688 1 94.44 316 HIS B O 1
ATOM 5223 N N . ALA B 1 317 ? 17.516 -20.234 -12.914 1 94.75 317 ALA B N 1
ATOM 5224 C CA . ALA B 1 317 ? 16.625 -19.219 -12.352 1 94.75 317 ALA B CA 1
ATOM 5225 C C . ALA B 1 317 ? 16.578 -17.984 -13.242 1 94.75 317 ALA B C 1
ATOM 5227 O O . ALA B 1 317 ? 15.492 -17.469 -13.531 1 94.75 317 ALA B O 1
ATOM 5228 N N . VAL B 1 318 ? 17.734 -17.594 -13.68 1 93.94 318 VAL B N 1
ATOM 5229 C CA . VAL B 1 318 ? 17.828 -16.406 -14.523 1 93.94 318 VAL B CA 1
ATOM 5230 C C . VAL B 1 318 ? 17.141 -16.672 -15.859 1 93.94 318 VAL B C 1
ATOM 5232 O O . VAL B 1 318 ? 16.438 -15.812 -16.391 1 93.94 318 VAL B O 1
ATOM 5235 N N . GLU B 1 319 ? 17.328 -17.828 -16.375 1 94.75 319 GLU B N 1
ATOM 5236 C CA . GLU B 1 319 ? 16.703 -18.203 -17.641 1 94.75 319 GLU B CA 1
ATOM 5237 C C . GLU B 1 319 ? 15.18 -18.188 -17.516 1 94.75 319 GLU B C 1
ATOM 5239 O O . GLU B 1 319 ? 14.492 -17.688 -18.406 1 94.75 319 GLU B O 1
ATOM 5244 N N . LEU B 1 320 ? 14.695 -18.75 -16.5 1 96.62 320 LEU B N 1
ATOM 5245 C CA . LEU B 1 320 ? 13.25 -18.766 -16.281 1 96.62 320 LEU B CA 1
ATOM 5246 C C . LEU B 1 320 ? 12.711 -17.344 -16.172 1 96.62 320 LEU B C 1
ATOM 5248 O O . LEU B 1 320 ? 11.727 -16.984 -16.828 1 96.62 320 LEU B O 1
ATOM 5252 N N . LEU B 1 321 ? 13.359 -16.531 -15.336 1 97.12 321 LEU B N 1
ATOM 5253 C CA . LEU B 1 321 ? 12.938 -15.156 -15.156 1 97.12 321 LEU B CA 1
ATOM 5254 C C . LEU B 1 321 ? 12.961 -14.398 -16.484 1 97.12 321 LEU B C 1
ATOM 5256 O O . LEU B 1 321 ? 12.039 -13.625 -16.766 1 97.12 321 LEU B O 1
ATOM 5260 N N . SER B 1 322 ? 13.992 -14.664 -17.266 1 95.88 322 SER B N 1
ATOM 5261 C CA . SER B 1 322 ? 14.094 -14 -18.562 1 95.88 322 SER B CA 1
ATOM 5262 C C . SER B 1 322 ? 12.961 -14.414 -19.5 1 95.88 322 SER B C 1
ATOM 5264 O O . SER B 1 322 ? 12.531 -13.633 -20.344 1 95.88 322 SER B O 1
ATOM 5266 N N . GLY B 1 323 ? 12.469 -15.625 -19.328 1 96.75 323 GLY B N 1
ATOM 5267 C CA . GLY B 1 323 ? 11.367 -16.125 -20.125 1 96.75 323 GLY B CA 1
ATOM 5268 C C . GLY B 1 323 ? 10.016 -15.602 -19.672 1 96.75 323 GLY B C 1
ATOM 5269 O O . GLY B 1 323 ? 9.031 -15.688 -20.406 1 96.75 323 GLY B O 1
ATOM 5270 N N . LEU B 1 324 ? 9.961 -15.102 -18.469 1 97.62 324 LEU B N 1
ATOM 5271 C CA . LEU B 1 324 ? 8.719 -14.578 -17.922 1 97.62 324 LEU B CA 1
ATOM 5272 C C . LEU B 1 324 ? 8.664 -13.062 -18.047 1 97.62 324 LEU B C 1
ATOM 5274 O O . LEU B 1 324 ? 7.625 -12.5 -18.406 1 97.62 324 LEU B O 1
ATOM 5278 N N . LEU B 1 325 ? 9.758 -12.398 -17.719 1 96.81 325 LEU B N 1
ATOM 5279 C CA . LEU B 1 325 ? 9.852 -10.945 -17.734 1 96.81 325 LEU B CA 1
ATOM 5280 C C . LEU B 1 325 ? 10.398 -10.445 -19.078 1 96.81 325 LEU B C 1
ATOM 5282 O O . LEU B 1 325 ? 11.516 -9.93 -19.141 1 96.81 325 LEU B O 1
ATOM 5286 N N . CYS B 1 326 ? 9.625 -10.539 -20.062 1 93.94 326 CYS B N 1
ATOM 5287 C CA . CYS B 1 326 ? 9.938 -10.195 -21.438 1 93.94 326 CYS B CA 1
ATOM 5288 C C . CYS B 1 326 ? 8.688 -9.773 -22.188 1 93.94 326 CYS B C 1
ATOM 5290 O O . CYS B 1 326 ? 7.59 -9.773 -21.641 1 93.94 326 CYS B O 1
ATOM 5292 N N . PRO B 1 327 ? 8.852 -9.359 -23.344 1 90.44 327 PRO B N 1
ATOM 5293 C CA . PRO B 1 327 ? 7.668 -9 -24.125 1 90.44 327 PRO B CA 1
ATOM 5294 C C . PRO B 1 327 ? 6.699 -10.172 -24.297 1 90.44 327 PRO B C 1
ATOM 5296 O O . PRO B 1 327 ? 7.117 -11.328 -24.297 1 90.44 327 PRO B O 1
ATOM 5299 N N . ALA B 1 328 ? 5.457 -9.859 -24.469 1 90.62 328 ALA B N 1
ATOM 5300 C CA . ALA B 1 328 ? 4.375 -10.836 -24.484 1 90.62 328 ALA B CA 1
ATOM 5301 C C . ALA B 1 328 ? 4.621 -11.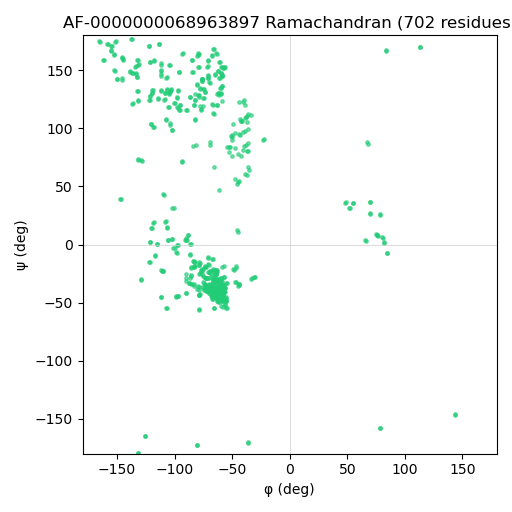914 -25.531 1 90.62 328 ALA B C 1
ATOM 5303 O O . ALA B 1 328 ? 4.355 -13.094 -25.297 1 90.62 328 ALA B O 1
ATOM 5304 N N . GLU B 1 329 ? 5.156 -11.539 -26.641 1 90.31 329 GLU B N 1
ATOM 5305 C CA . GLU B 1 329 ? 5.32 -12.453 -27.781 1 90.31 329 GLU B CA 1
ATOM 5306 C C . GLU B 1 329 ? 6.375 -13.516 -27.484 1 90.31 329 GLU B C 1
ATOM 5308 O O . GLU B 1 329 ? 6.348 -14.602 -28.062 1 90.31 329 GLU B O 1
ATOM 5313 N N . SER B 1 330 ? 7.246 -13.219 -26.609 1 93.75 330 SER B N 1
ATOM 5314 C CA . SER B 1 330 ? 8.359 -14.117 -26.312 1 93.75 330 SER B CA 1
ATOM 5315 C C . SER B 1 330 ? 8.164 -14.828 -24.984 1 93.75 330 SER B C 1
ATOM 5317 O O . SER B 1 330 ? 8.984 -15.656 -24.594 1 93.75 330 SER B O 1
ATOM 5319 N N . ARG B 1 331 ? 7.059 -14.609 -24.359 1 95.62 331 ARG B N 1
ATOM 5320 C CA . ARG B 1 331 ? 6.883 -15.078 -22.984 1 95.62 331 ARG B CA 1
ATOM 5321 C C . ARG B 1 331 ? 6.52 -16.562 -22.953 1 95.62 331 ARG B C 1
ATOM 5323 O O . ARG B 1 331 ? 5.727 -17.031 -23.766 1 95.62 331 ARG B O 1
ATOM 5330 N N . LEU B 1 332 ? 7.113 -17.266 -22.031 1 97.38 332 LEU B N 1
ATOM 5331 C CA . LEU B 1 332 ? 6.812 -18.688 -21.844 1 97.38 332 LEU B CA 1
ATOM 5332 C C . LEU B 1 332 ? 5.348 -18.891 -21.484 1 97.38 332 LEU B C 1
ATOM 5334 O O . LEU B 1 332 ? 4.781 -18.109 -20.719 1 97.38 332 LEU B O 1
ATOM 5338 N N . SER B 1 333 ? 4.785 -19.953 -21.984 1 96.88 333 SER B N 1
ATOM 5339 C CA . SER B 1 333 ? 3.453 -20.375 -21.562 1 96.88 333 SER B CA 1
ATOM 5340 C C . SER B 1 333 ? 3.504 -21.109 -20.234 1 96.88 333 SER B C 1
ATOM 5342 O O . SER B 1 333 ? 4.574 -21.531 -19.797 1 96.88 333 SER B O 1
ATOM 5344 N N . LEU B 1 334 ? 2.318 -21.219 -19.672 1 97.38 334 LEU B N 1
ATOM 5345 C CA . LEU B 1 334 ? 2.26 -21.875 -18.375 1 97.38 334 LEU B CA 1
ATOM 5346 C C . LEU B 1 334 ? 2.789 -23.297 -18.469 1 97.38 334 LEU B C 1
ATOM 5348 O O . LEU B 1 334 ? 3.605 -23.719 -17.641 1 97.38 334 LEU B O 1
ATOM 5352 N N . PRO B 1 335 ? 2.426 -24.109 -19.5 1 96.81 335 PRO B N 1
ATOM 5353 C CA . PRO B 1 335 ? 3 -25.453 -19.609 1 96.81 335 PRO B CA 1
ATOM 5354 C C . PRO B 1 335 ? 4.52 -25.438 -19.766 1 96.81 335 PRO B C 1
ATOM 5356 O O . PRO B 1 335 ? 5.215 -26.281 -19.203 1 96.81 335 PRO B O 1
ATOM 5359 N N . GLN B 1 336 ? 5.051 -24.516 -20.484 1 97.44 336 GLN B N 1
ATOM 5360 C CA . GLN B 1 336 ? 6.492 -24.391 -20.656 1 97.44 336 GLN B CA 1
ATOM 5361 C C . GLN B 1 336 ? 7.18 -24.062 -19.344 1 97.44 336 GLN B C 1
ATOM 5363 O O . GLN B 1 336 ? 8.258 -24.578 -19.047 1 97.44 336 GLN B O 1
ATOM 5368 N N . VAL B 1 337 ? 6.547 -23.188 -18.547 1 97.69 337 VAL B N 1
ATOM 5369 C CA . VAL B 1 337 ? 7.102 -22.812 -17.266 1 97.69 337 VAL B CA 1
ATOM 5370 C C . VAL B 1 337 ? 7.129 -24.031 -16.328 1 97.69 337 VAL B C 1
ATOM 5372 O O . VAL B 1 337 ? 8.133 -24.297 -15.672 1 97.69 337 VAL B O 1
ATOM 5375 N N . LEU B 1 338 ? 6.043 -24.812 -16.312 1 95.81 338 LEU B N 1
ATOM 5376 C CA . LEU B 1 338 ? 5.918 -25.969 -15.438 1 95.81 338 LEU B CA 1
ATOM 5377 C C . LEU B 1 338 ? 6.945 -27.047 -15.805 1 95.81 338 LEU B C 1
ATOM 5379 O O . LEU B 1 338 ? 7.363 -27.828 -14.945 1 95.81 338 LEU B O 1
ATOM 5383 N N . GLN B 1 339 ? 7.449 -27.047 -17.031 1 94.94 339 GLN B N 1
ATOM 5384 C CA . GLN B 1 339 ? 8.414 -28.031 -17.5 1 94.94 339 GLN B CA 1
ATOM 5385 C C . GLN B 1 339 ? 9.836 -27.484 -17.422 1 94.94 339 GLN B C 1
ATOM 5387 O O . GLN B 1 339 ? 10.797 -28.203 -17.703 1 94.94 339 GLN B O 1
ATOM 5392 N N . HIS B 1 340 ? 9.938 -26.266 -17.109 1 95.94 340 HIS B N 1
ATOM 5393 C CA . HIS B 1 340 ? 11.25 -25.641 -17.062 1 95.94 340 HIS B CA 1
ATOM 5394 C C . HIS B 1 340 ? 12.172 -26.344 -16.078 1 95.94 340 HIS B C 1
ATOM 5396 O O . HIS B 1 340 ? 11.734 -26.734 -14.992 1 95.94 340 HIS B O 1
ATOM 5402 N N . PRO B 1 341 ? 13.461 -26.438 -16.312 1 94.06 341 PRO B N 1
ATOM 5403 C CA . PRO B 1 341 ? 14.406 -27.172 -15.484 1 94.06 341 PRO B CA 1
ATOM 5404 C C . PRO B 1 341 ? 14.477 -26.641 -14.055 1 94.06 341 PRO B C 1
ATOM 5406 O O . PRO B 1 341 ? 14.672 -27.422 -13.109 1 94.06 341 PRO B O 1
ATOM 5409 N N . TRP B 1 342 ? 14.312 -25.359 -13.859 1 94.75 342 TRP B N 1
ATOM 5410 C CA . TRP B 1 342 ? 14.383 -24.766 -12.523 1 94.75 342 TRP B CA 1
ATOM 5411 C C . TRP B 1 342 ? 13.234 -25.266 -11.656 1 94.75 342 TRP B C 1
ATOM 5413 O O . TRP B 1 342 ? 13.406 -25.469 -10.445 1 94.75 342 TRP B O 1
ATOM 5423 N N . ILE B 1 343 ? 12.109 -25.484 -12.234 1 93.56 343 ILE B N 1
ATOM 5424 C CA . ILE B 1 343 ? 10.93 -25.984 -11.531 1 93.56 343 ILE B CA 1
ATOM 5425 C C . ILE B 1 343 ? 11.055 -27.484 -11.32 1 93.56 343 ILE B C 1
ATOM 5427 O O . ILE B 1 343 ? 10.75 -28 -10.242 1 93.56 343 ILE B O 1
ATOM 5431 N N . ALA B 1 344 ? 11.5 -28.156 -12.344 1 83.62 344 ALA B N 1
ATOM 5432 C CA . ALA B 1 344 ? 11.578 -29.625 -12.344 1 83.62 344 ALA B CA 1
ATOM 5433 C C . ALA B 1 344 ? 12.57 -30.125 -11.297 1 83.62 344 ALA B C 1
ATOM 5435 O O . ALA B 1 344 ? 12.414 -31.219 -10.766 1 83.62 344 ALA B O 1
ATOM 5436 N N . GLN B 1 345 ? 13.555 -29.312 -11.055 1 74.56 345 GLN B N 1
ATOM 5437 C CA . GLN B 1 345 ? 14.578 -29.719 -10.102 1 74.56 345 GLN B CA 1
ATOM 5438 C C . GLN B 1 345 ? 14.055 -29.672 -8.672 1 74.56 345 GLN B C 1
ATOM 5440 O O . GLN B 1 345 ? 14.578 -30.344 -7.785 1 74.56 345 GLN B O 1
ATOM 5445 N N . ILE B 1 346 ? 13.094 -28.781 -8.391 1 64.25 346 ILE B N 1
ATOM 5446 C CA . ILE B 1 346 ? 12.531 -28.625 -7.051 1 64.25 346 ILE B CA 1
ATOM 5447 C C . ILE B 1 346 ? 11.781 -29.891 -6.652 1 64.25 346 ILE B C 1
ATOM 5449 O O . ILE B 1 346 ? 11.867 -30.328 -5.504 1 64.25 346 ILE B O 1
ATOM 5453 N N . GLY B 1 347 ? 10.812 -30.344 -7.469 1 53.56 347 GLY B N 1
ATOM 5454 C CA . GLY B 1 347 ? 10.047 -31.547 -7.195 1 53.56 347 GLY B CA 1
ATOM 5455 C C . GLY B 1 347 ? 10.914 -32.719 -6.793 1 53.56 347 GLY B C 1
ATOM 5456 O O . GLY B 1 347 ? 10.484 -33.562 -6.008 1 53.56 347 GLY B O 1
ATOM 5457 N N . VAL B 1 348 ? 12.102 -32.781 -7.328 1 48.78 348 VAL B N 1
ATOM 5458 C CA . VAL B 1 348 ? 12.953 -33.938 -7.031 1 48.78 348 VAL B CA 1
ATOM 5459 C C . VAL B 1 348 ? 13.508 -33.812 -5.613 1 48.78 348 VAL B C 1
ATOM 5461 O O . VAL B 1 348 ? 13.664 -34.812 -4.914 1 48.78 348 VAL B O 1
ATOM 5464 N N . SER B 1 349 ? 13.828 -32.656 -5.191 1 46.94 349 SER B N 1
ATOM 5465 C CA . SER B 1 349 ? 14.414 -32.594 -3.857 1 46.94 349 SER B CA 1
ATOM 5466 C C . SER B 1 349 ? 13.359 -32.844 -2.777 1 46.94 349 SER B C 1
ATOM 5468 O O . SER B 1 349 ? 13.703 -33.125 -1.629 1 46.94 349 SER B O 1
ATOM 5470 N N . GLN B 1 350 ? 12.18 -32.406 -2.939 1 43 350 GLN B N 1
ATOM 5471 C CA . GLN B 1 350 ? 11.18 -32.656 -1.912 1 43 350 GLN B CA 1
ATOM 5472 C C . GLN B 1 350 ? 10.797 -34.125 -1.853 1 43 350 GLN B C 1
ATOM 5474 O O . GLN B 1 350 ? 10.102 -34.562 -0.927 1 43 350 GLN B O 1
ATOM 5479 N N . GLY B 1 351 ? 10.969 -34.906 -2.879 1 36.22 351 GLY B N 1
ATOM 5480 C CA . GLY B 1 351 ? 10.656 -36.344 -2.844 1 36.22 351 GLY B CA 1
ATOM 5481 C C . GLY B 1 351 ? 11.68 -37.156 -2.072 1 36.22 351 GLY B C 1
ATOM 5482 O O . GLY B 1 351 ? 11.586 -38.375 -2.004 1 36.22 351 GLY B O 1
ATOM 5483 N N . ALA B 1 352 ? 12.945 -36.781 -1.956 1 33.12 352 ALA B N 1
ATOM 5484 C CA . ALA B 1 352 ? 13.68 -37.75 -1.14 1 33.12 352 ALA B CA 1
ATOM 5485 C C . ALA B 1 352 ? 13.227 -37.688 0.316 1 33.12 352 ALA B C 1
ATOM 5487 O O . ALA B 1 352 ? 13.398 -36.656 0.988 1 33.12 352 ALA B O 1
ATOM 5488 N N . PRO B 1 353 ? 12.188 -38.375 0.693 1 29.16 353 PRO B N 1
ATOM 5489 C CA . PRO B 1 353 ? 12.141 -38.656 2.131 1 29.16 353 PRO B CA 1
ATOM 5490 C C . PRO B 1 353 ? 13.484 -39.156 2.68 1 29.16 353 PRO B C 1
ATOM 5492 O O . PRO B 1 353 ? 14.289 -39.719 1.939 1 29.16 353 PRO B O 1
#

Organism: Plasmodiophora brassicae (NCBI:txid37360)

Nearest PDB structures (foldseek):
  5uhn-assembly1_A  TM=7.437E-01  e=2.494E-13  Homo sapiens
  6v6q-assembly2_D  TM=7.010E-01  e=1.204E-13  Homo sapiens
  8swe-assembly1_A  TM=7.170E-01  e=7.231E-13  Homo sapiens
  8w3b-assembly1_A  TM=7.029E-01  e=3.692E-13  Homo sapiens
  3cly-assembly1_A  TM=7.136E-01  e=1.772E-12  Homo sapiens

pLDDT: mean 80.01, std 22.34, range [22.61, 98.75]

Radius of gyration: 28.82 Å; Cα contacts (8 Å, |Δi|>4): 1181; chains: 2; bounding box: 71×118×104 Å

Solvent-accessible surface area (backbone atoms only — not comparable to full-atom values): 38892 Å² total; per-residue (Å²): 133,84,78,75,72,76,72,74,76,73,72,75,75,76,66,70,74,75,71,75,74,72,71,72,66,72,55,67,64,67,63,56,69,50,58,80,39,48,54,48,48,52,43,48,53,51,48,44,64,63,42,56,73,61,64,77,74,68,82,63,88,60,53,68,76,67,32,46,42,83,73,45,51,74,43,77,51,51,68,29,36,35,26,37,26,31,33,66,88,78,66,45,65,27,29,36,40,32,31,45,39,68,61,60,75,58,60,58,69,54,95,86,36,53,55,58,71,39,70,69,56,26,46,52,51,41,57,54,56,46,61,90,49,51,88,29,42,56,46,70,74,48,71,49,68,62,98,54,30,40,33,40,31,26,61,54,48,55,57,45,25,50,50,55,54,30,36,69,31,90,81,38,30,39,56,70,66,60,40,41,54,54,48,50,48,51,51,52,33,50,50,53,39,45,70,72,33,32,27,52,49,44,51,42,44,82,29,29,24,15,27,91,83,67,45,52,22,46,42,76,47,48,68,41,42,76,57,50,96,89,48,67,43,70,52,42,43,91,48,48,47,62,47,54,64,88,30,44,30,66,48,56,70,64,30,75,33,59,40,49,55,66,59,38,33,44,24,8,48,28,47,42,49,44,26,34,60,66,45,45,59,76,40,60,40,52,78,47,71,69,29,58,42,38,46,30,27,56,69,54,37,40,67,62,55,46,59,72,65,76,58,80,73,55,71,50,53,53,51,50,43,46,31,26,38,31,44,78,91,69,34,59,48,71,72,55,52,65,65,29,66,56,50,52,55,45,63,54,62,71,62,63,124,132,82,77,75,76,77,72,76,74,71,73,74,74,77,66,69,73,73,74,73,74,74,72,72,66,71,56,66,64,66,63,57,68,50,58,79,38,50,53,48,49,51,44,48,52,52,48,44,64,62,41,56,74,62,63,75,76,68,83,65,87,60,53,67,76,68,32,45,42,83,72,44,51,74,45,77,51,51,69,28,36,32,27,38,26,32,32,67,88,78,67,44,66,26,29,36,41,31,32,46,37,68,60,59,77,57,59,58,68,54,96,86,36,54,54,56,71,38,69,68,56,27,48,51,52,39,56,54,55,44,60,89,48,52,88,28,42,56,46,71,74,49,69,50,70,64,98,57,30,40,34,37,31,26,61,54,49,55,58,45,24,52,50,55,54,29,34,68,30,92,81,36,30,40,56,70,69,60,40,41,53,55,47,50,46,50,50,51,33,49,53,54,40,45,72,71,32,34,26,49,48,46,51,43,45,80,28,28,24,15,27,89,83,66,45,53,22,47,43,76,46,47,68,40,41,77,58,51,96,89,48,66,44,71,52,44,44,90,46,48,47,62,46,54,63,89,30,43,30,65,48,57,70,64,31,75,33,58,38,52,54,66,59,38,33,44,23,8,47,29,48,41,50,44,26,36,60,65,45,46,59,75,41,60,41,51,80,44,69,68,29,59,41,38,48,31,27,57,70,52,37,40,66,60,53,46,60,72,66,74,58,80,73,55,70,50,53,51,50,52,42,48,31,27,38,31,43,77,92,70,35,60,48,70,71,55,51,65,64,29,67,54,49,51,55,46,62,55,63,72,61,62,122

Secondary structure (DSSP, 8-state):
---------------------------HHHHHS--HHHHHHHHHHHHHHHHHHHHTS--S---HHHHEEEEEEEEEETTEEEEEEEETTT--EEEEEEEEHHHHHT--EETTEESS--HHHHHHHHHHHTSS--TTBPPEEEEEE-SSEEEEEEE--TT-BHHHHHHHSTTSS--HHHHHHHHHHHHHHHHHHHHTTEE-S---GGGEEE-TT--EEE---TT-EE-BTTBPBPPP-TTT--S-TTTS-HHHHHT-S-B-HHHHHHHHHHHHHHHHHHSS-S-S-GGGS--HHHHHHHTT-HHHHHHHTT----HHHHHHHHHHSS-GGGPPPHHHHHTSHHHHHHHHHHS--/---------------------------HHHHHS--HHHHHHHHHHHHHHHHHHHHSS--S---HHHHEEEEEEEEEETTEEEEEEEETTT--EEEEEEEEHHHHHT--EETTEESS--HHHHHHHHHHHTSS--TTB--EEEEEE-SSEEEEEEE--TT-BHHHHHHHSTTSS--HHHHHHHHHHHHHHHHHHHHTTEE-S---GGGEEE-TT--EEE---TT-EE-BTTBPBPPP-TTT--S-TTTS-HHHHTT-S-B-HHHHHHHHHHHHHHHHHHSS-S-S-GGGS--HHHHHHHTT-HHHHHHHTT----HHHHHHHHHHSS-GGGPPPHHHHHTSHHHHHHHHHHS--

Foldseek 3Di:
DDPPPPPPPDDPPPPDPPPPVPPPPPPPVVLVLAPPQSVVVVQLVVVCVVCVVVLPPDPDPDDPVRQKAFRAWDDQDPQGTKTWIAGSVVRAIKIKTWGWPVCQVPWDDDPNFTLHFHVVVVVVLLVLCVVVHDPQAWHFDDWDDDPTTTITITHDARRAFQCVVLVSDPVLAADLLVLLVQLVLVLVSLVSSVVVQKFQLADARRQFGQHPVGHTHRHDSRRMDGDDPVDFAAQDDPSRQDYDLLQFAPSSLVSPGTDHRSLRNLLSSLQVSVCNHQSDGQFDCVNVVPTPSLVCLAALNVVVSVVVSVDDDPPQNSVQSSQNSYDSVSHDGSVRSCPRPSNVVSVVVVPPD/DPPDPPPPPPDPPPPDPPPPVPPPPPPPVVLVLAPPQSVVVVQLVVVCVVCVVVLPPDPPPDDPVRQKAFRAWDDQDPQGTKTWIAGSVVRAIKIKTWGWPVCQVPWDDDPNFTLHFHVVVVVVLLVLCVVVHDPQAWHFDDWDDDPTTTITITHDARRAFQQVVLVSDPVLAADLLVLLVQLVLVLVSLVSSVVVQKFQLADARRQFGQHPVGHTHRHDSRRMDGDDPVDFAAQDDPSRQDYDLLQFAPSSLVSPGTDHRSLRNLLSSLQVSVCNHQSDGQFDCVNVVPTPSLVCLAALNVVVSVVVSVDDDDPQSSVLSSQNSYDSVRHDGSVRSCPRPSNVVSVVVVPPD